Protein AF-A0A6B0X2B9-F1 (afdb_monomer_lite)

Foldseek 3Di:
DDDDDDPDDPPPPPDDPPVLLPPDQFFLVNLVVVLVVFQDVQQPRHDPDDLVLQLVLLLLLCVLLVNLLVLAAEEEFAEDPLRVLLQLLLQQLLVLLPFWEWGADDDDQADNQCRIDTSNHGDDRNRSRVLSVSSCVSCVCVVVVPSHGDHSQSSVLSSNSSVCSVVSGHYYYHYFDDFAQSTSVLSDQHQEYEYEEHDDALCVPQNDDSLSSLVRNLNNFAAPHEYEYEPPHDPVSVVSNVVSCVVRNGHYDYFYQDDPVPPLDQSSLSRSLSRSVVVSCVVQVVVVTDRDPVSSCVSSVPDQDQQPQHPPDLQEGGHADAALVSLLSVLVSVCVSDQAEEEEAKAFPRYDLLSNLVSNVRHYPEYEYEWAPRSRIDHSVRSVVSHDPPHHYDYDQPADLVLCDDDPHRYYYYNHSNSSSSSCVSNVHDDDHPPDDLVVLVVVVVVVVSVCVVVVWDKDQPDPVSQWIWTHDPNATDIHGRDSDPADPVVCVVCVVVVVVVCVVCVVVVHQDWDKDKAFLLLEDPVCVVVHPDNHLLRVLVVCVVPAADQKWKAFSDDPDPPGIDTRGDSVSSSVVSVCCSVVCHRPGGMMMIIHRDD

Secondary structure (DSSP, 8-state):
-----------------GGGTT-S---HHHHHHHHTTS-BTTTTBPPPS-GGGHHHHHHHHHHHTT-GGGGSEEEEEE-SSSHHHHHHHHHHHHHHTT--EEEE-SS-SS-GGGGEEETTEEPPHHHHHHHHHHHHHHHTTTIIIII----HHHHHHHHHHHHHHHTT-SEEEEE-SS-SSS-GGGGS--SEEEE----S--HHHH-SSHHHHHHHHGGG--TTSEEEEETTS-HHHHHHHHHHHHHHT-EEEEE----GGGTTS-HHHHHHHHHHHHHHHHHHHTTT----HHHHHHHHHH---TTSSEEEETTEEE----SHHHHHHHHHHHHHH-S-EEEEE--BTTS-HHHHHHHHTTTEEEEEE---SSTTBPPHHHHHTTPPTT--EEE--S-SGGGTS--SS-EEEES-HHHHHHHHHHTT-S-------HHHHHHHHHHHHHHHHHHT-EEEE-STTS-EEEEEETTEEEEEE--S-TT-HHHHHHHHHTHHHHHHHHHHTT----EEEEEE-TTS-GGGGGG-S-SSHHHHHHHHHHH-PSSEEEEESS-SSSTTEEEE-SHHHHHHHHHHHHHHTTTT--EEEEEE---

Structure (mmCIF, N/CA/C/O backbone):
data_AF-A0A6B0X2B9-F1
#
_entry.id   AF-A0A6B0X2B9-F1
#
loop_
_atom_site.group_PDB
_atom_site.id
_atom_site.type_symbol
_atom_site.label_atom_id
_atom_site.label_alt_id
_atom_site.label_comp_id
_atom_site.label_asym_id
_atom_site.label_entity_id
_atom_site.label_seq_id
_atom_site.pdbx_PDB_ins_code
_atom_site.Cartn_x
_atom_site.Cartn_y
_atom_site.Cartn_z
_atom_site.occupancy
_atom_site.B_iso_or_equiv
_atom_site.auth_seq_id
_atom_site.auth_comp_id
_atom_site.auth_asym_id
_atom_site.auth_atom_id
_atom_site.pdbx_PDB_model_num
ATOM 1 N N . MET A 1 1 ? 27.189 31.393 35.870 1.00 34.81 1 MET A N 1
ATOM 2 C CA . MET A 1 1 ? 28.126 31.110 34.759 1.00 34.81 1 MET A CA 1
ATOM 3 C C . MET A 1 1 ? 28.799 29.766 34.989 1.00 34.81 1 MET A C 1
ATOM 5 O O . MET A 1 1 ? 29.613 29.672 35.896 1.00 34.81 1 MET A O 1
ATOM 9 N N . ARG A 1 2 ? 28.422 28.770 34.177 1.00 24.33 2 ARG A N 1
ATOM 10 C CA . ARG A 1 2 ? 29.187 27.625 33.632 1.00 24.33 2 ARG A CA 1
ATOM 11 C C . ARG A 1 2 ? 28.207 26.475 33.395 1.00 24.33 2 ARG A C 1
ATOM 13 O O . ARG A 1 2 ? 27.798 25.784 34.317 1.00 24.33 2 ARG A O 1
ATOM 20 N N . SER A 1 3 ? 27.797 26.375 32.135 1.00 24.84 3 SER A N 1
ATOM 21 C CA . SER A 1 3 ? 27.036 25.283 31.541 1.00 24.84 3 SER A CA 1
ATOM 22 C C . SER A 1 3 ? 27.854 23.994 31.584 1.00 24.84 3 SER A C 1
ATOM 24 O O . SER A 1 3 ? 28.987 23.980 31.100 1.00 24.84 3 SER A O 1
ATOM 26 N N . ILE A 1 4 ? 27.275 22.919 32.108 1.00 27.17 4 ILE A N 1
ATOM 27 C CA . ILE A 1 4 ? 27.788 21.562 31.921 1.00 27.17 4 ILE A CA 1
ATOM 28 C C . ILE A 1 4 ? 26.830 20.886 30.944 1.00 27.17 4 ILE A C 1
ATOM 30 O O . ILE A 1 4 ? 25.625 20.833 31.176 1.00 27.17 4 ILE A O 1
ATOM 34 N N . GLY A 1 5 ? 27.378 20.511 29.790 1.00 24.75 5 GLY A N 1
ATOM 35 C CA . GLY A 1 5 ? 26.642 20.045 28.626 1.00 24.75 5 GLY A CA 1
ATOM 36 C C . GLY A 1 5 ? 26.001 18.676 28.820 1.00 24.75 5 GLY A C 1
ATOM 37 O O . GLY A 1 5 ? 26.580 17.758 29.399 1.00 24.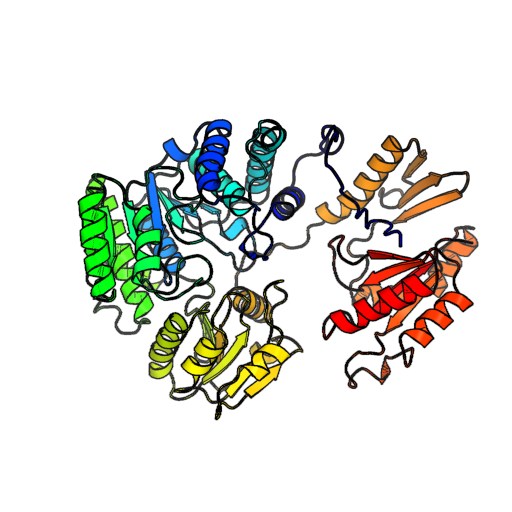75 5 GLY A O 1
ATOM 38 N N . SER A 1 6 ? 24.811 18.549 28.249 1.00 24.47 6 SER A N 1
ATOM 39 C CA . SER A 1 6 ? 24.113 17.302 27.989 1.00 24.47 6 SER A CA 1
ATOM 40 C C . SER A 1 6 ? 24.887 16.463 26.965 1.00 24.47 6 SER A C 1
ATOM 42 O O . SER A 1 6 ? 24.774 16.682 25.758 1.00 24.47 6 SER A O 1
ATOM 44 N N . SER A 1 7 ? 25.676 15.497 27.437 1.00 23.08 7 SER A N 1
ATOM 45 C CA . SER A 1 7 ? 26.166 14.400 26.597 1.00 23.08 7 SER A CA 1
ATOM 46 C C . SER A 1 7 ? 25.173 13.244 26.686 1.00 23.08 7 SER A C 1
ATOM 48 O O . SER A 1 7 ? 25.234 12.384 27.556 1.00 23.08 7 SER A O 1
ATOM 50 N N . TRP A 1 8 ? 24.184 13.292 25.799 1.00 25.69 8 TRP A N 1
ATOM 51 C CA . TRP A 1 8 ? 23.299 12.170 25.526 1.00 25.69 8 TRP A CA 1
ATOM 52 C C . TRP A 1 8 ? 24.106 11.018 24.925 1.00 25.69 8 TRP A C 1
ATOM 54 O O . TRP A 1 8 ? 25.030 11.240 24.138 1.00 25.69 8 TRP A O 1
ATOM 64 N N . TRP A 1 9 ? 23.735 9.795 25.298 1.00 22.98 9 TRP A N 1
ATOM 65 C CA . TRP A 1 9 ? 24.260 8.527 24.804 1.00 22.98 9 TRP A CA 1
ATOM 66 C C . TRP A 1 9 ? 24.228 8.453 23.271 1.00 22.98 9 TRP A C 1
ATOM 68 O O . TRP A 1 9 ? 23.278 7.958 22.670 1.00 22.98 9 TRP A O 1
ATOM 78 N N . LYS A 1 10 ? 25.298 8.913 22.618 1.00 20.73 10 LYS A N 1
ATOM 79 C CA . LYS A 1 10 ? 25.631 8.506 21.255 1.00 20.73 10 LYS A CA 1
ATOM 80 C C . LYS A 1 10 ? 26.137 7.070 21.326 1.00 20.73 10 LYS A C 1
ATOM 82 O O . LYS A 1 10 ? 27.318 6.837 21.567 1.00 20.73 10 LYS A O 1
ATOM 87 N N . TRP A 1 11 ? 25.247 6.109 21.102 1.00 23.97 11 TRP A N 1
ATOM 88 C CA . TRP A 1 11 ? 25.653 4.787 20.635 1.00 23.97 11 TRP A CA 1
ATOM 89 C C . TRP A 1 11 ? 26.186 4.943 19.209 1.00 23.97 11 TRP A C 1
ATOM 91 O O . TRP A 1 11 ? 25.461 4.797 18.230 1.00 23.97 11 TRP A O 1
ATOM 101 N N . THR A 1 12 ? 27.459 5.301 19.072 1.00 21.66 12 THR A N 1
ATOM 102 C CA . THR A 1 12 ? 28.169 5.131 17.808 1.00 21.66 12 THR A CA 1
ATOM 103 C C . THR A 1 12 ? 28.379 3.637 17.599 1.00 21.66 12 THR A C 1
ATOM 105 O O . THR A 1 12 ? 29.112 2.983 18.342 1.00 21.66 12 THR A O 1
ATOM 108 N N . VAL A 1 13 ? 27.725 3.083 16.578 1.00 29.77 13 VAL A N 1
ATOM 109 C CA . VAL A 1 13 ? 27.937 1.709 16.102 1.00 29.77 13 VAL A CA 1
ATOM 110 C C . VAL A 1 13 ? 29.305 1.644 15.416 1.00 29.77 13 VAL A C 1
ATOM 112 O O . VAL A 1 13 ? 29.437 1.610 14.200 1.00 29.77 13 VAL A O 1
ATOM 115 N N . SER A 1 14 ? 30.362 1.678 16.216 1.00 26.11 14 SER A N 1
ATOM 116 C CA . SER A 1 14 ? 31.743 1.530 15.779 1.00 26.11 14 SER A CA 1
ATOM 117 C C . SER A 1 14 ? 32.299 0.281 16.449 1.00 26.11 14 SER A C 1
ATOM 119 O O . SER A 1 14 ? 32.678 0.318 17.616 1.00 26.11 14 SER A O 1
ATOM 121 N N . GLY A 1 15 ? 32.343 -0.829 15.708 1.00 27.78 15 GLY A N 1
ATOM 122 C CA . GLY A 1 15 ? 33.131 -2.002 16.105 1.00 27.78 15 GLY A CA 1
ATOM 123 C C . GLY A 1 15 ? 32.372 -3.290 16.434 1.00 27.78 15 GLY A C 1
ATOM 124 O O . GLY A 1 15 ? 32.956 -4.169 17.061 1.00 27.78 15 GLY A O 1
ATOM 125 N N . TYR A 1 16 ? 31.122 -3.475 15.994 1.00 28.44 16 TYR A N 1
ATOM 126 C CA . TYR A 1 16 ? 30.494 -4.799 16.087 1.00 28.44 16 TYR A CA 1
ATOM 127 C C . TYR A 1 16 ? 31.078 -5.758 15.044 1.00 28.44 16 TYR A C 1
ATOM 129 O O . TYR A 1 16 ? 30.864 -5.623 13.835 1.00 28.44 16 TYR A O 1
ATOM 137 N N . ASN A 1 17 ? 31.810 -6.758 15.532 1.00 30.11 17 ASN A N 1
ATOM 138 C CA . ASN A 1 17 ? 32.174 -7.943 14.769 1.00 30.11 17 ASN A CA 1
ATOM 139 C C . ASN A 1 17 ? 30.962 -8.896 14.793 1.00 30.11 17 ASN A C 1
ATOM 141 O O . ASN A 1 17 ? 30.838 -9.771 15.648 1.00 30.11 17 ASN A O 1
ATOM 145 N N . ASN A 1 18 ? 30.010 -8.651 13.886 1.00 36.56 18 ASN A N 1
ATOM 146 C CA . ASN A 1 18 ? 28.688 -9.292 13.835 1.00 36.56 18 ASN A CA 1
ATOM 147 C C . ASN A 1 18 ? 28.714 -10.806 13.550 1.00 36.56 18 ASN A C 1
ATOM 149 O O . ASN A 1 18 ? 27.673 -11.447 13.566 1.00 36.56 18 ASN A O 1
ATOM 153 N N . THR A 1 19 ? 29.869 -11.422 13.311 1.00 32.66 19 THR A N 1
ATOM 154 C CA . THR A 1 19 ? 29.976 -12.817 12.855 1.00 32.66 19 THR A CA 1
ATOM 155 C C . THR A 1 19 ? 29.580 -13.875 13.894 1.00 32.66 19 THR A C 1
ATOM 157 O O . THR A 1 19 ? 29.246 -14.992 13.504 1.00 32.66 19 THR A O 1
ATOM 160 N N . LEU A 1 20 ? 29.553 -13.566 15.200 1.00 31.31 20 LEU A N 1
ATOM 161 C CA . LEU A 1 20 ? 29.177 -14.552 16.230 1.00 31.31 20 LEU A CA 1
ATOM 162 C C . LEU A 1 20 ? 27.667 -14.668 16.512 1.00 31.31 20 LEU A C 1
ATOM 164 O O . LEU A 1 20 ? 27.250 -15.698 17.042 1.00 31.31 20 LEU A O 1
ATOM 168 N N . PHE A 1 21 ? 26.843 -13.684 16.130 1.00 35.56 21 PHE A N 1
ATOM 169 C CA . PHE A 1 21 ? 25.387 -13.720 16.358 1.00 35.56 21 PHE A CA 1
ATOM 170 C C . PHE A 1 21 ? 24.634 -14.661 15.390 1.00 35.56 21 PHE A C 1
ATOM 172 O O . PHE A 1 21 ? 23.528 -15.104 15.694 1.00 35.56 21 PHE A O 1
ATOM 179 N N . TRP A 1 22 ? 25.241 -15.037 14.257 1.00 39.69 22 TRP A N 1
ATOM 180 C CA . TRP A 1 22 ? 24.539 -15.640 13.108 1.00 39.69 22 TRP A CA 1
ATOM 181 C C . TRP A 1 22 ? 24.871 -17.113 12.825 1.00 39.69 22 TRP A C 1
ATOM 183 O O . TRP A 1 22 ? 24.661 -17.598 11.719 1.00 39.69 22 TRP A O 1
ATOM 193 N N . LYS A 1 23 ? 25.350 -17.881 13.812 1.00 33.81 23 LYS A N 1
ATOM 194 C CA . LYS A 1 23 ? 25.637 -19.325 13.635 1.00 33.81 23 LYS A CA 1
ATOM 195 C C . LYS A 1 23 ? 24.389 -20.237 13.559 1.00 33.81 23 LYS A C 1
ATOM 197 O O . LYS A 1 23 ? 24.529 -21.455 13.620 1.00 33.81 23 LYS A O 1
ATOM 202 N N . GLY A 1 24 ? 23.173 -19.691 13.451 1.00 45.00 24 GLY A N 1
ATOM 203 C CA . GLY A 1 24 ? 21.934 -20.461 13.247 1.00 45.00 24 GLY A CA 1
ATOM 204 C C . GLY A 1 24 ? 21.205 -20.013 11.980 1.00 45.00 24 GLY A C 1
ATOM 205 O O . GLY A 1 24 ? 21.159 -18.813 11.723 1.00 45.00 24 GLY A O 1
ATOM 206 N N . LYS A 1 25 ? 20.644 -20.963 11.214 1.00 55.97 25 LYS A N 1
ATOM 207 C CA . LYS A 1 25 ? 19.916 -20.732 9.949 1.00 55.97 25 LYS A CA 1
ATOM 208 C C . LYS A 1 25 ? 18.894 -19.588 10.111 1.00 55.97 25 LYS A C 1
ATOM 210 O O . LYS A 1 25 ? 18.146 -19.579 11.089 1.00 55.97 25 LYS A O 1
ATOM 215 N N . MET A 1 26 ? 18.897 -18.610 9.198 1.00 62.16 26 MET A N 1
ATOM 216 C CA . MET A 1 26 ? 17.907 -17.521 9.172 1.00 62.16 26 MET A CA 1
ATOM 217 C C . MET A 1 26 ? 16.498 -18.122 9.055 1.00 62.16 26 MET A C 1
ATOM 219 O O . MET A 1 26 ? 16.271 -18.973 8.200 1.00 62.16 26 MET A O 1
ATOM 223 N N . ASN A 1 27 ? 15.571 -17.695 9.915 1.00 71.75 27 ASN A N 1
ATOM 224 C CA . ASN A 1 27 ? 14.153 -18.061 9.853 1.00 71.75 27 ASN A CA 1
ATOM 225 C C . ASN A 1 27 ? 13.306 -16.807 9.570 1.00 71.75 27 ASN A C 1
ATOM 227 O O . ASN A 1 27 ? 13.808 -15.678 9.623 1.00 71.75 27 ASN A O 1
ATOM 231 N N . TYR A 1 28 ? 12.018 -17.002 9.287 1.00 72.75 28 TYR A N 1
ATOM 232 C CA . TYR A 1 28 ? 11.112 -15.909 8.934 1.00 72.75 28 TYR A CA 1
ATOM 233 C C . TYR A 1 28 ? 11.078 -14.793 9.991 1.00 72.75 28 TYR A C 1
ATOM 235 O O . TYR A 1 28 ? 11.242 -13.619 9.666 1.00 72.75 28 TYR A O 1
ATOM 243 N N . PHE A 1 29 ? 10.970 -15.134 11.273 1.00 67.44 29 PHE A N 1
ATOM 244 C CA . PHE A 1 29 ? 10.862 -14.126 12.328 1.00 67.44 29 PHE A CA 1
ATOM 245 C C . PHE A 1 29 ? 12.148 -13.313 12.523 1.00 67.44 29 PHE A C 1
ATOM 247 O O . PHE A 1 29 ? 12.075 -12.099 12.720 1.00 67.44 29 PHE A O 1
ATOM 254 N N . ARG A 1 30 ? 13.329 -13.937 12.407 1.00 63.69 30 ARG A N 1
ATOM 255 C CA . ARG A 1 30 ? 14.618 -13.218 12.405 1.00 63.69 30 ARG A CA 1
ATOM 256 C C . ARG A 1 30 ? 14.729 -12.276 11.223 1.00 63.69 30 ARG A C 1
ATOM 258 O O . ARG A 1 30 ? 15.187 -11.149 11.391 1.00 63.69 30 ARG A O 1
ATOM 265 N N . SER A 1 31 ? 14.288 -12.732 10.054 1.00 75.19 31 SER A N 1
ATOM 266 C CA . SER A 1 31 ? 14.309 -11.921 8.843 1.00 75.19 31 SER A CA 1
ATOM 267 C C . SER A 1 31 ? 13.416 -10.683 8.984 1.00 75.19 31 SER A C 1
ATOM 269 O O . SER A 1 31 ? 13.851 -9.574 8.683 1.00 75.19 31 SER A O 1
ATOM 271 N N . ASN A 1 32 ? 12.218 -10.840 9.562 1.00 72.56 32 ASN A N 1
ATOM 272 C CA . ASN A 1 32 ? 11.310 -9.725 9.814 1.00 72.56 32 ASN A CA 1
ATOM 273 C C . ASN A 1 32 ? 11.867 -8.778 10.892 1.00 72.56 32 ASN A C 1
ATOM 275 O O . ASN A 1 32 ? 11.801 -7.561 10.744 1.00 72.56 32 ASN A O 1
ATOM 279 N N . ARG A 1 33 ? 12.504 -9.310 11.949 1.00 67.62 33 ARG A N 1
ATOM 280 C CA . ARG A 1 33 ? 13.185 -8.488 12.964 1.00 67.62 33 ARG A CA 1
ATOM 281 C C . ARG A 1 33 ? 14.276 -7.624 12.338 1.00 67.62 33 ARG A C 1
ATOM 283 O O . ARG A 1 33 ? 14.320 -6.442 12.643 1.00 67.62 33 ARG A O 1
ATOM 290 N N . PHE A 1 34 ? 15.114 -8.185 11.464 1.00 75.62 34 PHE A N 1
ATOM 291 C CA . PHE A 1 34 ? 16.113 -7.408 10.728 1.00 75.62 34 PHE A CA 1
ATOM 292 C C . PHE A 1 34 ? 15.459 -6.272 9.929 1.00 75.62 34 PHE A C 1
ATOM 294 O O . PHE A 1 34 ? 15.826 -5.116 10.117 1.00 75.62 34 PHE A O 1
ATOM 301 N N . LEU A 1 35 ? 14.437 -6.567 9.119 1.00 79.56 35 LEU A N 1
ATOM 302 C CA . LEU A 1 35 ? 13.742 -5.540 8.334 1.00 79.56 35 LEU A CA 1
ATOM 303 C C . LEU A 1 35 ? 13.096 -4.452 9.206 1.00 79.56 35 LEU A C 1
ATOM 305 O O . LEU A 1 35 ? 13.099 -3.288 8.826 1.00 79.56 35 LEU A O 1
ATOM 309 N N . ASN A 1 36 ? 12.593 -4.806 10.391 1.00 75.94 36 ASN A N 1
ATOM 310 C CA . ASN A 1 36 ? 12.005 -3.862 11.347 1.00 75.94 36 ASN A CA 1
ATOM 311 C C . ASN A 1 36 ? 13.036 -3.020 12.119 1.00 75.94 36 ASN A C 1
ATOM 313 O O . ASN A 1 36 ? 12.635 -2.124 12.856 1.00 75.94 36 ASN A O 1
ATOM 317 N N . THR A 1 37 ? 14.339 -3.299 11.989 1.00 74.94 37 THR A N 1
ATOM 318 C CA . THR A 1 37 ? 15.397 -2.417 12.526 1.00 74.94 37 THR A CA 1
ATOM 319 C C . THR A 1 37 ? 15.798 -1.305 11.561 1.00 74.94 37 THR A C 1
ATOM 321 O O . THR A 1 37 ? 16.519 -0.395 11.962 1.00 74.94 37 THR A O 1
ATOM 324 N N . LEU A 1 38 ? 15.362 -1.379 10.301 1.00 80.06 38 LEU A N 1
ATOM 325 C CA . LEU A 1 38 ? 15.691 -0.390 9.281 1.00 80.06 38 LEU A CA 1
ATOM 326 C C . LEU A 1 38 ? 14.781 0.844 9.405 1.00 80.06 38 LEU A C 1
ATOM 328 O O . LEU A 1 38 ? 13.613 0.684 9.768 1.00 80.06 38 LEU A O 1
ATOM 332 N N . PRO A 1 39 ? 15.266 2.048 9.039 1.00 84.19 39 PRO A N 1
ATOM 333 C CA . PRO A 1 39 ? 14.431 3.242 8.930 1.00 84.19 39 PRO A CA 1
ATOM 334 C C . PRO A 1 39 ? 13.202 2.995 8.048 1.00 84.19 39 PRO A C 1
ATOM 336 O O . PRO A 1 39 ? 13.307 2.384 6.979 1.00 84.19 39 PRO A O 1
ATOM 339 N N . ASP A 1 40 ? 12.041 3.479 8.473 1.00 84.19 40 ASP A N 1
ATOM 340 C CA . ASP A 1 40 ? 10.763 3.245 7.811 1.00 84.19 40 ASP A CA 1
ATOM 341 C C . ASP A 1 40 ? 9.891 4.510 7.820 1.00 84.19 40 ASP A C 1
ATOM 343 O O . ASP A 1 40 ? 9.420 4.999 8.854 1.00 84.19 40 ASP A O 1
ATOM 347 N N . TRP A 1 41 ? 9.650 5.040 6.619 1.00 82.06 41 TRP A N 1
ATOM 348 C CA . TRP A 1 41 ? 8.757 6.176 6.415 1.00 82.06 41 TRP A CA 1
ATOM 349 C C . TRP A 1 41 ? 7.343 5.881 6.899 1.00 82.06 41 TRP A C 1
ATOM 351 O O . TRP A 1 41 ? 6.684 6.794 7.397 1.00 82.06 41 TRP A O 1
ATOM 361 N N . GLU A 1 42 ? 6.864 4.641 6.786 1.00 82.06 42 GLU A N 1
ATOM 362 C CA . GLU A 1 42 ? 5.494 4.276 7.141 1.00 82.06 42 GLU A CA 1
ATOM 363 C C . GLU A 1 42 ? 5.257 4.384 8.651 1.00 82.06 42 GLU A C 1
ATOM 365 O O . GLU A 1 42 ? 4.211 4.882 9.067 1.00 82.06 42 GLU A O 1
ATOM 370 N N . THR A 1 43 ? 6.261 4.065 9.473 1.00 78.19 43 THR A N 1
ATOM 371 C CA . THR A 1 43 ? 6.193 4.167 10.943 1.00 78.19 43 THR A CA 1
ATOM 372 C C . THR A 1 43 ? 6.584 5.546 11.478 1.00 78.19 43 THR A C 1
ATOM 374 O O . THR A 1 43 ? 6.304 5.852 12.636 1.00 78.19 43 THR A O 1
ATOM 377 N N . GLY A 1 44 ? 7.139 6.417 10.628 1.00 77.69 44 GLY A N 1
ATOM 378 C CA . GLY A 1 44 ? 7.528 7.786 10.986 1.00 77.69 44 GLY A CA 1
ATOM 379 C C . GLY A 1 44 ? 8.990 7.923 11.397 1.00 77.69 44 GLY A C 1
ATOM 380 O O . GLY A 1 44 ? 9.346 8.922 12.015 1.00 77.69 44 GLY A O 1
ATOM 381 N N . GLU A 1 45 ? 9.823 6.949 11.035 1.00 77.00 45 GLU A N 1
ATOM 382 C CA . GLU A 1 45 ? 11.267 6.934 11.273 1.00 77.00 45 GLU A CA 1
ATOM 383 C C . GLU A 1 45 ? 12.009 6.982 9.911 1.00 77.00 45 GLU A C 1
ATOM 385 O O . GLU A 1 45 ? 12.626 5.993 9.516 1.00 77.00 45 GLU A O 1
ATOM 390 N N . PRO A 1 46 ? 11.914 8.080 9.127 1.00 79.56 46 PRO A N 1
ATOM 391 C CA . PRO A 1 46 ? 12.533 8.162 7.801 1.00 79.56 46 PRO A CA 1
ATOM 392 C C . PRO A 1 46 ? 14.067 8.183 7.870 1.00 79.56 46 PRO A C 1
ATOM 394 O O . PRO A 1 46 ? 14.650 8.537 8.894 1.00 79.56 46 PRO A O 1
ATOM 397 N N . ILE A 1 47 ? 14.741 7.867 6.756 1.00 79.38 47 ILE A N 1
ATOM 398 C CA . ILE A 1 47 ? 16.194 8.085 6.662 1.00 79.38 47 ILE A CA 1
ATOM 399 C C . ILE A 1 47 ? 16.470 9.588 6.656 1.00 79.38 47 ILE A C 1
ATOM 401 O O . ILE A 1 47 ? 15.969 10.307 5.788 1.00 79.38 47 ILE A O 1
ATOM 405 N N . GLU A 1 48 ? 17.329 10.043 7.565 1.00 73.75 48 GLU A N 1
ATOM 406 C CA . GLU A 1 48 ? 17.861 11.403 7.547 1.00 73.75 48 GLU A CA 1
ATOM 407 C C . GLU A 1 48 ? 18.836 11.588 6.372 1.00 73.75 48 GLU A C 1
ATOM 409 O O . GLU A 1 48 ? 19.805 10.842 6.216 1.00 73.75 48 GLU A O 1
ATOM 414 N N . GLY A 1 49 ? 18.596 12.596 5.532 1.00 77.12 49 GLY A N 1
ATOM 415 C CA . GLY A 1 49 ? 19.485 12.948 4.426 1.00 77.12 49 GLY A CA 1
ATOM 416 C C . GLY A 1 49 ? 18.755 13.503 3.206 1.00 77.12 49 GLY A C 1
ATOM 417 O O . GLY A 1 49 ? 17.532 13.598 3.179 1.00 77.12 49 GLY A O 1
ATOM 418 N N . ALA A 1 50 ? 19.533 13.873 2.189 1.00 84.00 50 ALA A N 1
ATOM 419 C CA . ALA A 1 50 ? 19.022 14.408 0.930 1.00 84.00 50 ALA A CA 1
ATOM 420 C C . ALA A 1 50 ? 18.273 13.327 0.118 1.00 84.00 50 ALA A C 1
ATOM 422 O O . ALA A 1 50 ? 18.755 12.192 0.012 1.00 84.00 50 ALA A O 1
ATOM 423 N N . LEU A 1 51 ? 17.112 13.669 -0.456 1.00 84.81 51 LEU A N 1
ATOM 424 C CA . LEU A 1 51 ? 16.267 12.742 -1.232 1.00 84.81 51 LEU A CA 1
ATOM 425 C C . LEU A 1 51 ? 16.992 12.212 -2.477 1.00 84.81 51 LEU A C 1
ATOM 427 O O . LEU A 1 51 ? 16.820 11.059 -2.869 1.00 84.81 51 LEU A O 1
ATOM 431 N N . GLU A 1 52 ? 17.892 13.013 -3.040 1.00 87.75 52 GLU A N 1
ATOM 432 C CA . GLU A 1 52 ? 18.712 12.690 -4.205 1.00 87.75 52 GLU A CA 1
ATOM 433 C C . GLU A 1 52 ? 19.626 11.480 -3.971 1.00 87.75 52 GLU A C 1
ATOM 435 O O . GLU A 1 52 ? 20.061 10.839 -4.929 1.00 87.75 52 GLU A O 1
ATOM 440 N N . ASN A 1 53 ? 19.884 11.124 -2.709 1.00 89.12 53 ASN A N 1
ATOM 441 C CA . ASN A 1 53 ? 20.699 9.967 -2.354 1.00 89.12 53 ASN A CA 1
ATOM 442 C C . ASN A 1 53 ? 19.931 8.636 -2.416 1.00 89.12 53 ASN A C 1
ATOM 444 O O . ASN A 1 53 ? 20.579 7.592 -2.430 1.00 89.12 53 ASN A O 1
ATOM 448 N N . TYR A 1 54 ? 18.593 8.636 -2.485 1.00 91.62 54 TYR A N 1
ATOM 449 C CA . TYR A 1 54 ? 17.787 7.406 -2.463 1.00 91.62 54 TYR A CA 1
ATOM 450 C C . TYR A 1 54 ? 18.048 6.523 -3.695 1.00 91.62 54 TYR A C 1
ATOM 452 O O . TYR A 1 54 ? 18.480 5.379 -3.562 1.00 91.62 54 TYR A O 1
ATOM 460 N N . LEU A 1 55 ? 17.886 7.047 -4.917 1.00 95.44 55 LEU A N 1
ATOM 461 C CA . LEU A 1 55 ? 18.094 6.232 -6.125 1.00 95.44 55 LEU A CA 1
ATOM 462 C C . LEU A 1 55 ? 19.535 5.714 -6.287 1.00 95.44 55 LEU A C 1
ATOM 464 O O . LEU A 1 55 ? 19.691 4.531 -6.603 1.00 95.44 55 LEU A O 1
ATOM 468 N N . PRO A 1 56 ? 20.601 6.521 -6.083 1.00 95.75 56 PRO A N 1
ATOM 469 C CA . PRO A 1 56 ? 21.972 6.009 -6.095 1.00 95.75 56 PRO A CA 1
ATOM 470 C C . PRO A 1 56 ? 22.187 4.864 -5.099 1.00 95.75 56 PRO A C 1
ATOM 472 O O . PRO A 1 56 ? 22.816 3.864 -5.449 1.00 95.75 56 PRO A O 1
ATOM 475 N N . ARG A 1 57 ? 21.612 4.970 -3.894 1.00 95.00 57 ARG A N 1
ATOM 476 C CA . ARG A 1 57 ? 21.689 3.938 -2.855 1.00 95.00 57 ARG A CA 1
ATOM 477 C C . ARG A 1 57 ? 21.009 2.642 -3.293 1.00 95.00 57 ARG A C 1
ATOM 479 O O . ARG A 1 57 ? 21.622 1.578 -3.221 1.00 95.00 57 ARG A O 1
ATOM 486 N N . VAL A 1 58 ? 19.787 2.720 -3.824 1.00 97.25 58 VAL A N 1
ATOM 487 C CA . VAL A 1 58 ? 19.063 1.543 -4.340 1.00 97.25 58 VAL A CA 1
ATOM 488 C C . VAL A 1 58 ? 19.814 0.900 -5.502 1.00 97.25 58 VAL A C 1
ATOM 490 O O . VAL A 1 58 ? 19.971 -0.318 -5.528 1.00 97.25 58 VAL A O 1
ATOM 493 N N . ARG A 1 59 ? 20.348 1.692 -6.438 1.00 98.12 59 ARG A N 1
ATOM 494 C CA . ARG A 1 59 ? 21.154 1.174 -7.557 1.00 98.12 59 ARG A CA 1
ATOM 495 C C . 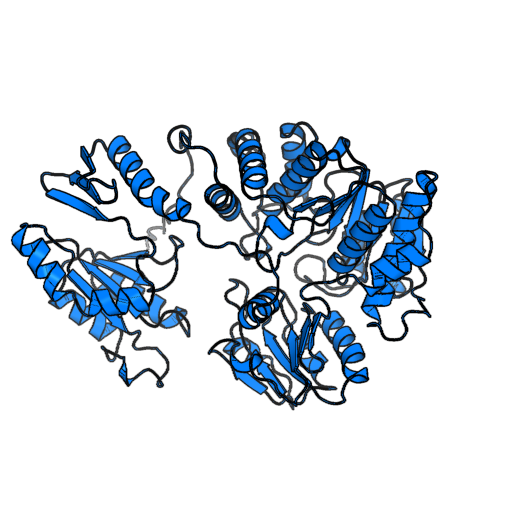ARG A 1 59 ? 22.408 0.448 -7.073 1.00 98.12 59 ARG A C 1
ATOM 497 O O . ARG A 1 59 ? 22.743 -0.603 -7.617 1.00 98.12 59 ARG A O 1
ATOM 504 N N . ALA A 1 60 ? 23.068 0.955 -6.034 1.00 97.50 60 ALA A N 1
ATOM 505 C CA . ALA A 1 60 ? 24.204 0.275 -5.420 1.00 97.50 60 ALA A CA 1
ATOM 506 C C . ALA A 1 60 ? 23.791 -1.053 -4.753 1.00 97.50 60 ALA A C 1
ATOM 508 O O . ALA A 1 60 ? 24.487 -2.055 -4.920 1.00 97.50 60 ALA A O 1
ATOM 509 N N . LEU A 1 61 ? 22.643 -1.104 -4.064 1.00 97.75 61 LEU A N 1
ATOM 510 C CA . LEU A 1 61 ? 22.096 -2.353 -3.512 1.00 97.75 61 LEU A CA 1
ATOM 511 C C . LEU A 1 61 ? 21.749 -3.368 -4.615 1.00 97.75 61 LEU A C 1
ATOM 513 O O . LEU A 1 61 ? 22.142 -4.530 -4.515 1.00 97.75 61 LEU A O 1
ATOM 517 N N . LEU A 1 62 ? 21.081 -2.934 -5.690 1.00 98.50 62 LEU A N 1
ATOM 518 C CA . LEU A 1 62 ? 20.767 -3.778 -6.852 1.00 98.50 62 LEU A CA 1
ATOM 519 C C . LEU A 1 62 ? 22.039 -4.349 -7.486 1.00 98.50 62 LEU A C 1
ATOM 521 O O . LEU A 1 62 ? 22.098 -5.546 -7.767 1.00 98.50 62 LEU A O 1
ATOM 525 N N . HIS A 1 63 ? 23.085 -3.531 -7.634 1.00 97.81 63 HIS A N 1
ATOM 526 C CA . HIS A 1 63 ? 24.374 -3.983 -8.153 1.00 97.81 63 HIS A CA 1
ATOM 527 C C . HIS A 1 63 ? 24.983 -5.097 -7.288 1.00 97.81 63 HIS A C 1
ATOM 529 O O . HIS A 1 63 ? 25.473 -6.091 -7.819 1.00 97.81 63 HIS A O 1
ATOM 535 N N . ARG A 1 64 ? 24.911 -4.990 -5.953 1.00 96.38 64 ARG A N 1
ATOM 536 C CA . ARG A 1 64 ? 25.397 -6.048 -5.043 1.00 96.38 64 ARG A CA 1
ATOM 537 C C . ARG A 1 64 ? 24.587 -7.339 -5.103 1.00 96.38 64 ARG A C 1
ATOM 539 O O . ARG A 1 64 ? 25.127 -8.414 -4.828 1.00 96.38 64 ARG A O 1
ATOM 546 N N . MET A 1 65 ? 23.314 -7.223 -5.457 1.00 97.50 65 MET A N 1
ATOM 547 C CA . MET A 1 65 ? 22.402 -8.345 -5.676 1.00 97.50 65 MET A CA 1
ATOM 548 C C . MET A 1 65 ? 22.502 -8.913 -7.098 1.00 97.50 65 MET A C 1
ATOM 550 O O . MET A 1 65 ? 21.652 -9.706 -7.497 1.00 97.50 65 MET A O 1
ATOM 554 N N . ASP A 1 66 ? 23.542 -8.530 -7.847 1.00 97.62 66 ASP A N 1
ATOM 555 C CA . ASP A 1 66 ? 23.834 -8.997 -9.203 1.00 97.62 66 ASP A CA 1
ATOM 556 C C . ASP A 1 66 ? 22.789 -8.536 -10.244 1.00 97.62 66 ASP A C 1
ATOM 558 O O . ASP A 1 66 ? 22.525 -9.213 -11.238 1.00 97.62 66 ASP A O 1
ATOM 562 N N . ASN A 1 67 ? 22.225 -7.339 -10.025 1.00 98.44 67 ASN A N 1
ATOM 563 C CA . ASN A 1 67 ? 21.255 -6.649 -10.884 1.00 98.44 67 ASN A CA 1
ATOM 564 C C . ASN A 1 67 ? 20.051 -7.523 -11.288 1.00 98.44 67 ASN A C 1
ATOM 566 O O . ASN A 1 67 ? 19.798 -7.718 -12.479 1.00 98.44 67 ASN A O 1
ATOM 570 N N . PRO A 1 68 ? 19.280 -8.063 -10.329 1.00 98.38 68 PRO A N 1
ATOM 571 C CA . PRO A 1 68 ? 18.206 -9.012 -10.621 1.00 98.38 68 PRO A CA 1
ATOM 572 C C . PRO A 1 68 ? 17.075 -8.399 -11.466 1.00 98.38 68 PRO A C 1
ATOM 574 O O . PRO A 1 68 ? 16.442 -9.104 -12.247 1.00 98.38 68 PRO A O 1
ATOM 577 N N . GLN A 1 69 ? 16.870 -7.083 -11.384 1.00 98.25 69 GLN A N 1
ATOM 578 C CA . GLN A 1 69 ? 15.845 -6.340 -12.118 1.00 98.25 69 GLN A CA 1
ATOM 579 C C . GLN A 1 69 ? 16.004 -6.371 -13.646 1.00 98.25 69 GLN A C 1
ATOM 581 O O . GLN A 1 69 ? 15.080 -6.003 -14.357 1.00 98.25 69 GLN A O 1
ATOM 586 N N . VAL A 1 70 ? 17.156 -6.800 -14.177 1.00 98.00 70 VAL A N 1
ATOM 587 C CA . VAL A 1 70 ? 17.371 -6.915 -15.635 1.00 98.00 70 VAL A CA 1
ATOM 588 C C . VAL A 1 70 ? 16.871 -8.245 -16.213 1.00 98.00 70 VAL A C 1
ATOM 590 O O . VAL A 1 70 ? 17.011 -8.487 -17.410 1.00 98.00 70 VAL A O 1
ATOM 593 N N . ARG A 1 71 ? 16.353 -9.144 -15.364 1.00 98.31 71 ARG A N 1
ATOM 594 C CA . ARG A 1 71 ? 15.938 -10.508 -15.737 1.00 98.31 71 ARG A CA 1
ATOM 595 C C . ARG A 1 71 ? 14.476 -10.616 -16.171 1.00 98.31 71 ARG A C 1
ATOM 597 O O . ARG A 1 71 ? 14.096 -11.673 -16.657 1.00 98.31 71 ARG A O 1
ATOM 604 N N . PHE A 1 72 ? 13.693 -9.558 -15.998 1.00 98.56 72 PHE A N 1
ATOM 605 C CA . PHE A 1 72 ? 12.267 -9.502 -16.306 1.00 98.56 72 PHE A CA 1
ATOM 606 C C . PHE A 1 72 ? 11.897 -8.119 -16.845 1.00 98.56 72 PHE A C 1
ATOM 608 O O . PHE A 1 72 ? 12.644 -7.152 -16.675 1.00 98.56 72 PHE A O 1
ATOM 615 N N . ASP A 1 73 ? 10.733 -8.020 -17.479 1.00 98.56 73 ASP A N 1
ATOM 616 C CA . ASP A 1 73 ? 10.148 -6.734 -17.845 1.00 98.56 73 ASP A CA 1
ATOM 617 C C . ASP A 1 73 ? 9.357 -6.164 -16.667 1.00 98.56 73 ASP A C 1
ATOM 619 O O . ASP A 1 73 ? 8.847 -6.915 -15.839 1.00 98.56 73 ASP A O 1
ATOM 623 N N . SER A 1 74 ? 9.238 -4.840 -16.561 1.00 98.62 74 SER A N 1
ATOM 624 C CA . SER A 1 74 ? 8.493 -4.235 -15.454 1.00 98.62 74 SER A CA 1
ATOM 625 C C . SER A 1 74 ? 7.521 -3.143 -15.867 1.00 98.62 74 SER A C 1
ATOM 627 O O . SER A 1 74 ? 7.770 -2.375 -16.804 1.00 98.62 74 SER A O 1
ATOM 629 N N . VAL A 1 75 ? 6.429 -3.067 -15.107 1.00 98.88 75 VAL A N 1
ATOM 630 C CA . VAL A 1 75 ? 5.481 -1.955 -15.082 1.00 98.88 75 VAL A CA 1
ATOM 631 C C . VAL A 1 75 ? 5.655 -1.212 -13.763 1.00 98.88 75 VAL A C 1
ATOM 633 O O . VAL A 1 75 ? 5.721 -1.844 -12.711 1.00 98.88 75 VAL A O 1
ATOM 636 N N . ILE A 1 76 ? 5.734 0.116 -13.812 1.00 98.81 76 ILE A N 1
ATOM 637 C CA . ILE A 1 76 ? 5.732 0.972 -12.618 1.00 98.81 76 ILE A CA 1
ATOM 638 C C . ILE A 1 76 ? 4.390 1.698 -12.509 1.00 98.81 76 ILE A C 1
ATOM 640 O O . ILE A 1 76 ? 3.953 2.335 -13.468 1.00 98.81 76 ILE A O 1
ATOM 644 N N . VAL A 1 77 ? 3.733 1.589 -11.355 1.00 98.81 77 VAL A N 1
ATOM 645 C CA . VAL A 1 77 ? 2.392 2.131 -11.101 1.00 98.81 77 VAL A CA 1
ATOM 646 C C . VAL A 1 77 ? 2.476 3.205 -10.018 1.00 98.81 77 VAL A C 1
ATOM 648 O O . VAL A 1 77 ? 2.630 2.910 -8.833 1.00 98.81 77 VAL A O 1
ATOM 651 N N . GLY A 1 78 ? 2.388 4.466 -10.436 1.00 98.12 78 GLY A N 1
ATOM 652 C CA . GLY A 1 78 ? 2.321 5.642 -9.571 1.00 98.12 78 GLY A CA 1
ATOM 653 C C . GLY A 1 78 ? 0.927 6.269 -9.538 1.00 98.12 78 GLY A C 1
ATOM 654 O O . GLY A 1 78 ? 0.010 5.832 -10.223 1.00 98.12 78 GLY A O 1
ATOM 655 N N . GLY A 1 79 ? 0.771 7.313 -8.724 1.00 95.38 79 GLY A N 1
ATOM 656 C CA . GLY A 1 79 ? -0.497 8.029 -8.533 1.00 95.38 79 GLY A CA 1
ATOM 657 C C . GLY A 1 79 ? -0.771 8.355 -7.066 1.00 95.38 79 GLY A C 1
ATOM 658 O O . GLY A 1 79 ? 0.080 8.116 -6.198 1.00 95.38 79 GLY A O 1
ATOM 659 N N . THR A 1 80 ? -1.931 8.939 -6.769 1.00 93.00 80 THR A N 1
ATOM 660 C CA . THR A 1 80 ? -2.368 9.185 -5.384 1.00 93.00 80 THR A CA 1
ATOM 661 C C . THR A 1 80 ? -3.285 8.054 -4.929 1.00 93.00 80 THR A C 1
ATOM 663 O O . THR A 1 80 ? -2.910 7.285 -4.041 1.00 93.00 80 THR A O 1
ATOM 666 N N . ASN A 1 81 ? -4.410 7.861 -5.620 1.00 92.94 81 ASN A N 1
ATOM 667 C CA . ASN A 1 81 ? -5.416 6.841 -5.308 1.00 92.94 81 ASN A CA 1
ATOM 668 C C . ASN A 1 81 ? -5.491 5.786 -6.418 1.00 92.94 81 ASN A C 1
ATOM 670 O O . ASN A 1 81 ? -5.269 6.105 -7.580 1.00 92.94 81 ASN A O 1
ATOM 674 N N . GLY A 1 82 ? -5.793 4.532 -6.072 1.00 94.00 82 GLY A N 1
ATOM 675 C CA . GLY A 1 82 ? -5.990 3.451 -7.051 1.00 94.00 82 GLY A CA 1
ATOM 676 C C . GLY A 1 82 ? -4.737 2.662 -7.445 1.00 94.00 82 GLY A C 1
ATOM 677 O O . GLY A 1 82 ? -4.877 1.634 -8.095 1.00 94.00 82 GLY A O 1
ATOM 678 N N . LYS A 1 83 ? -3.535 3.064 -7.000 1.00 95.81 83 LYS A N 1
ATOM 679 C CA . LYS A 1 83 ? -2.265 2.375 -7.308 1.00 95.81 83 LYS A CA 1
ATOM 680 C C . LYS A 1 83 ? -2.324 0.865 -7.050 1.00 95.81 83 LYS A C 1
ATOM 682 O O . LYS A 1 83 ? -2.218 0.088 -7.988 1.00 95.81 83 LYS A O 1
ATOM 687 N N . GLY A 1 84 ? -2.568 0.459 -5.800 1.00 94.69 84 GLY A N 1
ATOM 688 C CA . GLY A 1 84 ? -2.710 -0.952 -5.440 1.00 94.69 84 GLY A CA 1
ATOM 689 C C . GLY A 1 84 ? -3.774 -1.675 -6.272 1.00 94.69 84 GLY A C 1
ATOM 690 O O . GLY A 1 84 ? -3.487 -2.733 -6.814 1.00 94.69 84 GLY A O 1
ATOM 691 N N . THR A 1 85 ? -4.966 -1.091 -6.448 1.00 95.69 85 THR A N 1
ATOM 692 C CA . THR A 1 85 ? -6.045 -1.678 -7.268 1.00 95.69 85 THR A CA 1
ATOM 693 C C . THR A 1 85 ? -5.594 -1.934 -8.707 1.00 95.69 85 THR A C 1
ATOM 695 O O . THR A 1 85 ? -5.771 -3.041 -9.210 1.00 95.69 85 THR A O 1
ATOM 698 N N . VAL A 1 86 ? -4.954 -0.948 -9.344 1.00 97.69 86 VAL A N 1
ATOM 699 C CA . VAL A 1 86 ? -4.400 -1.080 -10.698 1.00 97.69 86 VAL A CA 1
ATOM 700 C C . VAL A 1 86 ? -3.310 -2.144 -10.748 1.00 97.69 86 VAL A C 1
ATOM 702 O O . VAL A 1 86 ? -3.307 -2.953 -11.675 1.00 97.69 86 VAL A O 1
ATOM 705 N N . SER A 1 87 ? -2.421 -2.182 -9.751 1.00 98.19 87 SER A N 1
ATOM 706 C CA . SER A 1 87 ? -1.343 -3.170 -9.667 1.00 98.19 87 SER A CA 1
ATOM 707 C C . SER A 1 87 ? -1.873 -4.602 -9.532 1.00 98.19 87 SER A C 1
ATOM 709 O O . SER A 1 87 ? -1.410 -5.484 -10.255 1.00 98.19 87 SER A O 1
ATOM 711 N N . TYR A 1 88 ? -2.871 -4.834 -8.669 1.00 97.06 88 TYR A N 1
ATOM 712 C CA . TYR A 1 88 ? -3.524 -6.140 -8.510 1.00 97.06 88 TYR A CA 1
ATOM 713 C C . TYR A 1 88 ? -4.251 -6.567 -9.790 1.00 97.06 88 TYR A C 1
ATOM 715 O O . TYR A 1 88 ? -3.998 -7.658 -10.297 1.00 97.06 88 TYR A O 1
ATOM 723 N N . LEU A 1 89 ? -5.092 -5.694 -10.359 1.00 97.44 89 LEU A N 1
ATOM 724 C CA . LEU A 1 89 ? -5.815 -5.980 -11.604 1.00 97.44 89 LEU A CA 1
ATOM 725 C C . LEU A 1 89 ? -4.857 -6.283 -12.754 1.00 97.44 89 LEU A C 1
ATOM 727 O O . LEU A 1 89 ? -5.046 -7.255 -13.480 1.00 97.44 89 LEU A O 1
ATOM 731 N N . LEU A 1 90 ? -3.805 -5.479 -12.912 1.00 98.19 90 LEU A N 1
ATOM 732 C CA . LEU A 1 90 ? -2.819 -5.687 -13.964 1.00 98.19 90 LEU A CA 1
ATOM 733 C C . LEU A 1 90 ? -2.069 -7.007 -13.771 1.00 98.19 90 LEU A C 1
ATOM 735 O O . LEU A 1 90 ? -1.854 -7.725 -14.746 1.00 98.19 90 LEU A O 1
ATOM 739 N N . SER A 1 91 ? -1.707 -7.344 -12.530 1.00 98.19 91 SER A N 1
ATOM 740 C CA . SER A 1 91 ? -1.068 -8.621 -12.220 1.00 98.19 91 SER A CA 1
ATOM 741 C C . SER A 1 91 ? -1.941 -9.798 -12.660 1.00 98.19 91 SER A C 1
ATOM 743 O O . SER A 1 91 ? -1.480 -10.667 -13.400 1.00 98.19 91 SER A O 1
ATOM 745 N N . GLU A 1 92 ? -3.220 -9.795 -12.287 1.00 98.00 92 GLU A N 1
ATOM 746 C CA . GLU A 1 92 ? -4.146 -10.880 -12.626 1.00 98.00 92 GLU A CA 1
ATOM 747 C C . GLU A 1 92 ? -4.475 -10.945 -14.121 1.00 98.00 92 GLU A C 1
ATOM 749 O O . GLU A 1 92 ? -4.530 -12.034 -14.689 1.00 98.00 92 GLU A O 1
ATOM 754 N N . LEU A 1 93 ? -4.611 -9.803 -14.800 1.00 98.25 93 LEU A N 1
ATOM 755 C CA . LEU A 1 93 ? -4.832 -9.766 -16.249 1.00 98.25 93 LEU A CA 1
ATOM 756 C C . LEU A 1 93 ? -3.633 -10.332 -17.024 1.00 98.25 93 LEU A C 1
ATOM 758 O O . LEU A 1 93 ? -3.814 -11.092 -17.977 1.00 98.25 93 LEU A O 1
ATOM 762 N N . LEU A 1 94 ? -2.405 -10.007 -16.608 1.00 98.38 94 LEU A N 1
ATOM 763 C CA . LEU A 1 94 ? -1.191 -10.556 -17.220 1.00 98.38 94 LEU A CA 1
ATOM 764 C C . LEU A 1 94 ? -1.046 -12.060 -16.942 1.00 98.38 94 LEU A C 1
ATOM 766 O O . LEU A 1 94 ? -0.682 -12.813 -17.849 1.00 98.38 94 LEU A O 1
ATOM 770 N N . ARG A 1 95 ? -1.400 -12.526 -15.738 1.00 97.62 95 ARG A N 1
ATOM 771 C CA . ARG A 1 95 ? -1.463 -13.965 -15.427 1.00 97.62 95 ARG A CA 1
ATOM 772 C C . ARG A 1 95 ? -2.502 -14.684 -16.279 1.00 97.62 95 ARG A C 1
ATOM 774 O O . ARG A 1 95 ? -2.212 -15.743 -16.829 1.00 97.62 95 ARG A O 1
ATOM 781 N N . ALA A 1 96 ? -3.688 -14.099 -16.444 1.00 96.94 96 ALA A N 1
ATOM 782 C CA . ALA A 1 96 ? -4.749 -14.646 -17.287 1.00 96.94 96 ALA A CA 1
ATOM 783 C C . ALA A 1 96 ? -4.355 -14.701 -18.772 1.00 96.94 96 ALA A C 1
ATOM 785 O O . ALA A 1 96 ? -4.815 -15.586 -19.496 1.00 96.94 96 ALA A O 1
ATOM 786 N N . ALA A 1 97 ? -3.468 -13.804 -19.217 1.00 96.94 97 ALA A N 1
ATOM 787 C CA . ALA A 1 97 ? -2.851 -13.866 -20.539 1.00 96.94 97 ALA A CA 1
ATOM 788 C C . ALA A 1 97 ? -1.769 -14.960 -20.660 1.00 96.94 97 ALA A C 1
ATOM 790 O O . ALA A 1 97 ? -1.357 -15.276 -21.773 1.00 96.94 97 ALA A O 1
ATOM 791 N N . GLY A 1 98 ? -1.325 -15.560 -19.552 1.00 96.69 98 GLY A N 1
ATOM 792 C CA . GLY A 1 98 ? -0.348 -16.653 -19.524 1.00 96.69 98 GLY A CA 1
ATOM 793 C C . GLY A 1 98 ? 1.082 -16.239 -19.173 1.00 96.69 98 GLY A C 1
ATOM 794 O O . GLY A 1 98 ? 1.988 -17.056 -19.334 1.00 96.69 98 GLY A O 1
ATOM 795 N N . PHE A 1 99 ? 1.307 -15.008 -18.706 1.00 98.19 99 PHE A N 1
ATOM 796 C CA . PHE A 1 99 ? 2.611 -14.599 -18.179 1.00 98.19 99 PHE A CA 1
ATOM 797 C C . PHE A 1 99 ? 2.822 -15.107 -16.757 1.00 98.19 99 PHE A C 1
ATOM 799 O O . PHE A 1 99 ? 1.880 -15.193 -15.966 1.00 98.19 99 PHE A O 1
ATOM 806 N N . ARG A 1 100 ? 4.086 -15.344 -16.405 1.00 98.38 100 ARG A N 1
ATOM 807 C CA . ARG A 1 100 ? 4.506 -15.424 -15.011 1.00 98.38 100 ARG A CA 1
ATOM 808 C C . ARG A 1 100 ? 4.685 -14.020 -14.454 1.00 98.38 100 ARG A C 1
ATOM 810 O O . ARG A 1 100 ? 5.437 -13.232 -15.032 1.00 98.38 100 ARG A O 1
ATOM 817 N N . VAL A 1 101 ? 4.027 -13.699 -13.343 1.00 98.75 101 VAL A N 1
ATOM 818 C CA . VAL A 1 101 ? 3.916 -12.308 -12.879 1.00 98.75 101 VAL A CA 1
ATOM 819 C C . VAL A 1 101 ? 4.398 -12.133 -11.446 1.00 98.75 101 VAL A C 1
ATOM 821 O O . VAL A 1 101 ? 4.035 -12.891 -10.552 1.00 98.75 101 VAL A O 1
ATOM 824 N N . GLY A 1 102 ? 5.223 -11.112 -11.226 1.00 98.75 102 GLY A N 1
ATOM 825 C CA . GLY A 1 102 ? 5.588 -10.627 -9.897 1.00 98.75 102 GLY A CA 1
ATOM 826 C C . GLY A 1 102 ? 4.778 -9.385 -9.545 1.00 98.75 102 GLY A C 1
ATOM 827 O O . GLY A 1 102 ? 4.599 -8.515 -10.394 1.00 98.75 102 GLY A O 1
ATOM 828 N N . LEU A 1 103 ? 4.315 -9.271 -8.306 1.00 98.75 103 LEU A N 1
ATOM 829 C CA . LEU A 1 103 ? 3.585 -8.106 -7.809 1.00 98.75 103 LEU A CA 1
ATOM 830 C C . LEU A 1 103 ? 4.271 -7.560 -6.557 1.00 98.75 103 LEU A C 1
ATOM 832 O O . LEU A 1 103 ? 4.464 -8.290 -5.582 1.00 98.75 103 LEU A O 1
ATOM 836 N N . TYR A 1 104 ? 4.650 -6.282 -6.601 1.00 98.62 104 TYR A N 1
ATOM 837 C CA . TYR A 1 104 ? 5.187 -5.536 -5.468 1.00 98.62 104 TYR A CA 1
ATOM 838 C C . TYR A 1 104 ? 4.243 -4.395 -5.080 1.00 98.62 104 TYR A C 1
ATOM 840 O O . TYR A 1 104 ? 4.051 -3.476 -5.876 1.00 98.62 104 TYR A O 1
ATOM 848 N N . THR A 1 105 ? 3.662 -4.451 -3.878 1.00 96.50 105 THR A N 1
ATOM 849 C CA . THR A 1 105 ? 2.657 -3.483 -3.388 1.00 96.50 105 THR A CA 1
ATOM 850 C C . THR A 1 105 ? 2.970 -2.939 -1.999 1.00 96.50 105 THR A C 1
ATOM 852 O O . THR A 1 105 ? 3.695 -3.560 -1.216 1.00 96.50 105 THR A O 1
ATOM 855 N N . SER A 1 106 ? 2.404 -1.778 -1.660 1.00 92.44 106 SER A N 1
ATOM 856 C CA . SER A 1 106 ? 2.567 -1.165 -0.336 1.00 92.44 106 SER A CA 1
ATOM 857 C C . SER A 1 106 ? 1.418 -0.222 0.057 1.00 92.44 106 SER A C 1
ATOM 859 O O . SER A 1 106 ? 0.896 0.481 -0.804 1.00 92.44 106 SER A O 1
ATOM 861 N N . PRO A 1 107 ? 1.077 -0.106 1.356 1.00 91.25 107 PRO A N 1
ATOM 862 C CA . PRO A 1 107 ? 1.525 -0.957 2.459 1.00 91.25 107 PRO A CA 1
ATOM 863 C C . PRO A 1 107 ? 0.825 -2.332 2.434 1.00 91.25 107 PRO A C 1
ATOM 865 O O . PRO A 1 107 ? 0.030 -2.617 1.545 1.00 91.25 107 PRO A O 1
ATOM 868 N N . HIS A 1 108 ? 1.141 -3.189 3.405 1.00 91.62 108 HIS A N 1
ATOM 869 C CA . HIS A 1 108 ? 0.455 -4.473 3.627 1.00 91.62 108 HIS A CA 1
ATOM 870 C C . HIS A 1 108 ? -0.680 -4.310 4.645 1.00 91.62 108 HIS A C 1
ATOM 872 O O . HIS A 1 108 ? -0.696 -3.322 5.385 1.00 91.62 108 HIS A O 1
ATOM 878 N N . LEU A 1 109 ? -1.605 -5.272 4.696 1.00 89.25 109 LEU A N 1
ATOM 879 C CA . LEU A 1 109 ? -2.657 -5.348 5.709 1.00 89.25 109 LEU A CA 1
ATOM 880 C C . LEU A 1 109 ? -2.177 -6.100 6.953 1.00 89.25 109 LEU A C 1
ATOM 882 O O . LEU A 1 109 ? -2.180 -5.511 8.032 1.00 89.25 109 LEU A O 1
ATOM 886 N N . HIS A 1 110 ? -1.740 -7.358 6.818 1.00 84.00 110 HIS A N 1
ATOM 887 C CA . HIS A 1 110 ? -1.448 -8.217 7.977 1.00 84.00 110 HIS A CA 1
ATOM 888 C C . HIS A 1 110 ? 0.015 -8.662 8.049 1.00 84.00 110 HIS A C 1
ATOM 890 O O . HIS A 1 110 ? 0.633 -8.583 9.112 1.00 84.00 110 HIS A O 1
ATOM 896 N N . THR A 1 111 ? 0.606 -9.098 6.933 1.00 87.69 111 THR A N 1
ATOM 897 C CA . THR A 1 111 ? 2.012 -9.537 6.890 1.00 87.69 111 THR A CA 1
ATOM 898 C C . THR A 1 111 ? 2.824 -8.803 5.833 1.00 87.69 111 THR A C 1
ATOM 900 O O . THR A 1 111 ? 2.368 -8.543 4.723 1.00 87.69 111 THR A O 1
ATOM 903 N N . VAL A 1 112 ? 4.092 -8.514 6.141 1.00 89.75 112 VAL A N 1
ATOM 904 C CA . VAL A 1 112 ? 5.022 -7.874 5.196 1.00 89.75 112 VAL A CA 1
ATOM 905 C C . VAL A 1 112 ? 5.224 -8.707 3.921 1.00 89.75 112 VAL A C 1
ATOM 907 O O . VAL A 1 112 ? 5.587 -8.152 2.885 1.00 89.75 112 VAL A O 1
ATOM 910 N N . ARG A 1 113 ? 4.944 -10.019 3.974 1.00 93.31 113 ARG A N 1
ATOM 911 C CA . ARG A 1 113 ? 4.999 -10.916 2.811 1.00 93.31 113 ARG A CA 1
ATOM 912 C C . ARG A 1 113 ? 3.965 -10.584 1.737 1.00 93.31 113 ARG A C 1
ATOM 914 O O . ARG A 1 113 ? 4.253 -10.826 0.574 1.00 93.31 113 ARG A O 1
ATOM 921 N N . GLU A 1 114 ? 2.837 -9.963 2.091 1.00 94.12 114 GLU A N 1
ATOM 922 C CA . GLU A 1 114 ? 1.827 -9.483 1.127 1.00 94.12 114 GLU A CA 1
ATOM 923 C C . GLU A 1 114 ? 2.395 -8.460 0.141 1.00 94.12 114 GLU A C 1
ATOM 925 O O . GLU A 1 114 ? 1.833 -8.237 -0.923 1.00 94.12 114 GLU A O 1
ATOM 930 N N . ARG A 1 115 ? 3.520 -7.822 0.481 1.00 96.25 115 ARG A N 1
ATOM 931 C CA . ARG A 1 115 ? 4.168 -6.862 -0.410 1.00 96.25 115 ARG A CA 1
ATOM 932 C C . ARG A 1 115 ? 4.865 -7.518 -1.588 1.00 96.25 115 ARG A C 1
ATOM 934 O O . ARG A 1 115 ? 5.216 -6.792 -2.502 1.00 96.25 115 ARG A O 1
ATOM 941 N N . ILE A 1 116 ? 5.155 -8.819 -1.546 1.00 98.00 116 ILE A N 1
ATOM 942 C CA . ILE A 1 116 ? 5.886 -9.521 -2.604 1.00 98.00 116 ILE A CA 1
ATOM 943 C C . ILE A 1 116 ? 5.124 -10.800 -2.937 1.00 98.00 116 ILE A C 1
ATOM 945 O O . ILE A 1 116 ? 5.226 -11.794 -2.215 1.00 98.00 116 ILE A O 1
ATOM 949 N N . CYS A 1 117 ? 4.406 -10.781 -4.056 1.00 97.56 117 CYS A N 1
ATOM 950 C CA . CYS A 1 117 ? 3.667 -11.935 -4.556 1.00 97.56 117 CYS A CA 1
ATOM 951 C C . CYS A 1 117 ? 4.239 -12.412 -5.892 1.00 97.56 117 CYS A C 1
ATOM 953 O O . CYS A 1 117 ? 4.697 -11.611 -6.710 1.00 97.56 117 CYS A O 1
ATOM 955 N N . VAL A 1 118 ? 4.203 -13.721 -6.124 1.00 98.12 118 VAL A N 1
ATOM 956 C CA . VAL A 1 118 ? 4.529 -14.339 -7.415 1.00 98.12 118 VAL A CA 1
ATOM 957 C C . VAL A 1 118 ? 3.337 -15.177 -7.829 1.00 98.12 118 VAL A C 1
ATOM 959 O O . VAL A 1 118 ? 2.910 -16.046 -7.077 1.00 98.12 118 VAL A O 1
ATOM 962 N N . ASP A 1 119 ? 2.805 -14.906 -9.016 1.00 96.44 119 ASP A N 1
ATOM 963 C CA . ASP A 1 119 ? 1.589 -15.528 -9.531 1.00 96.44 119 ASP A CA 1
ATOM 964 C C . ASP A 1 119 ? 0.449 -15.476 -8.499 1.00 96.44 119 ASP A C 1
ATOM 966 O O . ASP A 1 119 ? -0.177 -16.488 -8.200 1.00 96.44 119 ASP A O 1
ATOM 970 N N . GLY A 1 120 ? 0.211 -14.291 -7.925 1.00 93.38 120 GLY A N 1
ATOM 971 C CA . GLY A 1 120 ? -0.853 -14.033 -6.944 1.00 93.38 120 GLY A CA 1
ATOM 972 C C . GLY A 1 120 ? -0.634 -14.627 -5.550 1.00 93.38 120 GLY A C 1
ATOM 973 O O . GLY A 1 120 ? -1.384 -14.299 -4.638 1.00 93.38 120 GLY A O 1
ATOM 974 N N . GLU A 1 121 ? 0.404 -15.440 -5.356 1.00 94.31 121 GLU A N 1
ATOM 975 C CA . GLU A 1 121 ? 0.699 -16.093 -4.082 1.00 94.31 121 GLU A CA 1
ATOM 976 C C . GLU A 1 121 ? 1.781 -15.334 -3.310 1.00 94.31 121 GLU A C 1
ATOM 978 O O . GLU A 1 121 ? 2.810 -14.937 -3.872 1.00 94.31 121 GLU A O 1
ATOM 983 N N . VAL A 1 122 ? 1.587 -15.167 -1.999 1.00 93.75 122 VAL A N 1
ATOM 984 C CA . VAL A 1 122 ? 2.630 -14.614 -1.126 1.00 93.75 122 VAL A CA 1
ATOM 985 C C . VAL A 1 122 ? 3.816 -15.572 -1.030 1.00 93.75 122 VAL A C 1
ATOM 987 O O . VAL A 1 122 ? 3.675 -16.796 -1.085 1.00 93.75 122 VAL A O 1
ATOM 990 N N . LEU A 1 123 ? 5.017 -15.033 -0.818 1.00 92.69 123 LEU A N 1
ATOM 991 C CA . LEU A 1 123 ? 6.199 -15.877 -0.641 1.00 92.69 123 LEU A CA 1
ATOM 992 C C . LEU A 1 123 ? 6.063 -16.797 0.582 1.00 92.69 123 LEU A C 1
ATOM 994 O O . LEU A 1 123 ? 5.674 -16.369 1.674 1.00 92.69 123 LEU A O 1
ATOM 998 N N . ALA A 1 124 ? 6.466 -18.059 0.426 1.00 89.31 124 ALA A N 1
ATOM 999 C CA . ALA A 1 124 ? 6.602 -18.977 1.549 1.00 89.31 124 ALA A CA 1
ATOM 1000 C C . ALA A 1 124 ? 7.631 -18.445 2.567 1.00 89.31 124 ALA A C 1
ATOM 1002 O O . ALA A 1 124 ? 8.596 -17.759 2.220 1.00 89.31 124 ALA A O 1
ATOM 1003 N N . ARG A 1 125 ? 7.414 -18.738 3.855 1.00 85.88 125 ARG A N 1
ATOM 1004 C CA . ARG A 1 125 ? 8.211 -18.188 4.970 1.00 85.88 125 ARG A CA 1
ATOM 1005 C C . ARG A 1 125 ? 9.703 -18.529 4.879 1.00 85.88 125 ARG A C 1
ATOM 1007 O O . ARG A 1 125 ? 10.541 -17.715 5.263 1.00 85.88 125 ARG A O 1
ATOM 1014 N N . ASP A 1 126 ? 10.029 -19.722 4.402 1.00 84.12 126 ASP A N 1
ATOM 1015 C CA . ASP A 1 126 ? 11.393 -20.190 4.156 1.00 84.12 126 ASP A CA 1
ATOM 1016 C C . ASP A 1 126 ? 12.037 -19.461 2.972 1.00 84.12 126 ASP A C 1
ATOM 1018 O O . ASP A 1 126 ? 13.130 -18.920 3.127 1.00 84.12 126 ASP A O 1
ATOM 1022 N N . VAL A 1 127 ? 11.327 -19.338 1.846 1.00 91.25 127 VAL A N 1
ATOM 1023 C CA . VAL A 1 127 ? 11.780 -18.575 0.671 1.00 91.25 127 VAL A CA 1
ATOM 1024 C C . VAL A 1 127 ? 12.048 -17.116 1.043 1.00 91.25 127 VAL A C 1
ATOM 1026 O O . VAL A 1 127 ? 13.096 -16.573 0.695 1.00 91.25 127 VAL A O 1
ATOM 1029 N N . TRP A 1 128 ? 11.145 -16.489 1.802 1.00 90.31 128 TRP A N 1
ATOM 1030 C CA . TRP A 1 128 ? 11.330 -15.135 2.328 1.00 90.31 128 TRP A CA 1
ATOM 1031 C C . TRP A 1 128 ? 12.594 -15.025 3.192 1.00 90.31 128 TRP A C 1
ATOM 1033 O O . TRP A 1 128 ? 13.426 -14.139 2.988 1.00 90.31 128 TRP A O 1
ATOM 1043 N N . ALA A 1 129 ? 12.768 -15.943 4.149 1.00 84.06 129 ALA A N 1
ATOM 1044 C CA . ALA A 1 129 ? 13.920 -15.939 5.046 1.00 84.06 129 ALA A CA 1
ATOM 1045 C C . ALA A 1 129 ? 15.248 -16.122 4.293 1.00 84.06 129 ALA A C 1
ATOM 1047 O O . ALA A 1 129 ? 16.237 -15.473 4.638 1.00 84.06 129 ALA A O 1
ATOM 1048 N N . GLU A 1 130 ? 15.269 -16.968 3.260 1.00 86.94 130 GLU A N 1
ATOM 1049 C CA . GLU A 1 130 ? 16.424 -17.163 2.380 1.00 86.94 130 GLU A CA 1
ATOM 1050 C C . GLU A 1 130 ? 16.776 -15.887 1.606 1.00 86.94 130 GLU A C 1
ATOM 1052 O O . GLU A 1 130 ? 17.945 -15.496 1.574 1.00 86.94 130 GLU A O 1
ATOM 1057 N N . GLY A 1 131 ? 15.777 -15.199 1.044 1.00 92.62 131 GLY A N 1
ATOM 1058 C CA . GLY A 1 131 ? 15.983 -13.933 0.336 1.00 92.62 131 GLY A CA 1
ATOM 1059 C C . GLY A 1 131 ? 16.557 -12.844 1.240 1.00 92.62 131 GLY A C 1
ATOM 1060 O O . GLY A 1 131 ? 17.545 -12.197 0.887 1.00 92.62 131 GLY A O 1
ATOM 1061 N N . VAL A 1 132 ? 16.003 -12.686 2.445 1.00 89.06 132 VAL A N 1
ATOM 1062 C CA . VAL A 1 132 ? 16.504 -11.712 3.428 1.00 89.06 132 VAL A CA 1
ATOM 1063 C C . VAL A 1 132 ? 17.905 -12.067 3.921 1.00 89.06 132 VAL A C 1
ATOM 1065 O O . VAL A 1 132 ? 18.731 -11.170 4.076 1.00 89.06 132 VAL A O 1
ATOM 1068 N N . ALA A 1 133 ? 18.207 -13.351 4.145 1.00 84.12 133 ALA A N 1
ATOM 1069 C CA . ALA A 1 133 ? 19.558 -13.780 4.505 1.00 84.12 133 ALA A CA 1
ATOM 1070 C C . ALA A 1 133 ? 20.568 -13.404 3.415 1.00 84.12 133 ALA A C 1
ATOM 1072 O O . ALA A 1 133 ? 21.617 -12.834 3.714 1.00 84.12 133 ALA A O 1
ATOM 1073 N N . HIS A 1 134 ? 20.220 -13.663 2.153 1.00 90.19 134 HIS A N 1
ATOM 1074 C CA . HIS A 1 134 ? 21.065 -13.316 1.020 1.00 90.19 134 HIS A CA 1
ATOM 1075 C C . HIS A 1 134 ? 21.267 -11.800 0.895 1.00 90.19 134 HIS A C 1
ATOM 1077 O O . HIS A 1 134 ? 22.400 -11.337 0.757 1.00 90.19 134 HIS A O 1
ATOM 1083 N N . PHE A 1 135 ? 20.192 -11.015 1.018 1.00 93.56 135 PHE A N 1
ATOM 1084 C CA . PHE A 1 135 ? 20.273 -9.555 1.018 1.00 93.56 135 PHE A CA 1
ATOM 1085 C C . PHE A 1 135 ? 21.165 -9.035 2.149 1.00 93.56 135 PHE A C 1
ATOM 1087 O O . PHE A 1 135 ? 22.057 -8.231 1.892 1.00 93.56 135 PHE A O 1
ATOM 1094 N N . TYR A 1 136 ? 20.992 -9.547 3.372 1.00 86.56 136 TYR A N 1
ATOM 1095 C CA . TYR A 1 136 ? 21.814 -9.177 4.524 1.00 86.56 136 TYR A CA 1
ATOM 1096 C C . TYR A 1 136 ? 23.305 -9.427 4.273 1.00 86.56 136 TYR A C 1
ATOM 1098 O O . TYR A 1 136 ? 24.137 -8.556 4.531 1.00 86.56 136 TYR A O 1
ATOM 1106 N N . GLU A 1 137 ? 23.663 -10.600 3.741 1.00 86.06 137 GLU A N 1
ATOM 1107 C CA . GLU A 1 137 ? 25.055 -10.921 3.410 1.00 86.06 137 GLU A CA 1
ATOM 1108 C C . GLU A 1 137 ? 25.639 -9.940 2.392 1.00 86.06 137 GLU A C 1
ATOM 1110 O O . GLU A 1 137 ? 26.771 -9.477 2.561 1.00 86.06 137 GLU A O 1
ATOM 1115 N N . LYS A 1 138 ? 24.858 -9.583 1.368 1.00 91.06 138 LYS A N 1
ATOM 1116 C CA . LYS A 1 138 ? 25.265 -8.625 0.337 1.00 91.06 138 LYS A CA 1
ATOM 1117 C C . LYS A 1 138 ? 25.302 -7.183 0.860 1.00 91.06 138 LYS A C 1
ATOM 1119 O O . LYS A 1 138 ? 26.115 -6.398 0.374 1.00 91.06 138 LYS A O 1
ATOM 1124 N N . SER A 1 139 ? 24.501 -6.821 1.863 1.00 87.81 139 SER A N 1
ATOM 1125 C CA . SER A 1 139 ? 24.369 -5.443 2.363 1.00 87.81 139 SER A CA 1
ATOM 1126 C C . SER A 1 139 ? 25.166 -5.134 3.641 1.00 87.81 139 SER A C 1
ATOM 1128 O O . SER A 1 139 ? 25.218 -3.978 4.052 1.00 87.81 139 SER A O 1
ATOM 1130 N N . ARG A 1 140 ? 25.801 -6.117 4.296 1.00 81.38 140 ARG A N 1
ATOM 1131 C CA . ARG A 1 140 ? 26.394 -5.949 5.646 1.00 81.38 140 ARG A CA 1
ATOM 1132 C C . ARG A 1 140 ? 27.470 -4.859 5.792 1.00 81.38 140 ARG A C 1
ATOM 1134 O O . ARG A 1 140 ? 27.641 -4.326 6.883 1.00 81.38 140 ARG A O 1
ATOM 1141 N N . ASP A 1 141 ? 28.201 -4.548 4.721 1.00 81.19 141 ASP A N 1
ATOM 1142 C CA . ASP A 1 141 ? 29.290 -3.553 4.713 1.00 81.19 141 ASP A CA 1
ATOM 1143 C C . ASP A 1 141 ? 28.875 -2.234 4.027 1.00 81.19 141 ASP A C 1
ATOM 1145 O O . ASP A 1 141 ? 29.684 -1.328 3.848 1.00 81.19 141 ASP A O 1
ATOM 1149 N N . PHE A 1 142 ? 27.598 -2.107 3.658 1.00 85.81 142 PHE A N 1
ATOM 1150 C CA . PHE A 1 142 ? 27.086 -1.036 2.804 1.00 85.81 142 PHE A CA 1
ATOM 1151 C C . PHE A 1 142 ? 27.235 0.364 3.417 1.00 85.81 142 PHE A C 1
ATOM 1153 O O . PHE A 1 142 ? 27.702 1.287 2.752 1.00 85.81 142 PHE A O 1
ATOM 1160 N N . GLU A 1 143 ? 26.940 0.513 4.711 1.00 80.50 143 GLU A N 1
ATOM 1161 C CA . GLU A 1 143 ? 27.118 1.787 5.422 1.00 80.50 143 GLU A CA 1
ATOM 1162 C C . GLU A 1 143 ? 28.595 2.186 5.546 1.00 80.50 143 GLU A C 1
ATOM 1164 O O . GLU A 1 143 ? 28.941 3.358 5.394 1.00 80.50 143 GLU A O 1
ATOM 1169 N N . ARG A 1 144 ? 29.481 1.206 5.784 1.00 78.81 144 ARG A N 1
ATOM 1170 C CA . ARG A 1 144 ? 30.928 1.430 5.957 1.00 78.81 144 ARG A CA 1
ATOM 1171 C C . ARG A 1 144 ? 31.598 1.922 4.678 1.00 78.81 144 ARG A C 1
ATOM 1173 O O . ARG A 1 144 ? 32.631 2.578 4.748 1.00 78.81 144 ARG A O 1
ATOM 1180 N N . GLU A 1 145 ? 31.006 1.625 3.528 1.00 84.69 145 GLU A N 1
ATOM 1181 C CA . GLU A 1 145 ? 31.459 2.091 2.215 1.00 84.69 145 GLU A CA 1
ATOM 1182 C C . GLU A 1 145 ? 30.982 3.508 1.863 1.00 84.69 145 GLU A C 1
ATOM 1184 O O . GLU A 1 145 ? 31.280 4.003 0.780 1.00 84.69 145 GLU A O 1
ATOM 1189 N N . GLY A 1 146 ? 30.273 4.185 2.773 1.00 83.00 146 GLY A N 1
ATOM 1190 C CA . GLY A 1 146 ? 29.888 5.587 2.612 1.00 83.00 146 GLY A CA 1
ATOM 1191 C C . GLY A 1 146 ? 28.534 5.812 1.936 1.00 83.00 146 GLY A C 1
ATOM 1192 O O . GLY A 1 146 ? 28.174 6.960 1.697 1.00 83.00 146 GLY A O 1
ATOM 1193 N N . TRP A 1 147 ? 27.753 4.758 1.676 1.00 84.44 147 TRP A N 1
ATOM 1194 C CA . TRP A 1 147 ? 26.394 4.876 1.119 1.00 84.44 147 TRP A CA 1
ATOM 1195 C C . TRP A 1 147 ? 25.332 5.307 2.146 1.00 84.44 147 TRP A C 1
ATOM 1197 O O . TRP A 1 147 ? 24.205 5.651 1.778 1.00 84.44 147 TRP A O 1
ATOM 1207 N N . GLY A 1 148 ? 25.682 5.293 3.437 1.00 82.38 148 GLY A N 1
ATOM 1208 C CA . GLY A 1 148 ? 24.756 5.535 4.543 1.00 82.38 148 GLY A CA 1
ATOM 1209 C C . GLY A 1 148 ? 23.739 4.404 4.740 1.00 82.38 148 GLY A C 1
ATOM 1210 O O . GLY A 1 148 ? 23.752 3.401 4.022 1.00 82.38 148 GLY A O 1
ATOM 1211 N N . ALA A 1 149 ? 22.865 4.571 5.734 1.00 85.50 149 ALA A N 1
ATOM 1212 C CA . ALA A 1 149 ? 21.791 3.622 6.018 1.00 85.50 149 ALA A CA 1
ATOM 1213 C C . ALA A 1 149 ? 20.770 3.578 4.870 1.00 85.50 149 ALA A C 1
ATOM 1215 O O . ALA A 1 149 ? 20.501 4.598 4.231 1.00 85.50 149 ALA A O 1
ATOM 1216 N N . PHE A 1 150 ? 20.193 2.402 4.625 1.00 88.38 150 PHE A N 1
ATOM 1217 C CA . PHE A 1 150 ? 19.070 2.202 3.706 1.00 88.38 150 PHE A CA 1
ATOM 1218 C C . PHE A 1 150 ? 17.787 1.906 4.490 1.00 88.38 150 PHE A C 1
ATOM 1220 O O . PHE A 1 150 ? 17.821 1.315 5.568 1.00 88.38 150 PHE A O 1
ATOM 1227 N N . SER A 1 151 ? 16.651 2.317 3.943 1.00 91.62 151 SER A N 1
ATOM 1228 C CA . SER A 1 151 ? 15.331 2.114 4.533 1.00 91.62 151 SER A CA 1
ATOM 1229 C C . SER A 1 151 ? 14.820 0.698 4.315 1.00 91.62 151 SER A C 1
ATOM 1231 O O . SER A 1 151 ? 15.247 -0.034 3.416 1.00 91.62 151 SER A O 1
ATOM 1233 N N . LYS A 1 152 ? 13.805 0.344 5.102 1.00 91.00 152 LYS A N 1
ATOM 1234 C CA . LYS A 1 152 ? 13.007 -0.862 4.913 1.00 91.00 152 LYS A CA 1
ATOM 1235 C C . LYS A 1 152 ? 12.388 -0.925 3.515 1.00 91.00 152 LYS A C 1
ATOM 1237 O O . LYS A 1 152 ? 12.403 -1.989 2.907 1.00 91.00 152 LYS A O 1
ATOM 1242 N N . PHE A 1 153 ? 11.890 0.196 2.984 1.00 95.62 153 PHE A N 1
ATOM 1243 C CA . PHE A 1 153 ? 11.288 0.237 1.646 1.00 95.62 153 PHE A CA 1
ATOM 1244 C C . PHE A 1 153 ? 12.320 -0.001 0.531 1.00 95.62 153 PHE A C 1
ATOM 1246 O O . PHE A 1 153 ? 12.061 -0.778 -0.389 1.00 95.62 153 PHE A O 1
ATOM 1253 N N . GLU A 1 154 ? 13.518 0.588 0.638 1.00 96.56 154 GLU A N 1
ATOM 1254 C CA . GLU A 1 154 ? 14.624 0.311 -0.292 1.00 96.56 154 GLU A CA 1
ATOM 1255 C C . GLU A 1 154 ? 15.037 -1.172 -0.235 1.00 96.56 154 GLU A C 1
ATOM 1257 O O . GLU A 1 154 ? 15.180 -1.812 -1.277 1.00 96.56 154 GLU A O 1
ATOM 1262 N N . ALA A 1 155 ? 15.156 -1.749 0.968 1.00 96.44 155 ALA A N 1
ATOM 1263 C CA . ALA A 1 155 ? 15.478 -3.166 1.144 1.00 96.44 155 ALA A CA 1
ATOM 1264 C C . ALA A 1 155 ? 14.404 -4.094 0.550 1.00 96.44 155 ALA A C 1
ATOM 1266 O O . ALA A 1 155 ? 14.734 -5.027 -0.181 1.00 96.44 155 ALA A O 1
ATOM 1267 N N . LEU A 1 156 ? 13.123 -3.826 0.822 1.00 98.06 156 LEU A N 1
ATOM 1268 C CA . LEU A 1 156 ? 11.996 -4.605 0.299 1.00 98.06 156 LEU A CA 1
ATOM 1269 C C . LEU A 1 156 ? 11.891 -4.527 -1.227 1.00 98.06 156 LEU A C 1
ATOM 1271 O O . LEU A 1 156 ? 11.651 -5.548 -1.866 1.00 98.06 156 LEU A O 1
ATOM 1275 N N . THR A 1 157 ? 12.150 -3.358 -1.816 1.00 98.50 157 THR A N 1
ATOM 1276 C CA . THR A 1 157 ? 12.158 -3.184 -3.276 1.00 98.50 157 THR A CA 1
ATOM 1277 C C . THR A 1 157 ? 13.242 -4.052 -3.921 1.00 98.50 157 THR A C 1
ATOM 1279 O O . THR A 1 157 ? 12.988 -4.774 -4.886 1.00 98.50 157 THR A O 1
ATOM 1282 N N . VAL A 1 158 ? 14.453 -4.052 -3.355 1.00 98.56 158 VAL A N 1
ATOM 1283 C CA . VAL A 1 158 ? 15.557 -4.894 -3.840 1.00 98.56 158 VAL A CA 1
ATOM 1284 C C . VAL A 1 158 ? 15.255 -6.383 -3.626 1.00 98.56 158 VAL A C 1
ATOM 1286 O O . VAL A 1 158 ? 15.489 -7.192 -4.524 1.00 98.56 158 VAL A O 1
ATOM 1289 N N . LEU A 1 159 ? 14.674 -6.761 -2.485 1.00 98.44 159 LEU A N 1
ATOM 1290 C CA . LEU A 1 159 ? 14.235 -8.136 -2.226 1.00 98.44 159 LEU A CA 1
ATOM 1291 C C . LEU A 1 159 ? 13.176 -8.608 -3.229 1.00 98.44 159 LEU A C 1
ATOM 1293 O O . LEU A 1 159 ? 13.279 -9.728 -3.728 1.00 98.44 159 LEU A O 1
ATOM 1297 N N . ALA A 1 160 ? 12.210 -7.759 -3.582 1.00 98.69 160 ALA A N 1
ATOM 1298 C CA . ALA A 1 160 ? 11.195 -8.078 -4.583 1.00 98.69 160 ALA A CA 1
ATOM 1299 C C . ALA A 1 160 ? 11.838 -8.408 -5.935 1.00 98.69 160 ALA A C 1
ATOM 1301 O O . ALA A 1 160 ? 11.584 -9.474 -6.495 1.00 98.69 160 ALA A O 1
ATOM 1302 N N . THR A 1 161 ? 12.770 -7.567 -6.405 1.00 98.81 161 THR A N 1
ATOM 1303 C CA . THR A 1 161 ? 13.500 -7.837 -7.657 1.00 98.81 161 THR A CA 1
ATOM 1304 C C . THR A 1 161 ? 14.274 -9.160 -7.597 1.00 98.81 161 THR A C 1
ATOM 1306 O O . THR A 1 161 ? 14.257 -9.928 -8.558 1.00 98.81 161 THR A O 1
ATOM 1309 N N . HIS A 1 162 ? 14.897 -9.480 -6.457 1.00 98.56 162 HIS A N 1
ATOM 1310 C CA . HIS A 1 162 ? 15.600 -10.746 -6.254 1.00 98.56 162 HIS A CA 1
ATOM 1311 C C . HIS A 1 162 ? 14.660 -11.957 -6.352 1.00 98.56 162 HIS A C 1
ATOM 1313 O O . HIS A 1 162 ? 14.968 -12.924 -7.055 1.00 98.56 162 HIS A O 1
ATOM 1319 N N . HIS A 1 163 ? 13.507 -11.909 -5.683 1.00 98.56 163 HIS A N 1
ATOM 1320 C CA . HIS A 1 163 ? 12.534 -12.999 -5.712 1.00 98.56 163 HIS A CA 1
ATOM 1321 C C . HIS A 1 163 ? 11.905 -13.183 -7.096 1.00 98.56 163 HIS A C 1
ATOM 1323 O O . HIS A 1 163 ? 11.820 -14.319 -7.561 1.00 98.56 163 HIS A O 1
ATOM 1329 N N . PHE A 1 164 ? 11.558 -12.100 -7.795 1.00 98.75 164 PHE A N 1
ATOM 1330 C CA . PHE A 1 164 ? 11.006 -12.173 -9.154 1.00 98.75 164 PHE A CA 1
ATOM 1331 C C . PHE A 1 164 ? 12.007 -12.760 -10.151 1.00 98.75 164 PHE A C 1
ATOM 1333 O O . PHE A 1 164 ? 11.651 -13.636 -10.940 1.00 98.75 164 PHE A O 1
ATOM 1340 N N . ALA A 1 165 ? 13.282 -12.366 -10.063 1.00 98.56 165 ALA A N 1
ATOM 1341 C CA . ALA A 1 165 ? 14.338 -12.935 -10.896 1.00 98.56 165 ALA A CA 1
ATOM 1342 C C . ALA A 1 165 ? 14.535 -14.437 -10.634 1.00 98.56 165 ALA A C 1
ATOM 1344 O O . ALA A 1 165 ? 14.637 -15.217 -11.577 1.00 98.56 165 ALA A O 1
ATOM 1345 N N . ARG A 1 166 ? 14.547 -14.870 -9.364 1.00 97.75 166 ARG A N 1
ATOM 1346 C CA . ARG A 1 166 ? 14.651 -16.301 -9.009 1.00 97.75 166 ARG A CA 1
ATOM 1347 C C . ARG A 1 166 ? 13.438 -17.111 -9.447 1.00 97.75 166 ARG A C 1
ATOM 1349 O O . ARG A 1 166 ? 13.579 -18.286 -9.776 1.00 97.75 166 ARG A O 1
ATOM 1356 N N . ALA A 1 167 ? 12.265 -16.491 -9.443 1.00 98.00 167 ALA A N 1
ATOM 1357 C CA . ALA A 1 167 ? 11.041 -17.096 -9.929 1.00 98.00 167 ALA A CA 1
ATOM 1358 C C . ALA A 1 167 ? 10.934 -17.081 -11.464 1.00 98.00 167 ALA A C 1
ATOM 1360 O O . ALA A 1 167 ? 9.988 -17.652 -11.978 1.00 98.00 167 ALA A O 1
ATOM 1361 N N . ASN A 1 168 ? 11.878 -16.504 -12.218 1.00 98.25 168 ASN A N 1
ATOM 1362 C CA . ASN A 1 168 ? 11.764 -16.352 -13.678 1.00 98.25 168 ASN A CA 1
ATOM 1363 C C . ASN A 1 168 ? 10.429 -15.706 -14.092 1.00 98.25 168 ASN A C 1
ATOM 1365 O O . ASN A 1 168 ? 9.733 -16.209 -14.971 1.00 98.25 168 ASN A O 1
ATOM 1369 N N . VAL A 1 169 ? 10.044 -14.638 -13.393 1.00 98.56 169 VAL A N 1
ATOM 1370 C CA . VAL A 1 169 ? 8.897 -13.800 -13.759 1.00 98.56 169 VAL A CA 1
ATOM 1371 C C . VAL A 1 169 ? 9.122 -13.199 -15.153 1.00 98.56 169 VAL A C 1
ATOM 1373 O O . VAL A 1 169 ? 10.227 -12.755 -15.453 1.00 98.56 169 VAL A O 1
ATOM 1376 N N . ASP A 1 170 ? 8.084 -13.154 -15.989 1.00 98.50 170 ASP A N 1
ATOM 1377 C CA . ASP A 1 170 ? 8.120 -12.475 -17.289 1.00 98.50 170 ASP A CA 1
ATOM 1378 C C . ASP A 1 170 ? 7.917 -10.965 -17.118 1.00 98.50 170 ASP A C 1
ATOM 1380 O O . ASP A 1 170 ? 8.667 -10.158 -17.674 1.00 98.50 170 ASP A O 1
ATOM 1384 N N . TRP A 1 171 ? 6.906 -10.603 -16.318 1.00 98.69 171 TRP A N 1
ATOM 1385 C CA . TRP A 1 171 ? 6.512 -9.228 -16.025 1.00 98.69 171 TRP A CA 1
ATOM 1386 C C . TRP A 1 171 ? 6.349 -8.991 -14.528 1.00 98.69 171 TRP A C 1
ATOM 1388 O O . TRP A 1 171 ? 5.615 -9.702 -13.852 1.00 98.69 171 TRP A O 1
ATOM 1398 N N . ALA A 1 172 ? 6.986 -7.951 -14.008 1.00 98.75 172 ALA A N 1
ATOM 1399 C CA . ALA A 1 172 ? 6.836 -7.531 -12.625 1.00 98.75 172 ALA A CA 1
ATOM 1400 C C . ALA A 1 172 ? 6.127 -6.173 -12.530 1.00 98.75 172 ALA A C 1
ATOM 1402 O O . ALA A 1 172 ? 6.533 -5.198 -13.166 1.00 98.75 172 ALA A O 1
ATOM 1403 N N . VAL A 1 173 ? 5.077 -6.098 -11.719 1.00 98.88 173 VAL A N 1
ATOM 1404 C CA . VAL A 1 173 ? 4.312 -4.878 -11.453 1.00 98.88 173 VAL A CA 1
ATOM 1405 C C . VAL A 1 173 ? 4.785 -4.283 -10.130 1.00 98.88 173 VAL A C 1
ATOM 1407 O O . VAL A 1 173 ? 4.678 -4.925 -9.088 1.00 98.88 173 VAL A O 1
ATOM 1410 N N . PHE A 1 174 ? 5.318 -3.063 -10.171 1.00 98.75 174 PHE A N 1
ATOM 1411 C CA . PHE A 1 174 ? 5.808 -2.340 -8.999 1.00 98.75 174 PHE A CA 1
ATOM 1412 C C . PHE A 1 174 ? 4.911 -1.144 -8.695 1.00 98.75 174 PHE A C 1
ATOM 1414 O O . PHE A 1 174 ? 4.872 -0.177 -9.457 1.00 98.75 174 PHE A O 1
ATOM 1421 N N . GLU A 1 175 ? 4.215 -1.197 -7.564 1.00 98.56 175 GLU A N 1
ATOM 1422 C CA . GLU A 1 175 ? 3.554 -0.040 -6.974 1.00 98.56 175 GLU A CA 1
ATOM 1423 C C . GLU A 1 175 ? 4.593 0.912 -6.374 1.00 98.56 175 GLU A C 1
ATOM 1425 O O . GLU A 1 175 ? 5.437 0.515 -5.568 1.00 98.56 175 GLU A O 1
ATOM 1430 N N . VAL A 1 176 ? 4.497 2.184 -6.746 1.00 97.44 176 VAL A N 1
ATOM 1431 C CA . VAL A 1 176 ? 5.282 3.267 -6.151 1.00 97.44 176 VAL A CA 1
ATOM 1432 C C . VAL A 1 176 ? 4.825 3.499 -4.710 1.00 97.44 176 VAL A C 1
ATOM 1434 O O . VAL A 1 176 ? 3.627 3.658 -4.458 1.00 97.44 176 VAL A O 1
ATOM 1437 N N . GLY A 1 177 ? 5.775 3.586 -3.778 1.00 91.62 177 GLY A N 1
ATOM 1438 C CA . GLY A 1 177 ? 5.491 3.848 -2.369 1.00 91.62 177 GLY A CA 1
ATOM 1439 C C . GLY A 1 177 ? 5.074 5.298 -2.135 1.00 91.62 177 GLY A C 1
ATOM 1440 O O . GLY A 1 177 ? 3.961 5.566 -1.678 1.00 91.62 177 GLY A O 1
ATOM 1441 N N . LEU A 1 178 ? 5.947 6.249 -2.485 1.00 89.06 178 LEU A N 1
ATOM 1442 C CA . LEU A 1 178 ? 5.689 7.682 -2.320 1.00 89.06 178 LEU A CA 1
ATOM 1443 C C . LEU A 1 178 ? 6.260 8.499 -3.481 1.00 89.06 178 LEU A C 1
ATOM 1445 O O . LEU A 1 178 ? 7.404 8.324 -3.885 1.00 89.06 178 LEU A O 1
ATOM 1449 N N . GLY A 1 179 ? 5.466 9.453 -3.971 1.00 91.31 179 GLY A N 1
ATOM 1450 C CA . GLY A 1 179 ? 5.893 10.343 -5.049 1.00 91.31 179 GLY A CA 1
ATOM 1451 C C . GLY A 1 179 ? 6.067 9.602 -6.373 1.00 91.31 179 GLY A C 1
ATOM 1452 O O . GLY A 1 179 ? 5.141 8.909 -6.804 1.00 91.31 179 GLY A O 1
ATOM 1453 N N . GLY A 1 180 ? 7.227 9.780 -7.000 1.00 93.06 180 GLY A N 1
ATOM 1454 C CA . GLY A 1 180 ? 7.712 9.041 -8.164 1.00 93.06 180 GLY A CA 1
ATOM 1455 C C . GLY A 1 180 ? 9.190 9.305 -8.461 1.00 93.06 180 GLY A C 1
ATOM 1456 O O . GLY A 1 180 ? 9.921 8.371 -8.784 1.00 93.06 180 GLY A O 1
ATOM 1457 N N . GLN A 1 181 ? 9.672 10.544 -8.300 1.00 95.00 181 GLN A N 1
ATOM 1458 C CA . GLN A 1 181 ? 11.036 10.923 -8.690 1.00 95.00 181 GLN A CA 1
ATOM 1459 C C . GLN A 1 181 ? 12.125 10.151 -7.943 1.00 95.00 181 GLN A C 1
ATOM 1461 O O . GLN A 1 181 ? 13.038 9.629 -8.582 1.00 95.00 181 GLN A O 1
ATOM 1466 N N . PHE A 1 182 ? 12.016 10.057 -6.618 1.00 95.00 182 PHE A N 1
ATOM 1467 C CA . PHE A 1 182 ? 13.028 9.444 -5.750 1.00 95.00 182 PHE A CA 1
ATOM 1468 C C . PHE A 1 182 ? 12.592 8.107 -5.139 1.00 95.00 182 PHE A C 1
ATOM 1470 O O . PHE A 1 182 ? 13.298 7.563 -4.291 1.00 95.00 182 PHE A O 1
ATOM 1477 N N . ASP A 1 183 ? 11.446 7.570 -5.563 1.00 96.38 183 ASP A N 1
ATOM 1478 C CA . ASP A 1 183 ? 10.939 6.295 -5.060 1.00 96.38 183 ASP A CA 1
ATOM 1479 C C . ASP A 1 183 ? 11.874 5.136 -5.431 1.00 96.38 183 ASP A C 1
ATOM 1481 O O . ASP A 1 183 ? 12.401 5.081 -6.543 1.00 96.38 183 ASP A O 1
ATOM 1485 N N . ALA A 1 184 ? 12.063 4.174 -4.524 1.00 97.19 184 ALA A N 1
ATOM 1486 C CA . ALA A 1 184 ? 12.980 3.056 -4.742 1.00 97.19 184 ALA A CA 1
ATOM 1487 C C . ALA A 1 184 ? 12.645 2.230 -5.998 1.00 97.19 184 ALA A C 1
ATOM 1489 O O . ALA A 1 184 ? 13.553 1.710 -6.652 1.00 97.19 184 ALA A O 1
ATOM 1490 N N . THR A 1 185 ? 11.366 2.144 -6.377 1.00 97.88 185 THR A N 1
ATOM 1491 C CA . THR A 1 185 ? 10.919 1.441 -7.592 1.00 97.88 185 THR A CA 1
ATOM 1492 C C . THR A 1 185 ? 11.323 2.163 -8.883 1.00 97.88 185 THR A C 1
ATOM 1494 O O . THR A 1 185 ? 11.368 1.553 -9.949 1.00 97.88 185 THR A O 1
ATOM 1497 N N . ASN A 1 186 ? 11.710 3.440 -8.799 1.00 98.06 186 ASN A N 1
ATOM 1498 C CA . ASN A 1 186 ? 12.185 4.254 -9.919 1.00 98.06 186 ASN A CA 1
ATOM 1499 C C . ASN A 1 186 ? 13.703 4.094 -10.180 1.00 98.06 186 ASN A C 1
ATOM 1501 O O . ASN A 1 186 ? 14.292 4.829 -10.978 1.00 98.06 186 ASN A O 1
ATOM 1505 N N . ALA A 1 187 ? 14.374 3.148 -9.509 1.00 98.00 187 ALA A N 1
ATOM 1506 C CA . ALA A 1 187 ? 15.823 2.953 -9.611 1.00 98.00 187 ALA A CA 1
ATOM 1507 C C . ALA A 1 187 ? 16.295 2.354 -10.953 1.00 98.00 187 ALA A C 1
ATOM 1509 O O . ALA A 1 187 ? 17.475 2.505 -11.291 1.00 98.00 187 ALA A O 1
ATOM 1510 N N . TRP A 1 188 ? 15.398 1.735 -11.727 1.00 97.81 188 TRP A N 1
ATOM 1511 C CA 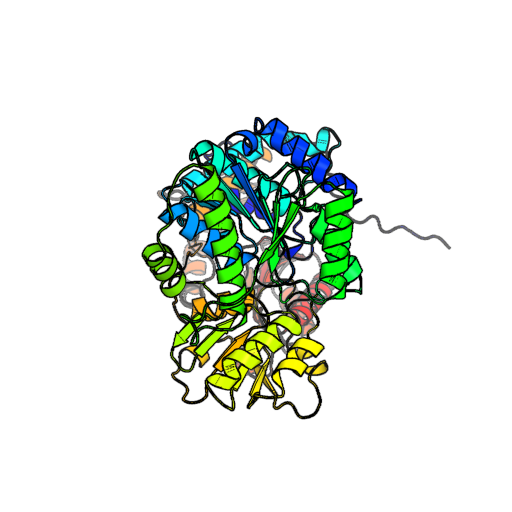. TRP A 1 188 ? 15.645 1.203 -13.074 1.00 97.81 188 TRP A CA 1
ATOM 1512 C C . TRP A 1 188 ? 14.589 1.695 -14.074 1.00 97.81 188 TRP A C 1
ATOM 1514 O O . TRP A 1 188 ? 13.665 2.431 -13.725 1.00 97.81 188 TRP A O 1
ATOM 1524 N N . ASP A 1 189 ? 14.739 1.315 -15.342 1.00 96.94 189 ASP A N 1
ATOM 1525 C CA . ASP A 1 189 ? 13.828 1.738 -16.401 1.00 96.94 189 ASP A CA 1
ATOM 1526 C C . ASP A 1 189 ? 12.749 0.675 -16.640 1.00 96.94 189 ASP A C 1
ATOM 1528 O O . ASP A 1 189 ? 13.004 -0.324 -17.318 1.00 96.94 189 ASP A O 1
ATOM 1532 N N . SER A 1 190 ? 11.528 0.919 -16.153 1.00 98.06 190 SER A N 1
ATOM 1533 C CA . SER A 1 190 ? 10.337 0.102 -16.449 1.00 98.06 190 SER A CA 1
ATOM 1534 C C . SER A 1 190 ? 9.846 0.286 -17.883 1.00 98.06 190 SER A C 1
ATOM 1536 O O . SER A 1 190 ? 9.924 1.387 -18.435 1.00 98.06 190 SER A O 1
ATOM 1538 N N . LYS A 1 191 ? 9.377 -0.796 -18.518 1.00 98.38 191 LYS A N 1
ATOM 1539 C CA . LYS A 1 191 ? 8.924 -0.794 -19.921 1.00 98.38 191 LYS A CA 1
ATOM 1540 C C . LYS A 1 191 ? 7.623 -0.028 -20.121 1.00 98.38 191 LYS A C 1
ATOM 1542 O O . LYS A 1 191 ? 7.439 0.555 -21.183 1.00 98.38 191 LYS A O 1
ATOM 1547 N N . VAL A 1 192 ? 6.770 -0.018 -19.102 1.00 98.75 192 VAL A N 1
ATOM 1548 C CA . VAL A 1 192 ? 5.501 0.711 -19.088 1.00 98.75 192 VAL A CA 1
ATOM 1549 C C . VAL A 1 192 ? 5.384 1.469 -17.770 1.00 98.75 192 VAL A C 1
ATOM 1551 O O . VAL A 1 192 ? 5.737 0.938 -16.714 1.00 98.75 192 VAL A O 1
ATOM 1554 N N . ALA A 1 193 ? 4.899 2.704 -17.833 1.00 98.75 193 ALA A N 1
ATOM 1555 C CA . ALA A 1 193 ? 4.524 3.485 -16.663 1.00 98.75 193 ALA A CA 1
ATOM 1556 C C . ALA A 1 193 ? 3.007 3.683 -16.622 1.00 98.75 193 ALA A C 1
ATOM 1558 O O . ALA A 1 193 ? 2.360 3.803 -17.662 1.00 98.75 193 ALA A O 1
ATOM 1559 N N . VAL A 1 194 ? 2.447 3.747 -15.419 1.00 98.75 194 VAL A N 1
ATOM 1560 C CA . VAL A 1 194 ? 1.029 4.023 -15.189 1.00 98.75 194 VAL A CA 1
ATOM 1561 C C . VAL A 1 194 ? 0.911 5.097 -14.117 1.00 98.75 194 VAL A C 1
ATOM 1563 O O . VAL A 1 194 ? 1.535 4.983 -13.063 1.00 98.75 194 VAL A O 1
ATOM 1566 N N . LEU A 1 195 ? 0.120 6.134 -14.378 1.00 98.38 195 LEU A N 1
ATOM 1567 C CA . LEU A 1 195 ? -0.298 7.117 -13.388 1.00 98.38 195 LEU A CA 1
ATOM 1568 C C . LEU A 1 195 ? -1.801 6.993 -13.165 1.00 98.38 195 LEU A C 1
ATOM 1570 O O . LEU A 1 195 ? -2.605 7.334 -14.029 1.00 98.38 195 LEU A O 1
ATOM 1574 N N . THR A 1 196 ? -2.169 6.513 -11.982 1.00 96.88 196 THR A N 1
ATOM 1575 C CA . THR A 1 196 ? -3.553 6.544 -11.511 1.00 96.88 196 THR A CA 1
ATOM 1576 C C . THR A 1 196 ? -3.943 7.970 -11.097 1.00 96.88 196 THR A C 1
ATOM 1578 O O . THR A 1 196 ? -3.137 8.905 -11.190 1.00 96.88 196 THR A O 1
ATOM 1581 N N . ALA A 1 197 ? -5.178 8.159 -10.629 1.00 94.19 197 ALA A N 1
ATOM 1582 C CA . ALA A 1 197 ? -5.701 9.469 -10.252 1.00 94.19 197 ALA A CA 1
ATOM 1583 C C . ALA A 1 197 ? -4.763 10.243 -9.299 1.00 94.19 197 ALA A C 1
ATOM 1585 O O . ALA A 1 197 ? -4.289 9.709 -8.281 1.00 94.19 197 ALA A O 1
ATOM 1586 N N . ILE A 1 198 ? -4.488 11.508 -9.640 1.00 93.81 198 ILE A N 1
ATOM 1587 C CA . ILE A 1 198 ? -3.622 12.411 -8.873 1.00 93.81 198 ILE A CA 1
ATOM 1588 C C . ILE A 1 198 ? -4.490 13.371 -8.060 1.00 93.81 198 ILE A C 1
ATOM 1590 O O . ILE A 1 198 ? -5.251 14.170 -8.599 1.00 93.81 198 ILE A O 1
ATOM 1594 N N . HIS A 1 199 ? -4.322 13.304 -6.744 1.00 89.94 199 HIS A N 1
ATOM 1595 C CA . HIS A 1 199 ? -5.011 14.138 -5.762 1.00 89.94 199 HIS A CA 1
ATOM 1596 C C . HIS A 1 199 ? -4.022 14.675 -4.728 1.00 89.94 199 HIS A C 1
ATOM 1598 O O . HIS A 1 199 ? -2.875 14.217 -4.663 1.00 89.94 199 HIS A O 1
ATOM 1604 N N . LEU A 1 200 ? -4.486 15.620 -3.909 1.00 85.56 200 LEU A N 1
ATOM 1605 C CA . LEU A 1 200 ? -3.724 16.134 -2.778 1.00 85.56 200 LEU A CA 1
ATOM 1606 C C . LEU A 1 200 ? -3.565 15.043 -1.715 1.00 85.56 200 LEU A C 1
ATOM 1608 O O . LEU A 1 200 ? -4.539 14.594 -1.113 1.00 85.56 200 LEU A O 1
ATOM 1612 N N . ASP A 1 201 ? -2.324 14.633 -1.488 1.00 82.00 201 ASP A N 1
ATOM 1613 C CA . ASP A 1 201 ? -1.917 13.744 -0.405 1.00 82.00 201 ASP A CA 1
ATOM 1614 C C . ASP A 1 201 ? -0.423 13.945 -0.148 1.00 82.00 201 ASP A C 1
ATOM 1616 O O . ASP A 1 201 ? 0.312 14.345 -1.054 1.00 82.00 201 ASP A O 1
ATOM 1620 N N . HIS A 1 202 ? 0.030 13.679 1.076 1.00 80.69 202 HIS A N 1
ATOM 1621 C CA . HIS A 1 202 ? 1.425 13.893 1.482 1.00 80.69 202 HIS A CA 1
ATOM 1622 C C . HIS A 1 202 ? 1.963 15.298 1.139 1.00 80.69 202 HIS A C 1
ATOM 1624 O O . HIS A 1 202 ? 3.100 15.444 0.683 1.00 80.69 202 HIS A O 1
ATOM 1630 N N . VAL A 1 203 ? 1.146 16.334 1.357 1.00 81.12 203 VAL A N 1
ATOM 1631 C CA . VAL A 1 203 ? 1.451 17.722 0.956 1.00 81.12 203 VAL A CA 1
ATOM 1632 C C . VAL A 1 203 ? 2.725 18.285 1.596 1.00 81.12 203 VAL A C 1
ATOM 1634 O O . VAL A 1 203 ? 3.424 19.089 0.985 1.00 81.12 203 VAL A O 1
ATOM 1637 N N . ASP A 1 204 ? 3.087 17.776 2.777 1.00 76.94 204 ASP A N 1
ATOM 1638 C CA . ASP A 1 204 ? 4.328 18.120 3.479 1.00 76.94 204 ASP A CA 1
ATOM 1639 C C . ASP A 1 204 ? 5.595 17.634 2.747 1.00 76.94 204 ASP A C 1
ATOM 1641 O O . ASP A 1 204 ? 6.695 18.095 3.049 1.00 76.94 204 ASP A O 1
ATOM 1645 N N . VAL A 1 205 ? 5.457 16.686 1.809 1.00 75.75 205 VAL A N 1
ATOM 1646 C CA . VAL A 1 205 ? 6.576 16.055 1.089 1.00 75.75 205 VAL A CA 1
ATOM 1647 C C . VAL A 1 205 ? 6.548 16.371 -0.406 1.00 75.75 205 VAL A C 1
ATOM 1649 O O . VAL A 1 205 ? 7.588 16.681 -0.977 1.00 75.75 205 VAL A O 1
ATOM 1652 N N . LEU A 1 206 ? 5.379 16.280 -1.048 1.00 80.31 206 LEU A N 1
ATOM 1653 C CA . LEU A 1 206 ? 5.253 16.345 -2.513 1.00 80.31 206 LEU A CA 1
ATOM 1654 C C . LEU A 1 206 ? 4.825 17.721 -3.047 1.00 80.31 206 LEU A C 1
ATOM 1656 O O . LEU A 1 206 ? 4.840 17.933 -4.258 1.00 80.31 206 LEU A O 1
ATOM 1660 N N . GLY A 1 207 ? 4.445 18.646 -2.164 1.00 83.75 207 GLY A N 1
ATOM 1661 C CA . GLY A 1 207 ? 3.949 19.972 -2.526 1.00 83.75 207 GLY A CA 1
ATOM 1662 C C . GLY A 1 207 ? 2.466 20.167 -2.218 1.00 83.75 207 GLY A C 1
ATOM 1663 O O . GLY A 1 207 ? 1.726 19.234 -1.912 1.00 83.75 207 GLY A O 1
ATOM 1664 N N . ASN A 1 208 ? 2.026 21.419 -2.302 1.00 88.19 208 ASN A N 1
ATOM 1665 C CA . ASN A 1 208 ? 0.695 21.853 -1.877 1.00 88.19 208 ASN A CA 1
ATOM 1666 C C . ASN A 1 208 ? -0.298 21.976 -3.043 1.00 88.19 208 ASN A C 1
ATOM 1668 O O . ASN A 1 208 ? -1.438 22.397 -2.841 1.00 88.19 208 ASN A O 1
ATOM 1672 N N . THR A 1 209 ? 0.117 21.641 -4.266 1.00 90.88 209 THR A N 1
ATOM 1673 C CA . THR A 1 209 ? -0.716 21.740 -5.471 1.00 90.88 209 THR A CA 1
ATOM 1674 C C . THR A 1 209 ? -0.737 20.434 -6.260 1.00 90.88 209 THR A C 1
ATOM 1676 O O . THR A 1 209 ? 0.229 19.671 -6.257 1.00 90.88 209 THR A O 1
ATOM 1679 N N . LEU A 1 210 ? -1.823 20.195 -7.006 1.00 91.38 210 LEU A N 1
ATOM 1680 C CA . LEU A 1 210 ? -1.923 19.035 -7.900 1.00 91.38 210 LEU A CA 1
ATOM 1681 C C . LEU A 1 210 ? -0.793 19.016 -8.937 1.00 91.38 210 LEU A C 1
ATOM 1683 O O . LEU A 1 210 ? -0.265 17.953 -9.247 1.00 91.38 210 LEU A O 1
ATOM 1687 N N . CYS A 1 211 ? -0.392 20.187 -9.438 1.00 92.38 211 CYS A N 1
ATOM 1688 C CA . CYS A 1 211 ? 0.690 20.317 -10.409 1.00 92.38 211 CYS A CA 1
ATOM 1689 C C . CYS A 1 211 ? 2.068 19.962 -9.830 1.00 92.38 211 CYS A C 1
ATOM 1691 O O . CYS A 1 211 ? 2.844 19.312 -10.523 1.00 92.38 211 CYS A O 1
ATOM 1693 N N . GLU A 1 212 ? 2.380 20.342 -8.586 1.00 91.75 212 GLU A N 1
ATOM 1694 C CA . GLU A 1 212 ? 3.632 19.936 -7.920 1.00 91.75 212 GLU A CA 1
ATOM 1695 C C . GLU A 1 212 ? 3.675 18.418 -7.713 1.00 91.75 212 GLU A C 1
ATOM 1697 O O . GLU A 1 212 ? 4.642 17.762 -8.101 1.00 91.75 212 GLU A O 1
ATOM 1702 N N . ILE A 1 213 ? 2.575 17.845 -7.216 1.00 93.12 213 ILE A N 1
ATOM 1703 C CA . ILE A 1 213 ? 2.446 16.398 -7.013 1.00 93.12 213 ILE A CA 1
ATOM 1704 C C . ILE A 1 213 ? 2.558 15.649 -8.350 1.00 93.12 213 ILE A C 1
ATOM 1706 O O . ILE A 1 213 ? 3.241 14.627 -8.440 1.00 93.12 213 ILE A O 1
ATOM 1710 N N . ALA A 1 214 ? 1.912 16.145 -9.408 1.00 94.94 214 ALA A N 1
ATOM 1711 C CA . ALA A 1 214 ? 1.992 15.554 -10.740 1.00 94.94 214 ALA A CA 1
ATOM 1712 C C . ALA A 1 214 ? 3.398 15.675 -11.348 1.00 94.94 214 ALA A C 1
ATOM 1714 O O . ALA A 1 214 ? 3.868 14.728 -11.983 1.00 94.94 214 ALA A O 1
ATOM 1715 N N . ALA A 1 215 ? 4.084 16.800 -11.122 1.00 95.12 215 ALA A N 1
ATOM 1716 C CA . ALA A 1 215 ? 5.453 17.015 -11.576 1.00 95.12 215 ALA A CA 1
ATOM 1717 C C . ALA A 1 215 ? 6.438 16.044 -10.917 1.00 95.12 215 ALA A C 1
ATOM 1719 O O . ALA A 1 215 ? 7.330 15.549 -11.598 1.00 95.12 215 ALA A O 1
ATOM 1720 N N . ASP A 1 216 ? 6.267 15.712 -9.636 1.00 95.81 216 ASP A N 1
ATOM 1721 C CA . ASP A 1 216 ? 7.061 14.658 -8.997 1.00 95.81 216 ASP A CA 1
ATOM 1722 C C . ASP A 1 216 ? 6.725 13.277 -9.592 1.00 95.81 216 ASP A C 1
ATOM 1724 O O . ASP A 1 216 ? 7.612 12.565 -10.073 1.00 95.81 216 ASP A O 1
ATOM 1728 N N . LYS A 1 217 ? 5.433 12.930 -9.660 1.00 96.62 217 LYS A N 1
ATOM 1729 C CA . LYS A 1 217 ? 4.963 11.601 -10.083 1.00 96.62 217 LYS A CA 1
ATOM 1730 C C . LYS A 1 217 ? 5.321 11.248 -11.525 1.00 96.62 217 LYS A C 1
ATOM 1732 O O . LYS A 1 217 ? 5.649 10.096 -11.797 1.00 96.62 217 LYS A O 1
ATOM 1737 N N . VAL A 1 218 ? 5.317 12.207 -12.452 1.00 97.25 218 VAL A N 1
ATOM 1738 C CA . VAL A 1 218 ? 5.629 11.955 -13.874 1.00 97.25 218 VAL A CA 1
ATOM 1739 C C . VAL A 1 218 ? 7.088 11.542 -14.118 1.00 97.25 218 VAL A C 1
ATOM 1741 O O . VAL A 1 218 ? 7.417 11.053 -15.198 1.00 97.25 218 VAL A O 1
ATOM 1744 N N . HIS A 1 219 ? 7.976 11.636 -13.122 1.00 97.12 219 HIS A N 1
ATOM 1745 C CA . HIS A 1 219 ? 9.357 11.144 -13.227 1.00 97.12 219 HIS A CA 1
ATOM 1746 C C . HIS A 1 219 ? 9.484 9.622 -13.371 1.00 97.12 219 HIS A C 1
ATOM 1748 O O . HIS A 1 219 ? 10.575 9.132 -13.673 1.00 97.12 219 HIS A O 1
ATOM 1754 N N . ILE A 1 220 ? 8.395 8.868 -13.210 1.00 97.81 220 ILE A N 1
ATOM 1755 C CA . ILE A 1 220 ? 8.366 7.443 -13.561 1.00 97.81 220 ILE A CA 1
ATOM 1756 C C . ILE A 1 220 ? 8.315 7.209 -15.082 1.00 97.81 220 ILE A C 1
ATOM 1758 O O . ILE A 1 220 ? 8.578 6.099 -15.543 1.00 97.81 220 ILE A O 1
ATOM 1762 N N . ALA A 1 221 ? 8.010 8.242 -15.878 1.00 98.00 221 ALA A N 1
ATOM 1763 C CA . ALA A 1 221 ? 8.012 8.171 -17.334 1.00 98.00 221 ALA A CA 1
ATOM 1764 C C . ALA A 1 221 ? 9.413 7.860 -17.882 1.00 98.00 221 ALA A C 1
ATOM 1766 O O . ALA A 1 221 ? 10.435 8.241 -17.299 1.00 98.00 221 ALA A O 1
ATOM 1767 N N . ARG A 1 222 ? 9.468 7.187 -19.035 1.00 97.81 222 ARG A N 1
ATOM 1768 C CA . ARG A 1 222 ? 10.719 6.823 -19.709 1.00 97.81 222 ARG A CA 1
ATOM 1769 C C . ARG A 1 222 ? 10.665 7.158 -21.190 1.00 97.81 222 ARG A C 1
ATOM 1771 O O . ARG A 1 222 ? 9.635 7.000 -21.839 1.00 97.81 222 ARG A O 1
ATOM 1778 N N . SER A 1 223 ? 11.800 7.609 -21.716 1.00 97.75 223 SER A N 1
ATOM 1779 C CA . SER A 1 223 ? 11.926 7.979 -23.123 1.00 97.75 223 SER A CA 1
ATOM 1780 C C . SER A 1 223 ? 11.628 6.786 -24.038 1.00 97.75 223 SER A C 1
ATOM 1782 O O . SER A 1 223 ? 12.087 5.671 -23.780 1.00 97.75 223 SER A O 1
ATOM 1784 N N . GLY A 1 224 ? 10.831 7.012 -25.082 1.00 97.25 224 GLY A N 1
ATOM 1785 C CA . GLY A 1 224 ? 10.391 5.999 -26.043 1.00 97.25 224 GLY A CA 1
ATOM 1786 C C . GLY A 1 224 ? 9.408 4.961 -25.491 1.00 97.25 224 GLY A C 1
ATOM 1787 O O . GLY A 1 224 ? 9.109 3.995 -26.188 1.00 97.25 224 GLY A O 1
ATOM 1788 N N . ARG A 1 225 ? 8.923 5.122 -24.254 1.00 97.88 225 ARG A N 1
ATOM 1789 C CA . ARG A 1 225 ? 8.046 4.158 -23.577 1.00 97.88 225 ARG A CA 1
ATOM 1790 C C . ARG A 1 225 ? 6.694 4.781 -23.236 1.00 97.88 225 ARG A C 1
ATOM 1792 O O . ARG A 1 225 ? 6.624 5.998 -23.038 1.00 97.88 225 ARG A O 1
ATOM 1799 N N . PRO A 1 226 ? 5.622 3.974 -23.183 1.00 98.44 226 PRO A N 1
ATOM 1800 C CA . PRO A 1 226 ? 4.301 4.485 -22.878 1.00 98.44 226 PRO A CA 1
ATOM 1801 C C . PRO A 1 226 ? 4.144 4.819 -21.391 1.00 98.44 226 PRO A C 1
ATOM 1803 O O . PRO A 1 226 ? 4.604 4.078 -20.514 1.00 98.44 226 PRO A O 1
ATOM 1806 N N . LEU A 1 227 ? 3.445 5.920 -21.131 1.00 98.69 227 LEU A N 1
ATOM 1807 C CA . LEU A 1 227 ? 2.861 6.255 -19.840 1.00 98.69 227 LEU A CA 1
ATOM 1808 C C . LEU A 1 227 ? 1.342 6.287 -19.998 1.00 98.69 227 LEU A C 1
ATOM 1810 O O . LEU A 1 227 ? 0.830 7.092 -20.771 1.00 98.69 227 LEU A O 1
ATOM 1814 N N . PHE A 1 228 ? 0.636 5.429 -19.268 1.00 98.69 228 PHE A N 1
ATOM 1815 C CA . PHE A 1 228 ? -0.824 5.370 -19.268 1.00 98.69 228 PHE A CA 1
ATOM 1816 C C . PHE A 1 228 ? -1.404 6.202 -18.123 1.00 98.69 228 PHE A C 1
ATOM 1818 O O . PHE A 1 228 ? -0.893 6.158 -17.004 1.00 98.69 228 PHE A O 1
ATOM 1825 N N . THR A 1 229 ? -2.482 6.934 -18.385 1.00 98.25 229 THR A N 1
ATOM 1826 C CA . THR A 1 229 ? -3.278 7.637 -17.366 1.00 98.25 229 THR A CA 1
ATOM 1827 C C . THR A 1 229 ? -4.754 7.633 -17.757 1.00 98.25 229 THR A C 1
ATOM 1829 O O . THR A 1 229 ? -5.071 7.582 -18.943 1.00 98.25 229 THR A O 1
ATOM 1832 N N . GLY A 1 230 ? -5.655 7.712 -16.777 1.00 95.75 230 GLY A N 1
ATOM 1833 C CA . GLY A 1 230 ? -7.093 7.853 -17.030 1.00 95.75 230 GLY A CA 1
ATOM 1834 C C . GLY A 1 230 ? -7.470 9.241 -17.562 1.00 95.75 230 GLY A C 1
ATOM 1835 O O . GLY A 1 230 ? -6.799 10.235 -17.253 1.00 95.75 230 GLY A O 1
ATOM 1836 N N . SER A 1 231 ? -8.539 9.307 -18.356 1.00 92.75 231 SER A N 1
ATOM 1837 C CA . SER A 1 231 ? -9.143 10.541 -18.872 1.00 92.75 231 SER A CA 1
ATOM 1838 C C . SER A 1 231 ? -9.772 11.418 -17.782 1.00 92.75 231 SER A C 1
ATOM 1840 O O . SER A 1 231 ? -9.940 12.618 -17.992 1.00 92.75 231 SER A O 1
ATOM 1842 N N . GLY A 1 232 ? -10.093 10.848 -16.616 1.00 88.94 232 GLY A N 1
ATOM 1843 C CA . GLY A 1 232 ? -10.719 11.516 -15.472 1.00 88.94 232 GLY A CA 1
ATOM 1844 C C . GLY A 1 232 ? -9.775 12.389 -14.641 1.00 88.94 232 GLY A C 1
ATOM 1845 O O . GLY A 1 232 ? -10.203 13.025 -13.675 1.00 88.94 232 GLY A O 1
ATOM 1846 N N . GLN A 1 233 ? -8.490 12.467 -15.003 1.00 92.50 233 GLN A N 1
ATOM 1847 C CA . GLN A 1 233 ? -7.558 13.423 -14.400 1.00 92.50 233 GLN A CA 1
ATOM 1848 C C . GLN A 1 233 ? -8.042 14.867 -14.599 1.00 92.50 233 GLN A C 1
ATOM 1850 O O . GLN A 1 233 ? -8.607 15.238 -15.630 1.00 92.50 233 GLN A O 1
ATOM 1855 N N . VAL A 1 234 ? -7.738 15.734 -13.632 1.00 92.38 234 VAL A N 1
ATOM 1856 C CA . VAL A 1 234 ? -8.050 17.164 -13.753 1.00 92.38 234 VAL A CA 1
ATOM 1857 C C . VAL A 1 234 ? -7.318 17.757 -14.966 1.00 92.38 234 VAL A C 1
ATOM 1859 O O . VAL A 1 234 ? -6.147 17.466 -15.205 1.00 92.38 234 VAL A O 1
ATOM 1862 N N . ALA A 1 235 ? -7.983 18.635 -15.722 1.00 94.50 235 ALA A N 1
ATOM 1863 C CA . ALA A 1 235 ? -7.467 19.164 -16.988 1.00 94.50 235 ALA A CA 1
ATOM 1864 C C . ALA A 1 235 ? -6.075 19.825 -16.891 1.00 94.50 235 ALA A C 1
ATOM 1866 O O . ALA A 1 235 ? -5.293 19.766 -17.838 1.00 94.50 235 ALA A O 1
ATOM 1867 N N . GLU A 1 236 ? -5.748 20.470 -15.767 1.00 95.56 236 GLU A N 1
ATOM 1868 C CA . GLU A 1 236 ? -4.412 21.044 -15.545 1.00 95.56 236 GLU A CA 1
ATOM 1869 C C . GLU A 1 236 ? -3.328 19.973 -15.361 1.00 95.56 236 GLU A C 1
ATOM 1871 O O . GLU A 1 236 ? -2.215 20.140 -15.861 1.00 95.56 236 GLU A O 1
ATOM 1876 N N . VAL A 1 237 ? -3.674 18.848 -14.724 1.00 96.12 237 VAL A N 1
ATOM 1877 C CA . VAL A 1 237 ? -2.793 17.689 -14.560 1.00 96.12 237 VAL A CA 1
ATOM 1878 C C . VAL A 1 237 ? -2.547 17.040 -15.917 1.00 96.12 237 VAL A C 1
ATOM 1880 O O . VAL A 1 237 ? -1.391 16.823 -16.260 1.00 96.12 237 VAL A O 1
ATOM 1883 N N . LEU A 1 238 ? -3.584 16.813 -16.733 1.00 96.81 238 LEU A N 1
ATOM 1884 C CA . LEU A 1 238 ? -3.416 16.256 -18.086 1.00 96.81 238 LEU A CA 1
ATOM 1885 C C . LEU A 1 238 ? -2.477 17.108 -18.947 1.00 96.81 238 LEU A C 1
ATOM 1887 O O . LEU A 1 238 ? -1.523 16.583 -19.513 1.00 96.81 238 LEU A O 1
ATOM 1891 N N . LYS A 1 239 ? -2.674 18.432 -18.966 1.00 97.38 239 LYS A N 1
ATOM 1892 C CA . LYS A 1 239 ? -1.788 19.360 -19.692 1.00 97.38 239 LYS A CA 1
ATOM 1893 C C . LYS A 1 239 ? -0.345 19.305 -19.196 1.00 97.38 239 LYS A C 1
ATOM 1895 O O . LYS A 1 239 ? 0.592 19.414 -19.990 1.00 97.38 239 LYS A O 1
ATOM 1900 N N . LEU A 1 240 ? -0.148 19.163 -17.884 1.00 97.81 240 LEU A N 1
ATOM 1901 C CA . LEU A 1 240 ? 1.182 18.984 -17.313 1.00 97.81 240 LEU A CA 1
ATOM 1902 C C . LEU A 1 240 ? 1.787 17.657 -17.774 1.00 97.81 240 LEU A C 1
ATOM 1904 O O . LEU A 1 240 ? 2.915 17.659 -18.255 1.00 97.81 240 LEU A O 1
ATOM 1908 N N . LEU A 1 241 ? 1.048 16.550 -17.687 1.00 97.94 241 LEU A N 1
ATOM 1909 C CA . LEU A 1 241 ? 1.524 15.236 -18.120 1.00 97.94 241 LEU A CA 1
ATOM 1910 C C . LEU A 1 241 ? 1.887 15.225 -19.609 1.00 97.94 241 LEU A C 1
ATOM 1912 O O . LEU A 1 241 ? 2.947 14.709 -19.955 1.00 97.94 241 LEU A O 1
ATOM 1916 N N . GLU A 1 242 ? 1.078 15.845 -20.472 1.00 97.94 242 GLU A N 1
ATOM 1917 C CA . GLU A 1 242 ? 1.371 16.020 -21.902 1.00 97.94 242 GLU A CA 1
ATOM 1918 C C . GLU A 1 242 ? 2.709 16.736 -22.114 1.00 97.94 242 GLU A C 1
ATOM 1920 O O . GLU A 1 242 ? 3.591 16.232 -22.817 1.00 97.94 242 GLU A O 1
ATOM 1925 N N . ARG A 1 243 ? 2.896 17.888 -21.457 1.00 98.06 243 ARG A N 1
ATOM 1926 C CA . ARG A 1 243 ? 4.133 18.676 -21.544 1.00 98.06 243 ARG A CA 1
ATOM 1927 C C . ARG A 1 243 ? 5.340 17.893 -21.032 1.00 98.06 243 ARG A C 1
ATOM 1929 O O . ARG A 1 243 ? 6.373 17.840 -21.695 1.00 98.06 243 ARG A O 1
ATOM 1936 N N . GLU A 1 244 ? 5.230 17.306 -19.847 1.00 97.88 244 GLU A N 1
ATOM 1937 C CA . GLU A 1 244 ? 6.328 16.612 -19.173 1.00 97.88 244 GLU A CA 1
ATOM 1938 C C . GLU A 1 244 ? 6.713 15.307 -19.889 1.00 97.88 244 GLU A C 1
ATOM 1940 O O . GLU A 1 244 ? 7.905 14.983 -19.960 1.00 97.88 244 GLU A O 1
ATOM 1945 N N . CYS A 1 245 ? 5.745 14.589 -20.472 1.00 98.12 245 CYS A N 1
ATOM 1946 C CA . CYS A 1 245 ? 6.008 13.432 -21.327 1.00 98.12 245 CYS A CA 1
ATOM 1947 C C . CYS A 1 245 ? 6.707 13.852 -22.622 1.00 98.12 245 CYS A C 1
ATOM 1949 O O . CYS A 1 245 ? 7.720 13.246 -22.973 1.00 98.12 245 CYS A O 1
ATOM 1951 N N . ALA A 1 246 ? 6.250 14.927 -23.278 1.00 97.69 246 ALA A N 1
ATOM 1952 C CA . ALA A 1 246 ? 6.895 15.454 -24.480 1.00 97.69 246 ALA A CA 1
ATOM 1953 C C . ALA A 1 246 ? 8.359 15.856 -24.222 1.00 97.69 246 ALA A C 1
ATOM 1955 O O . ALA A 1 246 ? 9.242 15.485 -24.994 1.00 97.69 246 ALA A O 1
ATOM 1956 N N . LEU A 1 247 ? 8.641 16.533 -23.101 1.00 97.44 247 LEU A N 1
ATOM 1957 C CA . LEU A 1 247 ? 10.006 16.910 -22.703 1.00 97.44 247 LEU A CA 1
ATOM 1958 C C . LEU A 1 247 ? 10.917 15.699 -22.442 1.00 97.44 247 LEU A C 1
ATOM 1960 O O . LEU A 1 247 ? 12.113 15.759 -22.718 1.00 97.44 247 LEU A O 1
ATOM 1964 N N . ARG A 1 248 ? 10.365 14.595 -21.924 1.00 95.75 248 ARG A N 1
ATOM 1965 C CA . ARG A 1 248 ? 11.102 13.345 -21.646 1.00 95.75 248 ARG A CA 1
ATOM 1966 C C . ARG A 1 248 ? 11.151 12.392 -22.849 1.00 95.75 248 ARG A C 1
ATOM 1968 O O . ARG A 1 248 ? 11.838 11.370 -22.796 1.00 95.75 248 ARG A O 1
ATOM 1975 N N . GLY A 1 249 ? 10.418 12.693 -23.921 1.00 97.44 249 GLY A N 1
ATOM 1976 C CA . GLY A 1 249 ? 10.214 11.790 -25.054 1.00 97.44 249 GLY A CA 1
ATOM 1977 C C . GLY A 1 249 ? 9.417 10.530 -24.699 1.00 97.44 249 GLY A C 1
ATOM 1978 O O . GLY A 1 249 ? 9.604 9.503 -25.345 1.00 97.44 249 GLY A O 1
ATOM 1979 N N . ALA A 1 250 ? 8.586 10.570 -23.654 1.00 97.75 250 ALA A N 1
ATOM 1980 C CA . ALA A 1 250 ? 7.670 9.487 -23.300 1.00 97.75 250 ALA A CA 1
ATOM 1981 C C . ALA A 1 250 ? 6.369 9.594 -24.112 1.00 97.75 250 ALA A C 1
ATOM 1983 O O . ALA A 1 250 ? 5.953 10.691 -24.490 1.00 97.75 250 ALA A O 1
ATOM 1984 N N . VAL A 1 251 ? 5.712 8.462 -24.367 1.00 97.94 251 VAL A N 1
ATOM 1985 C CA . VAL A 1 251 ? 4.454 8.421 -25.128 1.00 97.94 251 VAL A CA 1
ATOM 1986 C C . VAL A 1 251 ? 3.283 8.423 -24.151 1.00 97.94 251 VAL A C 1
ATOM 1988 O O . VAL A 1 251 ? 3.003 7.404 -23.526 1.00 97.94 251 VAL A O 1
ATOM 1991 N N . LEU A 1 252 ? 2.592 9.554 -24.013 1.00 98.44 252 LEU A N 1
ATOM 1992 C CA . LEU A 1 252 ? 1.395 9.624 -23.175 1.00 98.44 252 LEU A CA 1
ATOM 1993 C C . LEU A 1 252 ? 0.224 8.895 -23.853 1.00 98.44 252 LEU A C 1
ATOM 1995 O O . LEU A 1 252 ? -0.083 9.159 -25.015 1.00 98.44 252 LEU A O 1
ATOM 1999 N N . GLN A 1 253 ? -0.419 7.992 -23.118 1.00 98.12 253 GLN A N 1
ATOM 2000 C CA . GLN A 1 253 ? -1.625 7.264 -23.505 1.00 98.12 253 GLN A CA 1
ATOM 2001 C C . GLN A 1 253 ? -2.733 7.615 -22.509 1.00 98.12 253 GLN A C 1
ATOM 2003 O O . GLN A 1 253 ? -2.648 7.260 -21.332 1.00 98.12 253 GLN A O 1
ATOM 2008 N N . VAL A 1 254 ? -3.750 8.341 -22.970 1.00 97.56 254 VAL A N 1
ATOM 2009 C CA . VAL A 1 254 ? -4.926 8.676 -22.157 1.00 97.56 254 VAL A CA 1
ATOM 2010 C C . VAL A 1 254 ? -5.996 7.623 -22.417 1.00 97.56 254 VAL A C 1
ATOM 2012 O O . VAL A 1 254 ? -6.322 7.356 -23.572 1.00 97.56 254 VAL A O 1
ATOM 2015 N N . VAL A 1 255 ? -6.483 6.993 -21.352 1.00 96.19 255 VAL A N 1
ATOM 2016 C CA . VAL A 1 255 ? -7.436 5.881 -21.408 1.00 96.19 255 VAL A CA 1
ATOM 2017 C C . VAL A 1 255 ? -8.809 6.376 -20.986 1.00 96.19 255 VAL A C 1
ATOM 2019 O O . VAL A 1 255 ? -8.944 6.924 -19.892 1.00 96.19 255 VAL A O 1
ATOM 2022 N N . ASP A 1 256 ? -9.806 6.156 -21.837 1.00 88.81 256 ASP A N 1
ATOM 2023 C CA . ASP A 1 256 ? -11.202 6.430 -21.508 1.00 88.81 256 ASP A CA 1
ATOM 2024 C C . ASP A 1 256 ? -11.709 5.438 -20.449 1.00 88.81 256 ASP A C 1
ATOM 2026 O O . ASP A 1 256 ? -11.410 4.244 -20.485 1.00 88.81 256 ASP A O 1
ATOM 2030 N N . GLU A 1 257 ? -12.476 5.939 -19.485 1.00 74.25 257 GLU A N 1
ATOM 2031 C CA . GLU A 1 257 ? -12.847 5.215 -18.259 1.00 74.25 257 GLU A CA 1
ATOM 2032 C C . GLU A 1 257 ? -14.159 4.411 -18.376 1.00 74.25 257 GLU A C 1
ATOM 2034 O O . GLU A 1 257 ? -14.761 4.019 -17.372 1.00 74.25 257 GLU A O 1
ATOM 2039 N N . GLU A 1 258 ? -14.624 4.148 -19.599 1.00 69.94 258 GLU A N 1
ATOM 2040 C CA . GLU A 1 258 ? -15.896 3.465 -19.840 1.00 69.94 258 GLU A CA 1
ATOM 2041 C C . GLU A 1 258 ? -15.744 1.936 -19.827 1.00 69.94 258 GLU A C 1
ATOM 2043 O O . GLU A 1 258 ? -15.047 1.328 -20.640 1.00 69.94 258 GLU A O 1
ATOM 2048 N N . MET A 1 259 ? -16.458 1.299 -18.896 1.00 71.62 259 MET A N 1
ATOM 2049 C CA . MET A 1 259 ? -16.734 -0.138 -18.893 1.00 71.62 259 MET A CA 1
ATOM 2050 C C . MET A 1 259 ? -18.235 -0.341 -18.658 1.00 71.62 259 MET A C 1
ATOM 2052 O O . MET A 1 259 ? -18.661 -0.645 -17.541 1.00 71.62 259 MET A O 1
ATOM 2056 N N . ASP A 1 260 ? -19.032 -0.138 -19.712 1.00 65.44 260 ASP A N 1
ATOM 2057 C CA . ASP A 1 260 ? -20.508 -0.184 -19.683 1.00 65.44 260 ASP A CA 1
ATOM 2058 C C . ASP A 1 260 ? -21.059 -1.464 -19.039 1.00 65.44 260 ASP A C 1
ATOM 2060 O O . ASP A 1 260 ? -22.018 -1.441 -18.267 1.00 65.44 260 ASP A O 1
ATOM 2064 N N . ASP A 1 261 ? -20.378 -2.581 -19.278 1.00 69.19 261 ASP A N 1
ATOM 2065 C CA . ASP A 1 261 ? -20.728 -3.909 -18.777 1.00 69.19 261 ASP A CA 1
ATOM 2066 C C . ASP A 1 261 ? -20.527 -4.101 -17.260 1.00 69.19 261 ASP A C 1
ATOM 2068 O O . ASP A 1 261 ? -20.769 -5.196 -16.741 1.00 69.19 261 ASP A O 1
ATOM 2072 N N . MET A 1 262 ? -20.078 -3.062 -16.547 1.00 74.31 262 MET A N 1
ATOM 2073 C CA . MET A 1 262 ? -19.812 -3.073 -15.105 1.00 74.31 262 MET A CA 1
ATOM 2074 C C . MET A 1 262 ? -20.496 -1.914 -14.374 1.00 74.31 262 MET A C 1
ATOM 2076 O O . MET A 1 262 ? -19.968 -1.405 -13.387 1.00 74.31 262 MET A O 1
ATOM 2080 N N . ALA A 1 263 ? -21.674 -1.493 -14.841 1.00 71.75 263 ALA A N 1
ATOM 2081 C CA . ALA A 1 263 ? -22.434 -0.379 -14.270 1.00 71.75 263 ALA A CA 1
ATOM 2082 C C . ALA A 1 263 ? -22.604 -0.440 -12.733 1.00 71.75 263 ALA A C 1
ATOM 2084 O O . ALA A 1 263 ? -22.576 0.606 -12.088 1.00 71.75 263 ALA A O 1
ATOM 2085 N N . ASP A 1 264 ? -22.707 -1.647 -12.166 1.00 77.50 264 ASP A N 1
ATOM 2086 C CA . ASP A 1 264 ? -22.921 -1.896 -10.732 1.00 77.50 264 ASP A CA 1
ATOM 2087 C C . ASP A 1 264 ? -21.646 -1.810 -9.868 1.00 77.50 264 ASP A C 1
ATOM 2089 O O . ASP A 1 264 ? -21.726 -1.888 -8.641 1.00 77.50 264 ASP A O 1
ATOM 2093 N N . GLN A 1 265 ? -20.465 -1.677 -10.480 1.00 84.81 265 GLN A N 1
ATOM 2094 C CA . GLN A 1 265 ? -19.200 -1.543 -9.755 1.00 84.81 265 GLN A CA 1
ATOM 2095 C C . GLN A 1 265 ? -18.924 -0.083 -9.350 1.00 84.81 265 GLN A C 1
ATOM 2097 O O . GLN A 1 265 ? -19.330 0.833 -10.075 1.00 84.81 265 GLN A O 1
ATOM 2102 N N . PRO A 1 266 ? -18.179 0.150 -8.247 1.00 86.88 266 PRO A N 1
ATOM 2103 C CA . PRO A 1 266 ? -17.748 1.485 -7.833 1.00 86.88 266 PRO A CA 1
ATOM 2104 C C . PRO A 1 266 ? -17.078 2.250 -8.975 1.00 86.88 266 PRO A C 1
ATOM 2106 O O . PRO A 1 266 ? -16.275 1.680 -9.720 1.00 86.88 266 PRO A O 1
ATOM 2109 N N . VAL A 1 267 ? -17.353 3.551 -9.101 1.00 85.06 267 VAL A N 1
ATOM 2110 C CA . VAL A 1 267 ? -16.861 4.355 -10.236 1.00 85.06 267 VAL A CA 1
ATOM 2111 C C . VAL A 1 267 ? -15.337 4.292 -10.323 1.00 85.06 267 VAL A C 1
ATOM 2113 O O . VAL A 1 267 ? -14.787 3.960 -11.368 1.00 85.06 267 VAL A O 1
ATOM 2116 N N . THR A 1 268 ? -14.665 4.493 -9.189 1.00 86.88 268 THR A N 1
ATOM 2117 C CA . THR A 1 268 ? -13.197 4.439 -9.115 1.00 86.88 268 THR A CA 1
ATOM 2118 C C . THR A 1 268 ? -12.631 3.058 -9.429 1.00 86.88 268 THR A C 1
ATOM 2120 O O . THR A 1 268 ? -11.514 2.946 -9.932 1.00 86.88 268 THR A O 1
ATOM 2123 N N . PHE A 1 269 ? -13.375 1.984 -9.156 1.00 91.00 269 PHE A N 1
ATOM 2124 C CA . PHE A 1 269 ? -12.958 0.644 -9.555 1.00 91.00 269 PHE A CA 1
ATOM 2125 C C . PHE A 1 269 ? -13.002 0.492 -11.078 1.00 91.00 269 PHE A C 1
ATOM 2127 O O . PHE A 1 269 ? -12.046 -0.024 -11.650 1.00 91.00 269 PHE A O 1
ATOM 2134 N N . ARG A 1 270 ? -14.051 0.994 -11.742 1.00 90.75 270 ARG A N 1
ATOM 2135 C CA . ARG A 1 270 ? -14.165 0.959 -13.212 1.00 90.75 270 ARG A CA 1
ATOM 2136 C C . ARG A 1 270 ? -13.055 1.748 -13.896 1.00 90.75 270 ARG A C 1
ATOM 2138 O O . ARG A 1 270 ? -12.446 1.229 -14.823 1.00 90.75 270 ARG A O 1
ATOM 2145 N N . GLU A 1 271 ? -12.743 2.942 -13.393 1.00 91.25 271 GLU A N 1
ATOM 2146 C CA . GLU A 1 271 ? -11.638 3.775 -13.893 1.00 91.25 271 GLU A CA 1
ATOM 2147 C C . GLU A 1 271 ? -10.295 3.024 -13.796 1.00 91.25 271 GLU A C 1
ATOM 2149 O O . GLU A 1 271 ? -9.548 2.914 -14.770 1.00 91.25 271 GLU A O 1
ATOM 2154 N N . ASN A 1 272 ? -10.014 2.427 -12.630 1.00 94.44 272 ASN A N 1
ATOM 2155 C CA . ASN A 1 272 ? -8.804 1.629 -12.422 1.00 94.44 272 ASN A CA 1
ATOM 2156 C C . ASN A 1 272 ? -8.784 0.366 -13.303 1.00 94.44 272 ASN A C 1
ATOM 2158 O O . ASN A 1 272 ? -7.731 0.010 -13.830 1.00 94.44 272 ASN A O 1
ATOM 2162 N N . ALA A 1 273 ? -9.926 -0.298 -13.497 1.00 94.81 273 ALA A N 1
ATOM 2163 C CA . ALA A 1 273 ? -10.037 -1.476 -14.351 1.00 94.81 273 ALA A CA 1
ATOM 2164 C C . ALA A 1 273 ? -9.811 -1.145 -15.828 1.00 94.81 273 ALA A C 1
ATOM 2166 O O . ALA A 1 273 ? -9.019 -1.831 -16.472 1.00 94.81 273 ALA A O 1
ATOM 2167 N N . ALA A 1 274 ? -10.414 -0.073 -16.347 1.00 95.12 274 ALA A N 1
ATOM 2168 C CA . ALA A 1 274 ? -10.188 0.390 -17.715 1.00 95.12 274 ALA A CA 1
ATOM 2169 C C . ALA A 1 274 ? -8.696 0.663 -17.963 1.00 95.12 274 ALA A C 1
ATOM 2171 O O . ALA A 1 274 ? -8.117 0.182 -18.943 1.00 95.12 274 ALA A O 1
ATOM 2172 N N . LEU A 1 275 ? -8.043 1.344 -17.013 1.00 96.31 275 LEU A N 1
ATOM 2173 C CA . LEU A 1 275 ? -6.611 1.624 -17.061 1.00 96.31 275 LEU A CA 1
ATOM 2174 C C . LEU A 1 275 ? -5.766 0.338 -17.051 1.00 96.31 275 LEU A C 1
ATOM 2176 O O . LEU A 1 275 ? -4.890 0.174 -17.903 1.00 96.31 275 LEU A O 1
ATOM 2180 N N . SER A 1 276 ? -6.044 -0.602 -16.143 1.00 97.56 276 SER A N 1
ATOM 2181 C CA . SER A 1 276 ? -5.343 -1.894 -16.084 1.00 97.56 276 SER A CA 1
ATOM 2182 C C . SER A 1 276 ? -5.540 -2.730 -17.349 1.00 97.56 276 SER A C 1
ATOM 2184 O O . SER A 1 276 ? -4.583 -3.338 -17.828 1.00 97.56 276 SER A O 1
ATOM 2186 N N . VAL A 1 277 ? -6.746 -2.740 -17.926 1.00 97.00 277 VAL A N 1
ATOM 2187 C CA . VAL A 1 277 ? -7.057 -3.469 -19.166 1.00 97.00 277 VAL A CA 1
ATOM 2188 C C . VAL A 1 277 ? -6.307 -2.882 -20.355 1.00 97.00 277 VAL A C 1
ATOM 2190 O O . VAL A 1 277 ? -5.723 -3.639 -21.132 1.00 97.00 277 VAL A O 1
ATOM 2193 N N . ALA A 1 278 ? -6.261 -1.554 -20.486 1.00 97.31 278 ALA A N 1
ATOM 2194 C CA . ALA A 1 278 ? -5.510 -0.894 -21.552 1.00 97.31 278 ALA A CA 1
ATOM 2195 C C . ALA A 1 278 ? -4.010 -1.231 -21.484 1.00 97.31 278 ALA A C 1
ATOM 2197 O O . ALA A 1 278 ? -3.397 -1.574 -22.499 1.00 97.31 278 ALA A O 1
ATOM 2198 N N . VAL A 1 279 ? -3.432 -1.211 -20.279 1.00 98.38 279 VAL A N 1
ATOM 2199 C CA . VAL A 1 279 ? -2.023 -1.569 -20.052 1.00 98.38 279 VAL A CA 1
ATOM 2200 C C . VAL A 1 279 ? -1.771 -3.052 -20.344 1.00 98.38 279 VAL A C 1
ATOM 2202 O O . VAL A 1 279 ? -0.804 -3.386 -21.032 1.00 98.38 279 VAL A O 1
ATOM 2205 N N . ALA A 1 280 ? -2.642 -3.946 -19.866 1.00 98.31 280 ALA A N 1
ATOM 2206 C CA . ALA A 1 280 ? -2.520 -5.382 -20.107 1.00 98.31 280 ALA A CA 1
ATOM 2207 C C . ALA A 1 280 ? -2.581 -5.705 -21.606 1.00 98.31 280 ALA A C 1
ATOM 2209 O O . ALA A 1 280 ? -1.714 -6.419 -22.108 1.00 98.31 280 ALA A O 1
ATOM 2210 N N . ARG A 1 281 ? -3.541 -5.126 -22.340 1.00 97.62 281 ARG A N 1
ATOM 2211 C CA . ARG A 1 281 ? -3.660 -5.293 -23.798 1.00 97.62 281 ARG A CA 1
ATOM 2212 C C . ARG A 1 281 ? -2.415 -4.801 -24.527 1.00 97.62 281 ARG A C 1
ATOM 2214 O O . ARG A 1 281 ? -1.863 -5.545 -25.326 1.00 97.62 281 ARG A O 1
ATOM 2221 N N . HIS A 1 282 ? -1.893 -3.625 -24.171 1.00 97.81 282 HIS A N 1
ATOM 2222 C CA . HIS A 1 282 ? -0.646 -3.119 -24.753 1.00 97.81 282 HIS A CA 1
ATOM 2223 C C . HIS A 1 282 ? 0.524 -4.110 -24.605 1.00 97.81 282 HIS A C 1
ATOM 2225 O O . HIS A 1 282 ? 1.282 -4.337 -25.550 1.00 97.81 282 HIS A O 1
ATOM 2231 N N . ILE A 1 283 ? 0.668 -4.718 -23.424 1.00 98.25 283 ILE A N 1
ATOM 2232 C CA . ILE A 1 283 ? 1.728 -5.696 -23.143 1.00 98.25 283 ILE A CA 1
ATOM 2233 C C . ILE A 1 283 ? 1.514 -7.000 -23.922 1.00 98.25 283 ILE A C 1
ATOM 2235 O O . ILE A 1 283 ? 2.458 -7.527 -24.516 1.00 98.25 283 ILE A O 1
ATOM 2239 N N . VAL A 1 284 ? 0.285 -7.516 -23.915 1.00 97.38 284 VAL A N 1
ATOM 2240 C CA . VAL A 1 284 ? -0.109 -8.769 -24.574 1.00 97.38 284 VAL A CA 1
ATOM 2241 C C . VAL A 1 284 ? 0.064 -8.668 -26.091 1.00 97.38 284 VAL A C 1
ATOM 2243 O O . VAL A 1 284 ? 0.713 -9.530 -26.692 1.00 97.38 284 VAL A O 1
ATOM 2246 N N . ASP A 1 285 ? -0.414 -7.578 -26.692 1.00 95.81 285 ASP A N 1
ATOM 2247 C CA . ASP A 1 285 ? -0.289 -7.307 -28.126 1.00 95.81 285 ASP A CA 1
ATOM 2248 C C . ASP A 1 285 ? 1.185 -7.179 -28.530 1.00 95.81 285 ASP A C 1
ATOM 2250 O O . ASP A 1 285 ? 1.624 -7.756 -29.528 1.00 95.81 285 ASP A O 1
ATOM 2254 N N . GLY A 1 286 ? 1.996 -6.506 -27.702 1.00 94.19 286 GLY A N 1
ATOM 2255 C CA . GLY A 1 286 ? 3.443 -6.378 -27.900 1.00 94.19 286 GLY A CA 1
ATOM 2256 C C . GLY A 1 286 ? 4.210 -7.708 -27.865 1.00 94.19 286 GLY A C 1
ATOM 2257 O O . GLY A 1 286 ? 5.356 -7.769 -28.317 1.00 94.19 286 GLY A O 1
ATOM 2258 N N . ARG A 1 287 ? 3.595 -8.783 -27.356 1.00 93.44 287 ARG A N 1
ATOM 2259 C CA . ARG A 1 287 ? 4.140 -10.151 -27.352 1.00 93.44 287 ARG A CA 1
ATOM 2260 C C . ARG A 1 287 ? 3.496 -11.060 -28.404 1.00 93.44 287 ARG A C 1
ATOM 2262 O O . ARG A 1 287 ? 3.872 -12.227 -28.484 1.00 93.44 287 ARG A O 1
ATOM 2269 N N . GLY A 1 288 ? 2.570 -10.548 -29.219 1.00 93.44 288 GLY A N 1
ATOM 2270 C CA . GLY A 1 288 ? 1.818 -11.349 -30.192 1.00 93.44 288 GLY A CA 1
ATOM 2271 C C . GLY A 1 288 ? 0.905 -12.387 -29.533 1.00 93.44 288 GLY A C 1
ATOM 2272 O O . GLY A 1 288 ? 0.641 -13.436 -30.119 1.00 93.44 288 GLY A O 1
ATOM 2273 N N . MET A 1 289 ? 0.481 -12.121 -28.297 1.00 94.38 289 MET A N 1
ATOM 2274 C CA . MET A 1 289 ? -0.435 -12.957 -27.523 1.00 94.38 289 MET A CA 1
ATOM 2275 C C . MET A 1 289 ? -1.858 -12.388 -27.615 1.00 94.38 289 MET A C 1
ATOM 2277 O O . MET A 1 289 ? -2.075 -11.354 -28.239 1.00 94.38 289 MET A O 1
ATOM 2281 N N . ALA A 1 290 ? -2.838 -13.064 -27.015 1.00 92.56 290 ALA A N 1
ATOM 2282 C CA . ALA A 1 290 ? -4.223 -12.598 -26.983 1.00 92.56 290 ALA A CA 1
ATOM 2283 C C . ALA A 1 290 ? -4.773 -12.627 -25.554 1.00 92.56 290 ALA A C 1
ATOM 2285 O O . ALA A 1 290 ? -4.538 -13.583 -24.816 1.00 92.56 290 ALA A O 1
ATOM 2286 N N . LEU A 1 291 ? -5.549 -11.604 -25.195 1.00 95.12 291 LEU A N 1
ATOM 2287 C CA . LEU A 1 291 ? -6.297 -11.519 -23.941 1.00 95.12 291 LEU A CA 1
ATOM 2288 C C . LEU A 1 291 ? -7.780 -11.299 -24.287 1.00 95.12 291 LEU A C 1
ATOM 2290 O O . LEU A 1 291 ? -8.194 -10.155 -24.475 1.00 95.12 291 LEU A O 1
ATOM 2294 N N . PRO A 1 292 ? -8.565 -12.383 -24.458 1.00 95.00 292 PRO A N 1
ATOM 2295 C CA . PRO A 1 292 ? -9.965 -12.293 -24.873 1.00 95.00 292 PRO A CA 1
ATOM 2296 C C . PRO A 1 292 ? -10.833 -11.538 -23.862 1.00 95.00 292 PRO A C 1
ATOM 2298 O O . PRO A 1 292 ? -10.637 -11.674 -22.655 1.00 95.00 292 PRO A O 1
ATOM 2301 N N . ASP A 1 293 ? -11.855 -10.830 -24.342 1.00 92.94 293 ASP A N 1
ATOM 2302 C CA . ASP A 1 293 ? -12.744 -10.015 -23.498 1.00 92.94 293 ASP A CA 1
ATOM 2303 C C . ASP A 1 293 ? -13.463 -10.821 -22.409 1.00 92.94 293 ASP A C 1
ATOM 2305 O O . ASP A 1 293 ? -13.655 -10.332 -21.300 1.00 92.94 293 ASP A O 1
ATOM 2309 N N . GLU A 1 294 ? -13.793 -12.086 -22.680 1.00 92.56 294 GLU A N 1
ATOM 2310 C CA . GLU A 1 294 ? -14.359 -12.998 -21.679 1.00 92.56 294 GLU A CA 1
ATOM 2311 C C . GLU A 1 294 ? -13.399 -13.220 -20.500 1.00 92.56 294 GLU A C 1
ATOM 2313 O O . GLU A 1 294 ? -13.822 -13.197 -19.346 1.00 92.56 294 GLU A O 1
ATOM 2318 N N . ARG A 1 295 ? -12.093 -13.364 -20.772 1.00 94.12 295 ARG A N 1
ATOM 2319 C CA . ARG A 1 295 ? -11.063 -13.503 -19.731 1.00 94.12 295 ARG A CA 1
ATOM 2320 C C . ARG A 1 295 ? -10.873 -12.212 -18.952 1.00 94.12 295 ARG A C 1
ATOM 2322 O O . ARG A 1 295 ? -10.736 -12.262 -17.736 1.00 94.12 295 ARG A O 1
ATOM 2329 N N . VAL A 1 296 ? -10.886 -11.070 -19.641 1.00 94.56 296 VAL A N 1
ATOM 2330 C CA . VAL A 1 296 ? -10.844 -9.756 -18.986 1.00 94.56 296 VAL A CA 1
ATOM 2331 C C . VAL A 1 296 ? -12.017 -9.618 -18.021 1.00 94.56 296 VAL A C 1
ATOM 2333 O O . VAL A 1 296 ? -11.818 -9.288 -16.855 1.00 94.56 296 VAL A O 1
ATOM 2336 N N . ARG A 1 297 ? -13.231 -9.920 -18.490 1.00 92.31 297 ARG A N 1
ATOM 2337 C CA . ARG A 1 297 ? -14.450 -9.836 -17.685 1.00 92.31 297 ARG A CA 1
ATOM 2338 C C . ARG A 1 297 ? -14.387 -10.743 -16.459 1.00 92.31 297 ARG A C 1
ATOM 2340 O O . ARG A 1 297 ? -14.713 -10.292 -15.366 1.00 92.31 297 ARG A O 1
ATOM 2347 N N . ASP A 1 298 ? -13.963 -11.991 -16.640 1.00 92.25 298 ASP A N 1
ATOM 2348 C CA . ASP A 1 298 ? -13.826 -12.972 -15.560 1.00 92.25 298 ASP A CA 1
ATOM 2349 C C . ASP A 1 298 ? -12.863 -12.486 -14.468 1.00 92.25 298 ASP A C 1
ATOM 2351 O O . ASP A 1 298 ? -13.226 -12.459 -13.293 1.00 92.25 298 ASP A O 1
ATOM 2355 N N . VAL A 1 299 ? -11.675 -12.005 -14.857 1.00 93.75 299 VAL A N 1
ATOM 2356 C CA . VAL A 1 299 ? -10.686 -11.460 -13.914 1.00 93.75 299 VAL A CA 1
ATOM 2357 C C . VAL A 1 299 ? -11.250 -10.265 -13.156 1.00 93.75 299 VAL A C 1
ATOM 2359 O O . VAL A 1 299 ? -11.185 -10.229 -11.931 1.00 93.75 299 VAL A O 1
ATOM 2362 N N . VAL A 1 300 ? -11.809 -9.282 -13.863 1.00 92.00 300 VAL A N 1
ATOM 2363 C CA . VAL A 1 300 ? -12.233 -8.024 -13.240 1.00 92.00 300 VAL A CA 1
ATOM 2364 C C . VAL A 1 300 ? -13.421 -8.230 -12.293 1.00 92.00 300 VAL A C 1
ATOM 2366 O O . VAL A 1 300 ? -13.447 -7.626 -11.225 1.00 92.00 300 VAL A O 1
ATOM 2369 N N . LEU A 1 301 ? -14.387 -9.088 -12.641 1.00 89.38 301 LEU A N 1
ATOM 2370 C CA . LEU A 1 301 ? -15.576 -9.318 -11.810 1.00 89.38 301 LEU A CA 1
ATOM 2371 C C . LEU A 1 301 ? -15.313 -10.210 -10.592 1.00 89.38 301 LEU A C 1
ATOM 2373 O O . LEU A 1 301 ? -16.010 -10.071 -9.588 1.00 89.38 301 LEU A O 1
ATOM 2377 N N . ASN A 1 302 ? -14.340 -11.121 -10.674 1.00 89.25 302 ASN A N 1
ATOM 2378 C CA . ASN A 1 302 ? -14.066 -12.095 -9.614 1.00 89.25 302 ASN A CA 1
ATOM 2379 C C . ASN A 1 302 ? -12.858 -11.729 -8.736 1.00 89.25 302 ASN A C 1
ATOM 2381 O O . ASN A 1 302 ? -12.526 -12.476 -7.813 1.00 89.25 302 ASN A O 1
ATOM 2385 N N . LEU A 1 303 ? -12.199 -10.594 -8.993 1.00 89.50 303 LEU A N 1
ATOM 2386 C CA . LEU A 1 303 ? -11.045 -10.169 -8.211 1.00 89.50 303 LEU A CA 1
ATOM 2387 C C . LEU A 1 303 ? -11.446 -9.770 -6.786 1.00 89.50 303 LEU A C 1
ATOM 2389 O O . LEU A 1 303 ? -12.184 -8.810 -6.569 1.00 89.50 303 LEU A O 1
ATOM 2393 N N . ALA A 1 304 ? -10.874 -10.456 -5.800 1.00 87.19 304 ALA A N 1
ATOM 2394 C CA . ALA A 1 304 ? -10.932 -10.026 -4.412 1.00 87.19 304 ALA A CA 1
ATOM 2395 C C . ALA A 1 304 ? -9.849 -8.972 -4.140 1.00 87.19 304 ALA A C 1
ATOM 2397 O O . ALA A 1 304 ? -8.665 -9.216 -4.366 1.00 87.19 304 ALA A O 1
ATOM 2398 N N . LEU A 1 305 ? -10.248 -7.816 -3.605 1.00 91.19 305 LEU A N 1
ATOM 2399 C CA . LEU A 1 305 ? -9.332 -6.755 -3.184 1.00 91.19 305 LEU A CA 1
ATOM 2400 C C . LEU A 1 305 ? -9.500 -6.469 -1.685 1.00 91.19 305 LEU A C 1
ATOM 2402 O O . LEU A 1 305 ? -10.313 -5.621 -1.304 1.00 91.19 305 LEU A O 1
ATOM 2406 N N . PRO A 1 306 ? -8.737 -7.157 -0.816 1.00 93.12 306 PRO A N 1
ATOM 2407 C CA . PRO A 1 306 ? -8.764 -6.923 0.622 1.00 93.12 306 PRO A CA 1
ATOM 2408 C C . PRO A 1 306 ? -8.636 -5.436 0.974 1.00 93.12 306 PRO A C 1
ATOM 2410 O O . PRO A 1 306 ? -7.694 -4.754 0.561 1.00 93.12 306 PRO A O 1
ATOM 2413 N N . GLY A 1 307 ? -9.602 -4.918 1.732 1.00 92.88 307 GLY A N 1
ATOM 2414 C CA . GLY A 1 307 ? -9.628 -3.525 2.171 1.00 92.88 307 GLY A CA 1
ATOM 2415 C C . GLY A 1 307 ? -9.797 -2.460 1.079 1.00 92.88 307 GLY A C 1
ATOM 2416 O O . GLY A 1 307 ? -9.499 -1.291 1.343 1.00 92.88 307 GLY A O 1
ATOM 2417 N N . ARG A 1 308 ? -10.244 -2.813 -0.134 1.00 93.50 308 ARG A N 1
ATOM 2418 C CA . ARG A 1 308 ? -10.615 -1.861 -1.201 1.00 93.50 308 ARG A CA 1
ATOM 2419 C C . ARG A 1 308 ? -12.057 -2.120 -1.615 1.00 93.50 308 ARG A C 1
ATOM 2421 O O . ARG A 1 308 ? -12.320 -3.077 -2.334 1.00 93.50 308 ARG A O 1
ATOM 2428 N N . PHE A 1 309 ? -12.974 -1.286 -1.136 1.00 94.12 309 PHE A N 1
ATOM 2429 C CA . PHE A 1 309 ? -14.415 -1.495 -1.265 1.00 94.12 309 PHE A CA 1
ATOM 2430 C C . PHE A 1 309 ? -14.817 -2.955 -0.966 1.00 94.12 309 PHE A C 1
ATOM 2432 O O . PHE A 1 309 ? -15.603 -3.581 -1.674 1.00 94.12 309 PHE A O 1
ATOM 2439 N N . GLU A 1 310 ? -14.225 -3.538 0.078 1.00 95.12 310 GLU A N 1
ATOM 2440 C CA . GLU A 1 310 ? -14.401 -4.949 0.392 1.00 95.12 310 GLU A CA 1
ATOM 2441 C C . GLU A 1 310 ? -15.764 -5.160 1.050 1.00 95.12 310 GLU A C 1
ATOM 2443 O O . GLU A 1 310 ? -16.004 -4.752 2.191 1.00 95.12 310 GLU A O 1
ATOM 2448 N N . VAL A 1 311 ? -16.667 -5.813 0.322 1.00 94.00 311 VAL A N 1
ATOM 2449 C CA . VAL A 1 311 ? -18.007 -6.139 0.806 1.00 94.00 311 VAL A CA 1
ATOM 2450 C C . VAL A 1 311 ? -17.944 -7.403 1.663 1.00 94.00 311 VAL A C 1
ATOM 2452 O O . VAL A 1 311 ? -18.007 -8.518 1.153 1.00 94.00 311 VAL A O 1
ATOM 2455 N N . VAL A 1 312 ? -17.874 -7.236 2.985 1.00 94.44 312 VAL A N 1
ATOM 2456 C CA . VAL A 1 312 ? -17.936 -8.358 3.945 1.00 94.44 312 VAL A CA 1
ATOM 2457 C C . VAL A 1 312 ? -19.343 -8.952 3.983 1.00 94.44 312 VAL A C 1
ATOM 2459 O O . VAL A 1 312 ? -19.549 -10.161 4.054 1.00 94.44 312 VAL A O 1
ATOM 2462 N N . ARG A 1 313 ? -20.340 -8.069 3.953 1.00 92.25 313 ARG A N 1
ATOM 2463 C CA . ARG A 1 313 ? -21.770 -8.369 3.810 1.00 92.25 313 ARG A CA 1
ATOM 2464 C C . ARG A 1 313 ? -22.475 -7.099 3.343 1.00 92.25 313 ARG A C 1
ATOM 2466 O O . ARG A 1 313 ? -21.914 -6.014 3.435 1.00 92.25 313 ARG A O 1
ATOM 2473 N N . LYS A 1 314 ? -23.738 -7.200 2.918 1.00 88.12 314 LYS A N 1
ATOM 2474 C CA . LYS A 1 314 ? -24.512 -6.055 2.385 1.00 88.12 314 LYS A CA 1
ATOM 2475 C C . LYS A 1 314 ? -24.512 -4.802 3.278 1.00 88.12 314 LYS A C 1
ATOM 2477 O O . LYS A 1 314 ? -24.660 -3.701 2.769 1.00 88.12 314 LYS A O 1
ATOM 2482 N N . THR A 1 315 ? -24.368 -4.964 4.594 1.00 92.88 315 THR A N 1
ATOM 2483 C CA . THR A 1 315 ? -24.367 -3.866 5.574 1.00 92.88 315 THR A CA 1
ATOM 2484 C C . THR A 1 315 ? -22.984 -3.536 6.141 1.00 92.88 315 THR A C 1
ATOM 2486 O O . THR A 1 315 ? -22.908 -2.745 7.076 1.00 92.88 315 THR A O 1
ATOM 2489 N N . LEU A 1 316 ? -21.897 -4.135 5.643 1.00 96.56 316 LEU A N 1
ATOM 2490 C CA . LEU A 1 316 ? -20.544 -3.895 6.150 1.00 96.56 316 LEU A CA 1
ATOM 2491 C C . LEU A 1 316 ? -19.514 -3.871 5.019 1.00 96.56 316 LEU A C 1
ATOM 2493 O O . LEU A 1 316 ? -19.256 -4.900 4.393 1.00 96.56 316 LEU A O 1
ATOM 2497 N N . ILE A 1 317 ? -18.917 -2.699 4.808 1.00 96.88 317 ILE A N 1
ATOM 2498 C CA . ILE A 1 317 ? -17.882 -2.459 3.796 1.00 96.88 317 ILE A CA 1
ATOM 2499 C C . ILE A 1 317 ? -16.589 -2.011 4.479 1.00 96.88 317 ILE A C 1
ATOM 2501 O O . ILE A 1 317 ? -16.621 -1.171 5.382 1.00 96.88 317 ILE A O 1
ATOM 2505 N N . LEU A 1 318 ? -15.450 -2.552 4.050 1.00 97.88 318 LEU A N 1
ATOM 2506 C CA . LEU A 1 318 ? -14.125 -2.127 4.505 1.00 97.88 318 LEU A CA 1
ATOM 2507 C C . LEU A 1 318 ? -13.396 -1.415 3.366 1.00 97.88 318 LEU A C 1
ATOM 2509 O O . LEU A 1 318 ? -13.286 -1.958 2.268 1.00 97.88 318 LEU A O 1
ATOM 2513 N N . ASP A 1 319 ? -12.882 -0.214 3.621 1.00 97.31 319 ASP A N 1
ATOM 2514 C CA . ASP A 1 319 ? -12.200 0.564 2.591 1.00 97.31 319 ASP A CA 1
ATOM 2515 C C . ASP A 1 319 ? -10.997 1.349 3.128 1.00 97.31 319 ASP A C 1
ATOM 2517 O O . ASP A 1 319 ? -11.048 2.018 4.157 1.00 97.31 319 ASP A O 1
ATOM 2521 N N . GLY A 1 320 ? -9.878 1.274 2.412 1.00 95.06 320 GLY A N 1
ATOM 2522 C CA . GLY A 1 320 ? -8.628 1.932 2.776 1.00 95.06 320 GLY A CA 1
ATOM 2523 C C . GLY A 1 320 ? -8.544 3.425 2.438 1.00 95.06 320 GLY A C 1
ATOM 2524 O O . GLY A 1 320 ? -7.427 3.953 2.459 1.00 95.06 320 GLY A O 1
ATOM 2525 N N . ALA A 1 321 ? -9.645 4.102 2.095 1.00 95.81 321 ALA A N 1
ATOM 2526 C CA . ALA A 1 321 ? -9.688 5.544 1.864 1.00 95.81 321 ALA A CA 1
ATOM 2527 C C . ALA A 1 321 ? -9.152 6.312 3.080 1.00 95.81 321 ALA A C 1
ATOM 2529 O O . ALA A 1 321 ? -9.625 6.151 4.205 1.00 95.81 321 ALA A O 1
ATOM 2530 N N . HIS A 1 322 ? -8.150 7.158 2.842 1.00 94.75 322 HIS A N 1
ATOM 2531 C CA . HIS A 1 322 ? -7.398 7.864 3.886 1.00 94.75 322 HIS A CA 1
ATOM 2532 C C . HIS A 1 322 ? -7.033 9.303 3.493 1.00 94.75 322 HIS A C 1
ATOM 2534 O O . HIS A 1 322 ? -6.211 9.931 4.151 1.00 94.75 322 HIS A O 1
ATOM 2540 N N . ASN A 1 323 ? -7.646 9.840 2.435 1.00 94.75 323 ASN A N 1
ATOM 2541 C CA . ASN A 1 323 ? -7.568 11.251 2.065 1.00 94.75 323 ASN A CA 1
ATOM 2542 C C . ASN A 1 323 ? -8.960 11.755 1.634 1.00 94.75 323 ASN A C 1
ATOM 2544 O O . ASN A 1 323 ? -9.831 10.942 1.307 1.00 94.75 323 ASN A O 1
ATOM 2548 N N . PRO A 1 324 ? -9.210 13.077 1.650 1.00 95.62 324 PRO A N 1
ATOM 2549 C CA . PRO A 1 324 ? -10.545 13.620 1.403 1.00 95.62 324 PRO A CA 1
ATOM 2550 C C . PRO A 1 324 ? -11.129 13.241 0.034 1.00 95.62 324 PRO A C 1
ATOM 2552 O O . PRO A 1 324 ? -12.334 13.022 -0.067 1.00 95.62 324 PRO A O 1
ATOM 2555 N N . ASP A 1 325 ? -10.303 13.147 -1.011 1.00 93.44 325 ASP A N 1
ATOM 2556 C CA . ASP A 1 325 ? -10.741 12.762 -2.359 1.00 93.44 325 ASP A CA 1
ATOM 2557 C C . ASP A 1 325 ? -11.181 11.298 -2.431 1.00 93.44 325 ASP A C 1
ATOM 2559 O O . ASP A 1 325 ? -12.267 11.012 -2.937 1.00 93.44 325 ASP A O 1
ATOM 2563 N N . ALA A 1 326 ? -10.399 10.382 -1.852 1.00 94.69 326 ALA A N 1
ATOM 2564 C CA . ALA A 1 326 ? -10.763 8.969 -1.758 1.00 94.69 326 ALA A CA 1
ATOM 2565 C C . ALA A 1 326 ? -12.070 8.780 -0.976 1.00 94.69 326 ALA A C 1
ATOM 2567 O O . ALA A 1 326 ? -12.934 8.009 -1.384 1.00 94.69 326 ALA A O 1
ATOM 2568 N N . VAL A 1 327 ? -12.259 9.533 0.114 1.00 97.44 327 VAL A N 1
ATOM 2569 C CA . VAL A 1 327 ? -13.495 9.472 0.907 1.00 97.44 327 VAL A CA 1
ATOM 2570 C C . VAL A 1 327 ? -14.688 10.030 0.136 1.00 97.44 327 VAL A C 1
ATOM 2572 O O . VAL A 1 327 ? -15.768 9.453 0.202 1.00 97.44 327 VAL A O 1
ATOM 2575 N N . ARG A 1 328 ? -14.523 11.115 -0.632 1.00 96.12 328 ARG A N 1
ATOM 2576 C CA . ARG A 1 328 ? -15.593 11.624 -1.509 1.00 96.12 328 ARG A CA 1
ATOM 2577 C C . ARG A 1 328 ? -15.986 10.602 -2.571 1.00 96.12 328 ARG A C 1
ATOM 2579 O O . ARG A 1 328 ? -17.173 10.454 -2.847 1.00 96.12 328 ARG A O 1
ATOM 2586 N N . ALA A 1 329 ? -15.015 9.905 -3.158 1.00 93.50 329 ALA A N 1
ATOM 2587 C CA . ALA A 1 329 ? -15.292 8.822 -4.092 1.00 93.50 329 ALA A CA 1
ATOM 2588 C C . ALA A 1 329 ? -16.078 7.689 -3.419 1.00 93.50 329 ALA A C 1
ATOM 2590 O O . ALA A 1 329 ? -17.178 7.381 -3.870 1.00 93.50 329 ALA A O 1
ATOM 2591 N N . LEU A 1 330 ? -15.590 7.197 -2.277 1.00 95.88 330 LEU A N 1
ATOM 2592 C CA . LEU A 1 330 ? -16.268 6.181 -1.473 1.00 95.88 330 LEU A CA 1
ATOM 2593 C C . LEU A 1 330 ? -17.701 6.597 -1.107 1.00 95.88 330 LEU A C 1
ATOM 2595 O O . LEU A 1 330 ? -18.626 5.805 -1.238 1.00 95.88 330 LEU A O 1
ATOM 2599 N N . VAL A 1 331 ? -17.918 7.846 -0.686 1.00 96.38 331 VAL A N 1
ATOM 2600 C CA . VAL A 1 331 ? -19.252 8.363 -0.341 1.00 96.38 331 VAL A CA 1
ATOM 2601 C C . VAL A 1 331 ? -20.196 8.344 -1.541 1.00 96.38 331 VAL A C 1
ATOM 2603 O O . VAL A 1 331 ? -21.352 7.967 -1.366 1.00 96.38 331 VAL A O 1
ATOM 2606 N N . ARG A 1 332 ? -19.729 8.694 -2.748 1.00 93.69 332 ARG A N 1
ATOM 2607 C CA . ARG A 1 332 ? -20.555 8.599 -3.966 1.00 93.69 332 ARG A CA 1
ATOM 2608 C C . ARG A 1 332 ? -20.990 7.158 -4.231 1.00 93.69 332 ARG A C 1
ATOM 2610 O O . ARG A 1 332 ? -22.166 6.935 -4.496 1.00 93.69 332 ARG A O 1
ATOM 2617 N N . ASP A 1 333 ? -20.071 6.205 -4.099 1.00 92.88 333 ASP A N 1
ATOM 2618 C CA . ASP A 1 333 ? -20.356 4.785 -4.328 1.00 92.88 333 ASP A CA 1
ATOM 2619 C C . ASP A 1 333 ? -21.311 4.220 -3.252 1.00 92.88 333 ASP A C 1
ATOM 2621 O O . ASP A 1 333 ? -22.287 3.537 -3.560 1.00 92.88 333 ASP A O 1
ATOM 2625 N N . LEU A 1 334 ? -21.103 4.571 -1.978 1.00 94.75 334 LEU A N 1
ATOM 2626 C CA . LEU A 1 334 ? -21.962 4.147 -0.864 1.00 94.75 334 LEU A CA 1
ATOM 2627 C C . LEU A 1 334 ? -23.369 4.759 -0.912 1.00 94.75 334 LEU A C 1
ATOM 2629 O O . LEU A 1 334 ? -24.328 4.123 -0.465 1.00 94.75 334 LEU A O 1
ATOM 2633 N N . GLN A 1 335 ? -23.506 5.977 -1.441 1.00 93.88 335 GLN A N 1
ATOM 2634 C CA . GLN A 1 335 ? -24.788 6.677 -1.541 1.00 93.88 335 GLN A CA 1
ATOM 2635 C C . GLN A 1 335 ? -25.764 5.973 -2.494 1.00 93.88 335 GLN A C 1
ATOM 2637 O O . GLN A 1 335 ? -26.973 6.059 -2.297 1.00 93.88 335 GLN A O 1
ATOM 2642 N N . VAL A 1 336 ? -25.258 5.231 -3.485 1.00 91.00 336 VAL A N 1
ATOM 2643 C CA . VAL A 1 336 ? -26.087 4.393 -4.370 1.00 91.00 336 VAL A CA 1
ATOM 2644 C C . VAL A 1 336 ? -26.707 3.215 -3.606 1.00 91.00 336 VAL A C 1
ATOM 2646 O O . VAL A 1 336 ? -27.789 2.747 -3.952 1.00 91.00 336 VAL A O 1
ATOM 2649 N N . LEU A 1 337 ? -26.038 2.742 -2.550 1.00 91.62 337 LEU A N 1
ATOM 2650 C CA . LEU A 1 337 ? -26.440 1.561 -1.785 1.00 91.62 337 LEU A CA 1
ATOM 2651 C C . LEU A 1 337 ? -27.362 1.891 -0.599 1.00 91.62 337 LEU A C 1
ATOM 2653 O O . LEU A 1 337 ? -28.206 1.071 -0.236 1.00 91.62 337 LEU A O 1
ATOM 2657 N N . SER A 1 338 ? -27.186 3.052 0.040 1.00 94.19 338 SER A N 1
ATOM 2658 C CA . SER A 1 338 ? -28.024 3.516 1.156 1.00 94.19 338 SER A CA 1
ATOM 2659 C C . SER A 1 338 ? -27.863 5.021 1.393 1.00 94.19 338 SER A C 1
ATOM 2661 O O . SER A 1 338 ? -26.754 5.552 1.327 1.00 94.19 338 SER A O 1
ATOM 2663 N N . ASP A 1 339 ? -28.956 5.686 1.784 1.00 94.38 339 ASP A N 1
ATOM 2664 C CA . ASP A 1 339 ? -28.987 7.119 2.119 1.00 94.38 339 ASP A CA 1
ATOM 2665 C C . ASP A 1 339 ? -28.144 7.473 3.351 1.00 94.38 339 ASP A C 1
ATOM 2667 O O . ASP A 1 339 ? -27.705 8.616 3.522 1.00 94.38 339 ASP A O 1
ATOM 2671 N N . LYS A 1 340 ? -27.971 6.508 4.263 1.00 95.94 340 LYS A N 1
ATOM 2672 C CA . LYS A 1 340 ? -27.333 6.718 5.563 1.00 95.94 340 LYS A CA 1
ATOM 2673 C C . LYS A 1 340 ? -26.424 5.564 5.969 1.00 95.94 340 LYS A C 1
ATOM 2675 O O . LYS A 1 340 ? -26.796 4.395 5.864 1.00 95.94 340 LYS A O 1
ATOM 2680 N N . TRP A 1 341 ? -25.259 5.929 6.503 1.00 97.50 341 TRP A N 1
ATOM 2681 C CA . TRP A 1 341 ? -24.194 5.017 6.914 1.00 97.50 341 TRP A CA 1
ATOM 2682 C C . TRP A 1 341 ? -23.632 5.379 8.291 1.00 97.50 341 TRP A C 1
ATOM 2684 O O . TRP A 1 341 ? -23.506 6.554 8.650 1.00 97.50 341 TRP A O 1
ATOM 2694 N N . ARG A 1 342 ? -23.274 4.357 9.069 1.00 97.81 342 ARG A N 1
ATOM 2695 C CA . ARG A 1 342 ? -22.339 4.482 10.189 1.00 97.81 342 ARG A CA 1
ATOM 2696 C C . ARG A 1 342 ? -20.919 4.391 9.639 1.00 97.81 342 ARG A C 1
ATOM 2698 O O . ARG A 1 342 ? -20.603 3.442 8.929 1.00 97.81 342 ARG A O 1
ATOM 2705 N N . PHE A 1 343 ? -20.043 5.304 10.030 1.00 98.44 343 PHE A N 1
ATOM 2706 C CA . PHE A 1 343 ? -18.627 5.236 9.670 1.00 98.44 343 PHE A CA 1
ATOM 2707 C C . PHE A 1 343 ? -17.770 4.917 10.884 1.00 98.44 343 PHE A C 1
ATOM 2709 O O . PHE A 1 343 ? -17.899 5.581 11.903 1.00 98.44 343 PHE A O 1
ATOM 2716 N N . VAL A 1 344 ? -16.884 3.931 10.789 1.00 98.19 344 VAL A N 1
ATOM 2717 C CA . VAL A 1 344 ? -15.851 3.655 11.792 1.00 98.19 344 VAL A CA 1
ATOM 2718 C C . VAL A 1 344 ? -14.535 4.189 11.253 1.00 98.19 344 VAL A C 1
ATOM 2720 O O . VAL A 1 344 ? -14.064 3.731 10.214 1.00 98.19 344 VAL A O 1
ATOM 2723 N N . VAL A 1 345 ? -13.976 5.195 11.923 1.00 98.31 345 VAL A N 1
ATOM 2724 C CA . VAL A 1 345 ? -12.913 6.033 11.362 1.00 98.31 345 VAL A CA 1
ATOM 2725 C C . VAL A 1 345 ? -11.718 6.091 12.299 1.00 98.31 345 VAL A C 1
ATOM 2727 O O . VAL A 1 345 ? -11.849 6.451 13.470 1.00 98.31 345 VAL A O 1
ATOM 2730 N N . GLY A 1 346 ? -10.543 5.803 11.749 1.00 96.25 346 GLY A N 1
ATOM 2731 C CA . GLY A 1 346 ? -9.253 5.975 12.409 1.00 96.25 346 GLY A CA 1
ATOM 2732 C C . GLY A 1 346 ? -8.207 6.380 11.383 1.00 96.25 346 GLY A C 1
ATOM 2733 O O . GLY A 1 346 ? -8.008 5.686 10.386 1.00 96.25 346 GLY A O 1
ATOM 2734 N N . VAL A 1 347 ? -7.560 7.518 11.625 1.00 96.19 347 VAL A N 1
ATOM 2735 C CA . VAL A 1 347 ? -6.690 8.198 10.655 1.00 96.19 347 VAL A CA 1
ATOM 2736 C C . VAL A 1 347 ? -5.255 8.226 11.171 1.00 96.19 347 VAL A C 1
ATOM 2738 O O . VAL A 1 347 ? -5.020 8.365 12.372 1.00 96.19 347 VAL A O 1
ATOM 2741 N N . ASN A 1 348 ? -4.290 8.113 10.261 1.00 91.94 348 ASN A N 1
ATOM 2742 C CA . ASN A 1 348 ? -2.870 8.261 10.568 1.00 91.94 348 ASN A CA 1
ATOM 2743 C C . ASN A 1 348 ? -2.400 9.720 10.409 1.00 91.94 348 ASN A C 1
ATOM 2745 O O . ASN A 1 348 ? -2.899 10.469 9.572 1.00 91.94 348 ASN A O 1
ATOM 2749 N N . LYS A 1 349 ? -1.392 10.119 11.190 1.00 90.31 349 LYS A N 1
ATOM 2750 C CA . LYS A 1 349 ? -0.661 11.383 11.043 1.00 90.31 349 LYS A CA 1
ATOM 2751 C C . LYS A 1 349 ? -0.091 11.495 9.625 1.00 90.31 349 LYS A C 1
ATOM 2753 O O . LYS A 1 349 ? 0.431 10.514 9.096 1.00 90.31 349 LYS A O 1
ATOM 2758 N N . GLY A 1 350 ? -0.138 12.702 9.066 1.00 85.81 350 GLY A N 1
ATOM 2759 C CA . GLY A 1 350 ? 0.279 12.993 7.689 1.00 85.81 350 GLY A CA 1
ATOM 2760 C C . GLY A 1 350 ? -0.870 13.028 6.676 1.00 85.81 350 GLY A C 1
ATOM 2761 O O . GLY A 1 350 ? -0.629 13.370 5.525 1.00 85.81 350 GLY A O 1
ATOM 2762 N N . HIS A 1 351 ? -2.104 12.725 7.097 1.00 90.38 351 HIS A N 1
ATOM 2763 C CA . HIS A 1 351 ? -3.307 12.865 6.272 1.00 90.38 351 HIS A CA 1
ATOM 2764 C C . HIS A 1 351 ? -4.266 13.923 6.835 1.00 90.38 351 HIS A C 1
ATOM 2766 O O . HIS A 1 351 ? -4.287 14.190 8.041 1.00 90.38 351 HIS A O 1
ATOM 2772 N N . ASP A 1 352 ? -5.100 14.498 5.963 1.00 93.31 352 ASP A N 1
ATOM 2773 C CA . ASP A 1 352 ? -6.110 15.498 6.327 1.00 93.31 352 ASP A CA 1
ATOM 2774 C C . ASP A 1 352 ? -7.320 14.854 7.029 1.00 93.31 352 ASP A C 1
ATOM 2776 O O . ASP A 1 352 ? -8.375 14.607 6.439 1.00 93.31 352 ASP A O 1
ATOM 2780 N N . ALA A 1 353 ? -7.163 14.586 8.328 1.00 95.69 353 ALA A N 1
ATOM 2781 C CA . ALA A 1 353 ? -8.214 14.010 9.163 1.00 95.69 353 ALA A CA 1
ATOM 2782 C C . ALA A 1 353 ? -9.494 14.865 9.189 1.00 95.69 353 ALA A C 1
ATOM 2784 O O . ALA A 1 353 ? -10.595 14.314 9.209 1.00 95.69 353 ALA A O 1
ATOM 2785 N N . ARG A 1 354 ? -9.377 16.201 9.148 1.00 95.88 354 ARG A N 1
ATOM 2786 C CA . ARG A 1 354 ? -10.545 17.093 9.133 1.00 95.88 354 ARG A CA 1
ATOM 2787 C C . ARG A 1 354 ? -11.293 16.985 7.806 1.00 95.88 354 ARG A C 1
ATOM 2789 O O . ARG A 1 354 ? -12.516 16.857 7.817 1.00 95.88 354 ARG A O 1
ATOM 2796 N N . GLY A 1 355 ? -10.582 17.002 6.682 1.00 96.62 355 GLY A N 1
ATOM 2797 C CA . GLY A 1 355 ? -11.167 16.838 5.352 1.00 96.62 355 GLY A CA 1
ATOM 2798 C C . GLY A 1 355 ? -11.807 15.464 5.144 1.00 96.62 355 GLY A C 1
ATOM 2799 O O . GLY A 1 355 ? -12.883 15.387 4.552 1.00 96.62 355 GLY A O 1
ATOM 2800 N N . ILE A 1 356 ? -11.210 14.398 5.692 1.00 97.56 356 ILE A N 1
ATOM 2801 C CA . ILE A 1 356 ? -11.798 13.046 5.731 1.00 97.56 356 ILE A CA 1
ATOM 2802 C C . ILE A 1 356 ? -13.146 13.074 6.456 1.00 97.56 356 ILE A C 1
ATOM 2804 O O . ILE A 1 356 ? -14.155 12.670 5.885 1.00 97.56 356 ILE A O 1
ATOM 2808 N N . LEU A 1 357 ? -13.190 13.594 7.688 1.00 97.50 357 LEU A N 1
ATOM 2809 C CA . LEU A 1 357 ? -14.428 13.660 8.474 1.00 97.50 357 LEU A CA 1
ATOM 2810 C C . LEU A 1 357 ? -15.490 14.536 7.796 1.00 97.50 357 LEU A C 1
ATOM 2812 O O . LEU A 1 357 ? -16.664 14.170 7.758 1.00 97.50 357 LEU A O 1
ATOM 2816 N N . GLN A 1 358 ? -15.080 15.663 7.207 1.00 97.06 358 GLN A N 1
ATOM 2817 C CA . GLN A 1 358 ? -15.972 16.551 6.463 1.00 97.06 358 GLN A CA 1
ATOM 2818 C C . GLN A 1 358 ? -16.603 15.846 5.259 1.00 97.06 358 GLN A C 1
ATOM 2820 O O . GLN A 1 358 ? -17.806 16.000 5.034 1.00 97.06 358 GLN A O 1
ATOM 2825 N N . ALA A 1 359 ? -15.825 15.055 4.517 1.00 97.38 359 ALA A N 1
ATOM 2826 C CA . ALA A 1 359 ? -16.283 14.351 3.323 1.00 97.38 359 ALA A CA 1
ATOM 2827 C C . ALA A 1 359 ? -17.364 13.295 3.614 1.00 97.38 359 ALA A C 1
ATOM 2829 O O . ALA A 1 359 ? -18.175 13.022 2.735 1.00 97.38 359 ALA A O 1
ATOM 2830 N N . LEU A 1 360 ? -17.431 12.757 4.838 1.00 97.38 360 LEU A N 1
ATOM 2831 C CA . LEU A 1 360 ? -18.446 11.777 5.257 1.00 97.38 360 LEU A CA 1
ATOM 2832 C C . LEU A 1 360 ? -19.828 12.394 5.524 1.00 97.38 360 LEU A C 1
ATOM 2834 O O . LEU A 1 360 ? -20.843 11.697 5.460 1.00 97.38 360 LEU A O 1
ATOM 2838 N N . SER A 1 361 ? -19.882 13.699 5.812 1.00 94.69 361 SER A N 1
ATOM 2839 C CA . SER A 1 361 ? -21.096 14.420 6.233 1.00 94.69 361 SER A CA 1
ATOM 2840 C C . SER A 1 361 ? -22.359 14.168 5.388 1.00 94.69 361 SER A C 1
ATOM 2842 O O . SER A 1 361 ? -23.426 14.049 5.992 1.00 94.69 361 SER A O 1
ATOM 2844 N N . PRO A 1 362 ? -22.303 14.062 4.040 1.00 95.75 362 PRO A N 1
ATOM 2845 C CA . PRO A 1 362 ? -23.507 13.918 3.215 1.00 95.75 362 PRO A CA 1
ATOM 2846 C C . PRO A 1 362 ? -24.384 12.714 3.588 1.00 95.75 362 PRO A C 1
ATOM 2848 O O . PRO A 1 362 ? -25.608 12.836 3.650 1.00 95.75 362 PRO A O 1
ATOM 2851 N N . ILE A 1 363 ? -23.766 11.573 3.904 1.00 96.75 363 ILE A N 1
ATOM 2852 C CA . ILE A 1 363 ? -24.470 10.307 4.175 1.00 96.75 363 ILE A CA 1
ATOM 2853 C C . ILE A 1 363 ? -24.196 9.752 5.579 1.00 96.75 363 ILE A C 1
ATOM 2855 O O . ILE A 1 363 ? -24.692 8.686 5.935 1.00 96.75 363 ILE A O 1
ATOM 2859 N N . ALA A 1 364 ? -23.449 10.466 6.423 1.00 97.19 364 ALA A N 1
ATOM 2860 C CA . ALA A 1 364 ? -23.232 10.045 7.802 1.00 97.19 364 ALA A CA 1
ATOM 2861 C C . ALA A 1 364 ? -24.549 10.082 8.601 1.00 97.19 364 ALA A C 1
ATOM 2863 O O . ALA A 1 364 ? -25.248 11.101 8.662 1.00 97.19 364 ALA A O 1
ATOM 2864 N N . ALA A 1 365 ? -24.894 8.950 9.213 1.00 96.38 365 ALA A N 1
ATOM 2865 C CA . ALA A 1 365 ? -25.843 8.872 10.324 1.00 96.38 365 ALA A CA 1
ATOM 2866 C C . ALA A 1 365 ? -25.117 8.961 11.669 1.00 96.38 365 ALA A C 1
ATOM 2868 O O . ALA A 1 365 ? -25.607 9.593 12.598 1.00 96.38 365 ALA A O 1
ATOM 2869 N N . GLU A 1 366 ? -23.946 8.335 11.758 1.00 96.25 366 GLU A N 1
ATOM 2870 C CA . GLU A 1 366 ? -23.090 8.314 12.940 1.00 96.25 366 GLU A CA 1
ATOM 2871 C C . GLU A 1 366 ? -21.640 8.115 12.491 1.00 96.25 366 GLU A C 1
ATOM 2873 O O . GLU A 1 366 ? -21.376 7.356 11.556 1.00 96.25 366 GLU A O 1
ATOM 2878 N N . VAL A 1 367 ? -20.694 8.753 13.177 1.00 98.00 367 VAL A N 1
ATOM 2879 C CA . VAL A 1 367 ? -19.262 8.481 13.034 1.00 98.00 367 VAL A CA 1
ATOM 2880 C C . VAL A 1 367 ? -18.699 7.976 14.360 1.00 98.00 367 VAL A C 1
ATOM 2882 O O . VAL A 1 367 ? -18.840 8.595 15.410 1.00 98.00 367 VAL A O 1
ATOM 2885 N N . VAL A 1 368 ? -18.051 6.823 14.305 1.00 97.81 368 VAL A N 1
ATOM 2886 C CA . VAL A 1 368 ? -17.394 6.133 15.407 1.00 97.81 368 VAL A CA 1
ATOM 2887 C C . VAL A 1 368 ? -15.901 6.383 15.275 1.00 97.81 368 VAL A C 1
ATOM 2889 O O . VAL A 1 368 ? -15.234 5.776 14.439 1.00 97.81 368 VAL A O 1
ATOM 2892 N N . LEU A 1 369 ? -15.374 7.302 16.079 1.00 97.94 369 LEU A N 1
ATOM 2893 C CA . LEU A 1 369 ? -13.943 7.584 16.104 1.00 97.94 369 LEU A CA 1
ATOM 2894 C C . LEU A 1 369 ? -13.214 6.526 16.920 1.00 97.94 369 LEU A C 1
ATOM 2896 O O . LEU A 1 369 ? -13.573 6.276 18.071 1.00 97.94 369 LEU A O 1
ATOM 2900 N N . THR A 1 370 ? -12.168 5.958 16.338 1.00 94.12 370 THR A N 1
ATOM 2901 C CA . THR A 1 370 ? -11.309 4.956 16.966 1.00 94.12 370 THR A CA 1
ATOM 2902 C C . THR A 1 370 ? -9.865 5.106 16.471 1.00 94.12 370 THR A C 1
ATOM 2904 O O . THR A 1 370 ? -9.550 6.033 15.723 1.00 94.12 370 THR A O 1
ATOM 2907 N N . GLN A 1 371 ? -8.964 4.231 16.909 1.00 88.06 371 GLN A N 1
ATOM 2908 C CA . GLN A 1 371 ? -7.553 4.249 16.523 1.00 88.06 371 GLN A CA 1
ATOM 2909 C C . GLN A 1 371 ? -7.012 2.823 16.384 1.00 88.06 371 GLN A C 1
ATOM 2911 O O . GLN A 1 371 ? -7.400 1.932 17.137 1.00 88.06 371 GLN A O 1
ATOM 2916 N N . SER A 1 372 ? -6.099 2.612 15.435 1.00 82.81 372 SER A N 1
ATOM 2917 C CA . SER A 1 372 ? -5.336 1.365 15.331 1.00 82.81 372 SER A CA 1
ATOM 2918 C C . SER A 1 372 ? -4.123 1.387 16.273 1.00 82.81 372 SER A C 1
ATOM 2920 O O . SER A 1 372 ? -3.805 2.412 16.877 1.00 82.81 372 SER A O 1
ATOM 2922 N N . ALA A 1 373 ? -3.407 0.265 16.375 1.00 76.06 373 ALA A N 1
ATOM 2923 C CA . ALA A 1 373 ? -2.153 0.175 17.132 1.00 76.06 373 ALA A CA 1
ATOM 2924 C C . ALA A 1 373 ? -0.936 0.770 16.387 1.00 76.06 373 ALA A C 1
ATOM 2926 O O . ALA A 1 373 ? 0.195 0.681 16.866 1.00 76.06 373 ALA A O 1
ATOM 2927 N N . HIS A 1 374 ? -1.140 1.342 15.197 1.00 80.06 374 HIS A N 1
ATOM 2928 C CA . HIS A 1 374 ? -0.055 1.852 14.370 1.00 80.06 374 HIS A CA 1
ATOM 2929 C C . HIS A 1 374 ? 0.601 3.099 15.010 1.00 80.06 374 HIS A C 1
ATOM 2931 O O . HIS A 1 374 ? -0.123 3.974 15.485 1.00 80.06 374 HIS A O 1
ATOM 2937 N N . PRO A 1 375 ? 1.942 3.269 14.978 1.00 77.12 375 PRO A N 1
ATOM 2938 C CA . PRO A 1 375 ? 2.623 4.403 15.627 1.00 77.12 375 PRO A CA 1
ATOM 2939 C C . PRO A 1 375 ? 2.178 5.788 15.137 1.00 77.12 375 PRO A C 1
ATOM 2941 O O . PRO A 1 375 ? 2.224 6.771 15.880 1.00 77.12 375 PRO A O 1
ATOM 2944 N N . LYS A 1 376 ? 1.730 5.876 13.878 1.00 84.12 376 LYS A N 1
ATOM 2945 C CA . LYS A 1 376 ? 1.165 7.110 13.316 1.00 84.12 376 LYS A CA 1
ATOM 2946 C C . LYS A 1 376 ? -0.325 7.299 13.592 1.00 84.12 376 LYS A C 1
ATOM 2948 O O . LYS A 1 376 ? -0.836 8.330 13.177 1.00 84.12 376 LYS A O 1
ATOM 2953 N N . ALA A 1 377 ? -1.032 6.378 14.240 1.00 87.44 377 ALA A N 1
ATOM 2954 C CA . ALA A 1 377 ? -2.457 6.561 14.501 1.00 87.44 377 ALA A CA 1
ATOM 2955 C C . ALA A 1 377 ? -2.694 7.856 15.303 1.00 87.44 377 ALA A C 1
ATOM 2957 O O . ALA A 1 377 ? -2.004 8.143 16.286 1.00 87.44 377 ALA A O 1
ATOM 2958 N N . ILE A 1 378 ? -3.638 8.681 14.849 1.00 91.56 378 ILE A N 1
ATOM 2959 C CA . ILE A 1 378 ? -4.070 9.875 15.578 1.00 91.56 378 ILE A CA 1
ATOM 2960 C C . ILE A 1 378 ? -4.946 9.414 16.739 1.00 91.56 378 ILE A C 1
ATOM 2962 O O . ILE A 1 378 ? -5.813 8.558 16.563 1.00 91.56 378 ILE A O 1
ATOM 2966 N N . SER A 1 379 ? -4.733 9.993 17.924 1.00 90.25 379 SER A N 1
ATOM 2967 C CA . SER A 1 379 ? -5.508 9.598 19.092 1.00 90.25 379 SER A CA 1
ATOM 2968 C C . SER A 1 379 ? -6.990 9.939 18.938 1.00 90.25 379 SER A C 1
ATOM 2970 O O . SER A 1 379 ? -7.339 10.960 18.340 1.00 90.25 379 SER A O 1
ATOM 2972 N N . VAL A 1 380 ? -7.878 9.141 19.536 1.00 92.00 380 VAL A N 1
ATOM 2973 C CA . VAL A 1 380 ? -9.333 9.403 19.495 1.00 92.00 380 VAL A CA 1
ATOM 2974 C C . VAL A 1 380 ? -9.681 10.801 20.025 1.00 92.00 380 VAL A C 1
ATOM 2976 O O . VAL A 1 380 ? -10.543 11.480 19.468 1.00 92.00 380 VAL A O 1
ATOM 2979 N N . ALA A 1 381 ? -8.978 11.268 21.063 1.00 90.88 381 ALA A N 1
ATOM 2980 C CA . ALA A 1 381 ? -9.148 12.614 21.609 1.00 90.88 381 ALA A CA 1
ATOM 2981 C C . ALA A 1 381 ? -8.773 13.710 20.594 1.00 90.88 381 ALA A C 1
ATOM 2983 O O . ALA A 1 381 ? -9.510 14.685 20.446 1.00 90.88 381 ALA A O 1
ATOM 2984 N N . SER A 1 382 ? -7.671 13.528 19.862 1.00 93.44 382 SER A N 1
ATOM 2985 C CA . SER A 1 382 ? -7.243 14.452 18.807 1.00 93.44 382 SER A CA 1
ATOM 2986 C C . SER A 1 382 ? -8.142 14.390 17.572 1.00 93.44 382 SER A C 1
ATOM 2988 O O . SER A 1 382 ? -8.400 15.418 16.963 1.00 93.44 382 SER A O 1
ATOM 2990 N N . LEU A 1 383 ? -8.676 13.221 17.202 1.00 95.50 383 LEU A N 1
ATOM 2991 C CA . LEU A 1 383 ? -9.677 13.136 16.131 1.00 95.50 383 LEU A CA 1
ATOM 2992 C C . LEU A 1 383 ? -10.957 13.879 16.513 1.00 95.50 383 LEU A C 1
ATOM 2994 O O . LEU A 1 383 ? -11.527 14.591 15.690 1.00 95.50 383 LEU A O 1
ATOM 2998 N N . ARG A 1 384 ? -11.385 13.762 17.776 1.00 95.50 384 ARG A N 1
ATOM 2999 C CA . ARG A 1 384 ? -12.593 14.423 18.279 1.00 95.50 384 ARG A CA 1
ATOM 3000 C C . ARG A 1 384 ? -12.519 15.946 18.167 1.00 95.50 384 ARG A C 1
ATOM 3002 O O . ARG A 1 384 ? -13.539 16.565 17.887 1.00 95.50 384 ARG A O 1
ATOM 3009 N N . SER A 1 385 ? -11.347 16.554 18.358 1.00 95.19 385 SER A N 1
ATOM 3010 C CA . SER A 1 385 ? -11.183 18.010 18.220 1.00 95.19 385 SER A CA 1
ATOM 3011 C C . SER A 1 385 ? -11.213 18.502 16.767 1.00 95.19 385 SER A C 1
ATOM 3013 O O . SER A 1 385 ? -11.359 19.701 16.539 1.00 95.19 385 SER A O 1
ATOM 3015 N N . LEU A 1 386 ? -11.107 17.596 15.789 1.00 95.50 386 LEU A N 1
ATOM 3016 C CA . LEU A 1 386 ? -11.149 17.895 14.353 1.00 95.50 386 LEU A CA 1
ATOM 3017 C C . LEU A 1 386 ? -12.531 17.661 13.725 1.00 95.50 386 LEU A C 1
ATOM 3019 O O . LEU A 1 386 ? -12.702 17.894 12.528 1.00 95.50 386 LEU A O 1
ATOM 3023 N N . VAL A 1 387 ? -13.504 17.195 14.511 1.00 95.56 387 VAL A N 1
ATOM 3024 C CA . VAL A 1 387 ? -14.864 16.898 14.052 1.00 95.56 387 VAL A CA 1
ATOM 3025 C C . VAL A 1 387 ? -15.560 18.182 13.579 1.00 95.56 387 VAL A C 1
ATOM 3027 O O . VAL A 1 387 ? -15.656 19.137 14.353 1.00 95.56 387 VAL A O 1
ATOM 3030 N N . PRO A 1 388 ? -16.076 18.222 12.337 1.00 93.06 388 PRO A N 1
ATOM 3031 C CA . PRO A 1 388 ? -16.893 19.334 11.861 1.00 93.06 388 PRO A CA 1
ATOM 3032 C C . PRO A 1 388 ? -18.201 19.497 12.646 1.00 93.06 388 PRO A C 1
ATOM 3034 O O . PRO A 1 388 ? -18.775 18.524 13.138 1.00 93.06 388 PRO A O 1
ATOM 3037 N N . GLU A 1 389 ? -18.712 20.728 12.719 1.00 90.81 389 GLU A N 1
ATOM 3038 C CA . GLU A 1 389 ? -20.012 21.000 13.340 1.00 90.81 389 GLU A CA 1
ATOM 3039 C C . GLU A 1 389 ? -21.141 20.208 12.658 1.00 90.81 389 GLU A C 1
ATOM 3041 O O . GLU A 1 389 ? -21.192 20.087 11.436 1.00 90.81 389 GLU A O 1
ATOM 3046 N N . GLY A 1 390 ? -22.064 19.671 13.461 1.00 88.56 390 GLY A N 1
ATOM 3047 C CA . GLY A 1 390 ? -23.240 18.938 12.977 1.00 88.56 390 GLY A CA 1
ATOM 3048 C C . GLY A 1 390 ? -23.035 17.439 12.732 1.00 88.56 390 GLY A C 1
ATOM 3049 O O . GLY A 1 390 ? -24.020 16.729 12.528 1.00 88.56 390 GLY A O 1
ATOM 3050 N N . LEU A 1 391 ? -21.805 16.923 12.804 1.00 93.88 391 LEU A N 1
ATOM 3051 C CA . LEU A 1 391 ? -21.549 15.489 12.666 1.00 93.88 391 LEU A CA 1
ATOM 3052 C C . LEU A 1 391 ? -21.865 14.752 13.981 1.00 93.88 391 LEU A C 1
ATOM 3054 O O . LEU A 1 391 ? -21.323 15.078 15.039 1.00 93.88 391 LEU A O 1
ATOM 3058 N N . CYS A 1 392 ? -22.739 13.743 13.930 1.00 95.06 392 CYS A N 1
ATOM 3059 C CA . CYS A 1 392 ? -23.029 12.900 15.091 1.00 95.06 392 CYS A CA 1
ATOM 3060 C C . CYS A 1 392 ? -21.855 11.945 15.337 1.00 95.06 392 CYS A C 1
ATOM 3062 O O . CYS A 1 392 ? -21.589 11.073 14.508 1.00 95.06 392 CYS A O 1
ATOM 3064 N N . VAL A 1 393 ? -21.148 12.117 16.458 1.00 96.69 393 VAL A N 1
ATOM 3065 C CA . VAL A 1 393 ? -19.923 11.367 16.756 1.00 96.69 393 VAL A CA 1
ATOM 3066 C C . VAL A 1 393 ? -19.996 10.639 18.092 1.00 96.69 393 VAL A C 1
ATOM 3068 O O . VAL A 1 393 ? -20.300 11.240 19.124 1.00 96.69 393 VAL A O 1
ATOM 3071 N N . ARG A 1 394 ? -19.593 9.365 18.084 1.00 95.44 394 ARG A N 1
ATOM 3072 C CA . ARG A 1 394 ? -19.224 8.598 19.280 1.00 95.44 394 ARG A CA 1
ATOM 3073 C C . ARG A 1 394 ? -17.740 8.228 19.242 1.00 95.44 394 ARG A C 1
ATOM 3075 O O . ARG A 1 394 ? -17.148 8.100 18.175 1.00 95.44 394 ARG A O 1
ATOM 3082 N N . CYS A 1 395 ? -17.137 8.047 20.409 1.00 93.50 395 CYS A N 1
ATOM 3083 C CA . CYS A 1 395 ? -15.750 7.604 20.536 1.00 93.50 395 CYS A CA 1
ATOM 3084 C C . CYS A 1 395 ? -15.736 6.152 21.010 1.00 93.50 395 CYS A C 1
ATOM 3086 O O . CYS A 1 395 ? -16.392 5.850 22.004 1.00 93.50 395 CYS A O 1
ATOM 3088 N N . GLU A 1 396 ? -14.981 5.294 20.328 1.00 84.75 396 GLU A N 1
ATOM 3089 C CA . GLU A 1 396 ? -14.798 3.891 20.690 1.00 84.75 396 GLU A CA 1
ATOM 3090 C C . GLU A 1 396 ? -13.314 3.581 20.901 1.00 84.75 396 GLU A C 1
ATOM 3092 O O . GLU A 1 396 ? -12.474 3.786 20.019 1.00 84.75 396 GLU A O 1
ATOM 3097 N N . THR A 1 397 ? -12.999 3.086 22.094 1.00 75.00 397 THR A N 1
ATOM 3098 C CA . THR A 1 397 ? -11.634 2.773 22.542 1.00 75.00 397 THR A CA 1
ATOM 3099 C C . THR A 1 397 ? -11.477 1.318 22.982 1.00 75.00 397 THR A C 1
ATOM 3101 O O . THR A 1 397 ? -10.356 0.880 23.222 1.00 75.00 397 THR A O 1
ATOM 3104 N N . GLY A 1 398 ? -12.574 0.559 23.062 1.00 57.91 398 GLY A N 1
ATOM 3105 C CA . GLY A 1 398 ? -12.637 -0.844 23.468 1.00 57.91 398 GLY A CA 1
ATOM 3106 C C . GLY A 1 398 ? -12.440 -1.861 22.341 1.00 57.91 398 GLY A C 1
ATOM 3107 O O . GLY A 1 398 ? -12.671 -3.040 22.574 1.00 57.91 398 GLY A O 1
ATOM 3108 N N . GLY A 1 399 ? -12.016 -1.435 21.148 1.00 73.56 399 GLY A N 1
ATOM 3109 C CA . GLY A 1 399 ? -11.818 -2.308 19.986 1.00 73.56 399 GLY A CA 1
ATOM 3110 C C . GLY A 1 399 ? -12.989 -2.288 19.002 1.00 73.56 399 GLY A C 1
ATOM 3111 O O . GLY A 1 399 ? -13.842 -1.402 19.048 1.00 73.56 399 GLY A O 1
ATOM 3112 N N . LEU A 1 400 ? -12.998 -3.247 18.071 1.00 84.81 400 LEU A N 1
ATOM 3113 C CA . LEU A 1 400 ? -13.965 -3.308 16.968 1.00 84.81 400 LEU A CA 1
ATOM 3114 C C . LEU A 1 400 ? -14.934 -4.493 17.057 1.00 84.81 400 LEU A C 1
ATOM 3116 O O . LEU A 1 400 ? -15.638 -4.761 16.089 1.00 84.81 400 LEU A O 1
ATOM 3120 N N . ASP A 1 401 ? -15.015 -5.181 18.199 1.00 83.56 401 ASP A N 1
ATOM 3121 C CA . ASP A 1 401 ? -15.811 -6.412 18.359 1.00 83.56 401 ASP A CA 1
ATOM 3122 C C . ASP A 1 401 ? -17.293 -6.225 18.000 1.00 83.56 401 ASP A C 1
ATOM 3124 O O . ASP A 1 401 ? -17.938 -7.144 17.498 1.00 83.56 401 ASP A O 1
ATOM 3128 N N . PHE A 1 402 ? -17.821 -5.005 18.149 1.00 84.00 402 PHE A N 1
ATOM 3129 C CA . PHE A 1 402 ? -19.179 -4.647 17.728 1.00 84.00 402 PHE A CA 1
ATOM 3130 C C . PHE A 1 402 ? -19.429 -4.816 16.216 1.00 84.00 402 PHE A C 1
ATOM 3132 O O . PHE A 1 402 ? -20.580 -4.818 15.787 1.00 84.00 402 PHE A O 1
ATOM 3139 N N . LEU A 1 403 ? -18.383 -4.940 15.389 1.00 89.12 403 LEU A N 1
ATOM 3140 C CA . LEU A 1 403 ? -18.509 -5.248 13.961 1.00 89.12 403 LEU A CA 1
ATOM 3141 C C . LEU A 1 403 ? -18.964 -6.693 13.711 1.00 89.12 403 LEU A C 1
ATOM 3143 O O . LEU A 1 403 ? -19.573 -6.966 12.673 1.00 89.12 403 LEU A O 1
ATOM 3147 N N . THR A 1 404 ? -18.706 -7.613 14.647 1.00 86.88 404 THR A N 1
ATOM 3148 C CA . THR A 1 404 ? -19.123 -9.020 14.522 1.00 86.88 404 THR A CA 1
ATOM 3149 C C . THR A 1 404 ? -20.645 -9.160 14.555 1.00 86.88 404 THR A C 1
ATOM 3151 O O . THR A 1 404 ? -21.219 -9.965 13.818 1.00 86.88 404 THR A O 1
ATOM 3154 N N . GLU A 1 405 ? -21.319 -8.298 15.317 1.00 85.12 405 GLU A N 1
ATOM 3155 C CA . GLU A 1 405 ? -22.772 -8.257 15.415 1.00 85.12 405 GLU A CA 1
ATOM 3156 C C . GLU A 1 405 ? -23.411 -7.796 14.096 1.00 85.12 405 GLU A C 1
ATOM 3158 O O . GLU A 1 405 ? -22.995 -6.819 13.466 1.00 85.12 405 GLU A O 1
ATOM 3163 N N . VAL A 1 406 ? -24.466 -8.491 13.660 1.00 80.12 406 VAL A N 1
ATOM 3164 C CA . VAL A 1 406 ? -25.205 -8.112 12.451 1.00 80.12 406 VAL A CA 1
ATOM 3165 C C . VAL A 1 406 ? -26.068 -6.888 12.750 1.00 80.12 406 VAL A C 1
ATOM 3167 O O . VAL A 1 406 ? -27.126 -6.984 13.370 1.00 80.12 406 VAL A O 1
ATOM 3170 N N . SER A 1 407 ? -25.627 -5.725 12.272 1.00 80.69 407 SER A N 1
ATOM 3171 C CA . SER A 1 407 ? -26.398 -4.483 12.341 1.00 80.69 407 SER A CA 1
ATOM 3172 C C . SER A 1 407 ? -27.257 -4.286 11.090 1.00 80.69 407 SER A C 1
ATOM 3174 O O . SER A 1 407 ? -26.798 -4.506 9.968 1.00 80.69 407 SER A O 1
ATOM 3176 N N . GLN A 1 408 ? -28.497 -3.824 11.289 1.00 81.44 408 GLN A N 1
ATOM 3177 C CA . GLN A 1 408 ? -29.360 -3.327 10.207 1.00 81.44 408 GLN A CA 1
ATOM 3178 C C . GLN A 1 408 ? -28.874 -1.979 9.659 1.00 81.44 408 GLN A C 1
ATOM 3180 O O . GLN A 1 408 ? -29.197 -1.626 8.531 1.00 81.44 408 GLN A O 1
ATOM 3185 N N . GLN A 1 409 ? -28.095 -1.226 10.443 1.00 90.00 409 GLN A N 1
ATOM 3186 C CA . GLN A 1 409 ? -27.499 0.028 10.000 1.00 90.00 409 GLN A CA 1
ATOM 3187 C C . GLN A 1 409 ? -26.248 -0.266 9.154 1.00 90.00 409 GLN A C 1
ATOM 3189 O O . GLN A 1 409 ? -25.287 -0.831 9.694 1.00 90.00 409 GLN A O 1
ATOM 3194 N N . PRO A 1 410 ? -26.219 0.131 7.866 1.00 96.69 410 PRO A N 1
ATOM 3195 C CA . PRO A 1 410 ? -25.040 -0.024 7.023 1.00 96.69 410 PRO A CA 1
ATOM 3196 C C . PRO A 1 410 ? -23.831 0.657 7.663 1.00 96.69 410 PRO A C 1
ATOM 3198 O O . PRO A 1 410 ? -23.923 1.791 8.136 1.00 96.69 410 PRO A O 1
ATOM 3201 N N . THR A 1 411 ? -22.713 -0.057 7.731 1.00 97.81 411 THR A N 1
ATOM 3202 C CA . THR A 1 411 ? -21.486 0.364 8.405 1.00 97.81 411 THR A CA 1
ATOM 3203 C C . THR A 1 411 ? -20.313 0.295 7.432 1.00 97.81 411 THR A C 1
ATOM 3205 O O . THR A 1 411 ? -20.161 -0.682 6.705 1.00 97.81 411 THR A O 1
ATOM 3208 N N . CYS A 1 412 ? -19.468 1.320 7.420 1.00 98.19 412 CYS A N 1
ATOM 3209 C CA . CYS A 1 412 ? -18.236 1.340 6.641 1.00 98.19 412 CYS A CA 1
ATOM 3210 C C . CYS A 1 412 ? -17.035 1.633 7.549 1.00 98.19 412 CYS A C 1
ATOM 3212 O O . CYS A 1 412 ? -17.090 2.563 8.355 1.00 98.19 412 CYS A O 1
ATOM 3214 N N . VAL A 1 413 ? -15.969 0.835 7.444 1.00 98.44 413 VAL A N 1
ATOM 3215 C CA . VAL A 1 413 ? -14.706 1.044 8.174 1.00 98.44 413 VAL A CA 1
ATOM 3216 C C . VAL A 1 413 ? -13.681 1.664 7.231 1.00 98.44 413 VAL A C 1
ATOM 3218 O O . VAL A 1 413 ? -13.407 1.082 6.184 1.00 98.44 413 VAL A O 1
ATOM 3221 N N . LEU A 1 414 ? -13.112 2.817 7.603 1.00 98.25 414 LEU A N 1
ATOM 3222 C CA . LEU A 1 414 ? -12.152 3.544 6.766 1.00 98.25 414 LEU A CA 1
ATOM 3223 C C . LEU A 1 414 ? -11.174 4.440 7.547 1.00 98.25 414 LEU A C 1
ATOM 3225 O O . LEU A 1 414 ? -11.193 4.521 8.775 1.00 98.25 414 LEU A O 1
ATOM 3229 N N . GLY A 1 415 ? -10.323 5.162 6.818 1.00 95.19 415 GLY A N 1
ATOM 3230 C CA . GLY A 1 415 ? -9.402 6.175 7.345 1.00 95.19 415 GLY A CA 1
ATOM 3231 C C . GLY A 1 415 ? -7.951 5.707 7.411 1.00 95.19 415 GLY A C 1
ATOM 3232 O O . GLY A 1 415 ? -7.036 6.531 7.381 1.00 95.19 415 GLY A O 1
ATOM 3233 N N . SER A 1 416 ? -7.718 4.394 7.464 1.00 93.88 416 SER A N 1
ATOM 3234 C CA . SER A 1 416 ? -6.393 3.794 7.308 1.00 93.88 416 SER A CA 1
ATOM 3235 C C . SER A 1 416 ? -6.491 2.299 7.013 1.00 93.88 416 SER A C 1
ATOM 3237 O O . SER A 1 416 ? -7.338 1.598 7.565 1.00 93.88 416 SER A O 1
ATOM 3239 N N 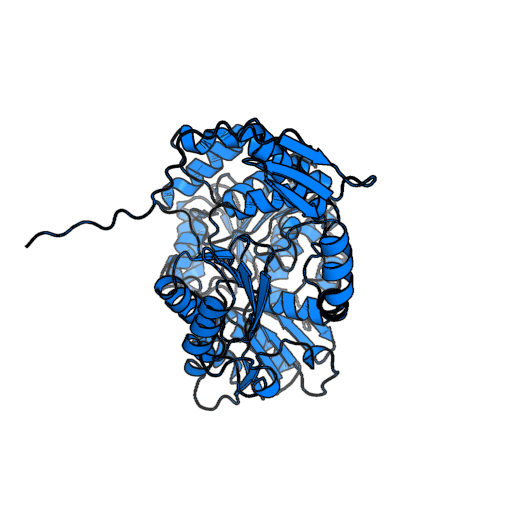. LEU A 1 417 ? -5.553 1.785 6.213 1.00 92.06 417 LEU A N 1
ATOM 3240 C CA . LEU A 1 417 ? -5.426 0.341 5.984 1.00 92.06 417 LEU A CA 1
ATOM 3241 C C . LEU A 1 417 ? -5.140 -0.447 7.269 1.00 92.06 417 LEU A C 1
ATOM 3243 O O . LEU A 1 417 ? -5.585 -1.576 7.396 1.00 92.06 417 LEU A O 1
ATOM 3247 N N . HIS A 1 418 ? -4.474 0.160 8.254 1.00 90.19 418 HIS A N 1
ATOM 3248 C CA . HIS A 1 418 ? -4.223 -0.469 9.554 1.00 90.19 418 HIS A CA 1
ATOM 3249 C C . HIS A 1 418 ? -5.506 -0.676 10.366 1.00 90.19 418 HIS A C 1
ATOM 3251 O O . HIS A 1 418 ? -5.645 -1.682 11.056 1.00 90.19 418 HIS A O 1
ATOM 3257 N N . LEU A 1 419 ? -6.453 0.269 10.300 1.00 93.06 419 LEU A N 1
ATOM 3258 C CA . LEU A 1 419 ? -7.762 0.075 10.919 1.00 93.06 419 LEU A CA 1
ATOM 3259 C C . LEU A 1 419 ? -8.574 -0.983 10.167 1.00 93.06 419 LEU A C 1
ATOM 3261 O O . LEU A 1 419 ? -9.247 -1.796 10.794 1.00 93.06 419 LEU A O 1
ATOM 3265 N N . VAL A 1 420 ? -8.487 -0.989 8.836 1.00 96.12 420 VAL A N 1
ATOM 3266 C CA . VAL A 1 420 ? -9.124 -2.013 8.003 1.00 96.12 420 VAL A CA 1
ATOM 3267 C C . VAL A 1 420 ? -8.570 -3.402 8.323 1.00 96.12 420 VAL A C 1
ATOM 3269 O O . VAL A 1 420 ? -9.359 -4.315 8.528 1.00 96.12 420 VAL A O 1
ATOM 3272 N N . ALA A 1 421 ? -7.252 -3.564 8.458 1.00 90.69 421 ALA A N 1
ATOM 3273 C CA . ALA A 1 421 ? -6.629 -4.818 8.881 1.00 90.69 421 ALA A CA 1
ATOM 3274 C C . ALA A 1 421 ? -7.162 -5.291 10.244 1.00 90.69 421 ALA A C 1
ATOM 3276 O O . ALA A 1 421 ? -7.584 -6.436 10.370 1.00 90.69 421 ALA A O 1
ATOM 3277 N N . LEU A 1 422 ? -7.261 -4.391 11.231 1.00 87.81 422 LEU A N 1
ATOM 3278 C CA . LEU A 1 422 ? -7.863 -4.717 12.529 1.00 87.81 422 LEU A CA 1
ATOM 3279 C C . LEU A 1 422 ? -9.327 -5.171 12.392 1.00 87.81 422 LEU A C 1
ATOM 3281 O O . LEU A 1 422 ? -9.745 -6.121 13.048 1.00 87.81 422 LEU A O 1
ATOM 3285 N N . ALA A 1 423 ? -10.115 -4.513 11.539 1.00 91.31 423 ALA A N 1
ATOM 3286 C CA . ALA A 1 423 ? -11.495 -4.921 11.291 1.00 91.31 423 ALA A CA 1
ATOM 3287 C C . ALA A 1 423 ? -11.568 -6.310 10.642 1.00 91.31 423 ALA A C 1
ATOM 3289 O O . ALA A 1 423 ? -12.393 -7.122 11.050 1.00 91.31 423 ALA A O 1
ATOM 3290 N N . ARG A 1 424 ? -10.688 -6.602 9.677 1.00 92.50 424 ARG A N 1
ATOM 3291 C CA . ARG A 1 424 ? -10.587 -7.921 9.035 1.00 92.50 424 ARG A CA 1
ATOM 3292 C C . ARG A 1 424 ? -10.246 -9.021 10.046 1.00 92.50 424 ARG A C 1
ATOM 3294 O O . ARG A 1 424 ? -10.865 -10.077 9.996 1.00 92.50 424 ARG A O 1
ATOM 3301 N N . GLU A 1 425 ? -9.325 -8.755 10.976 1.00 85.94 425 GLU A N 1
ATOM 3302 C CA . GLU A 1 425 ? -8.953 -9.684 12.058 1.00 85.94 425 GLU A CA 1
ATOM 3303 C C . GLU A 1 425 ? -10.127 -9.976 12.994 1.00 85.94 425 GLU A C 1
ATOM 3305 O O . GLU A 1 425 ? -10.416 -11.133 13.284 1.00 85.94 425 GLU A O 1
ATOM 3310 N N . VAL A 1 426 ? -10.844 -8.938 13.430 1.00 84.75 426 VAL A N 1
ATOM 3311 C CA . VAL A 1 426 ? -12.024 -9.089 14.299 1.00 84.75 426 VAL A CA 1
ATOM 3312 C C . VAL A 1 426 ? -13.154 -9.858 13.607 1.00 84.75 426 VAL A C 1
ATOM 3314 O O . VAL A 1 426 ? -13.915 -10.571 14.257 1.00 84.75 426 VAL A O 1
ATOM 3317 N N . LEU A 1 427 ? -13.269 -9.717 12.287 1.00 87.25 427 LEU A N 1
ATOM 3318 C CA . LEU A 1 427 ? -14.278 -10.387 11.467 1.00 87.25 427 LEU A CA 1
ATOM 3319 C C . LEU A 1 427 ? -13.852 -11.787 10.994 1.00 87.25 427 LEU A C 1
ATOM 3321 O O . LEU A 1 427 ? -14.627 -12.418 10.279 1.00 87.25 427 LEU A O 1
ATOM 3325 N N . ASP A 1 428 ? -12.658 -12.256 11.379 1.00 86.25 428 ASP A N 1
ATOM 3326 C CA . ASP A 1 428 ? -12.077 -13.543 10.968 1.00 86.25 428 ASP A CA 1
ATOM 3327 C C . ASP A 1 428 ? -12.075 -13.736 9.438 1.00 86.25 428 ASP A C 1
ATOM 3329 O O . ASP A 1 428 ? -12.416 -14.793 8.904 1.00 86.25 428 ASP A O 1
ATOM 3333 N N . LEU A 1 429 ? -11.747 -12.667 8.700 1.00 88.88 429 LEU A N 1
ATOM 3334 C CA . LEU A 1 429 ? -11.695 -12.729 7.241 1.00 88.88 429 LEU A CA 1
ATOM 3335 C C . LEU A 1 429 ? -10.426 -13.447 6.762 1.00 88.88 429 LEU A C 1
ATOM 3337 O O . LEU A 1 429 ? -9.369 -13.303 7.382 1.00 88.88 429 LEU A O 1
ATOM 3341 N N . PRO A 1 430 ? -10.486 -14.162 5.620 1.00 85.38 430 PRO A N 1
ATOM 3342 C CA . PRO A 1 430 ? -9.324 -14.850 5.071 1.00 85.38 430 PRO A CA 1
ATOM 3343 C C . PRO A 1 430 ? -8.153 -13.891 4.855 1.00 85.38 430 PRO A C 1
ATOM 3345 O O . PRO A 1 430 ? -8.309 -12.860 4.200 1.00 85.38 430 PRO A O 1
ATOM 3348 N N . GLY A 1 431 ? -6.976 -14.236 5.368 1.00 78.94 431 GLY A N 1
ATOM 3349 C CA . GLY A 1 431 ? -5.775 -13.423 5.232 1.00 78.94 431 GLY A CA 1
ATOM 3350 C C . GLY A 1 431 ? -4.528 -14.148 5.719 1.00 78.94 431 GLY A C 1
ATOM 3351 O O . GLY A 1 431 ? -4.597 -15.165 6.412 1.00 78.94 431 GLY A O 1
ATOM 3352 N N . GLU A 1 432 ? -3.371 -13.616 5.349 1.00 73.38 432 GLU A N 1
ATOM 3353 C CA . GLU A 1 432 ? -2.089 -14.134 5.801 1.00 73.38 432 GLU A CA 1
ATOM 3354 C C . GLU A 1 432 ? -1.770 -13.612 7.202 1.00 73.38 432 GLU A C 1
ATOM 3356 O O . GLU A 1 432 ? -1.593 -12.417 7.411 1.00 73.38 432 GLU A O 1
ATOM 3361 N N . ALA A 1 433 ? -1.644 -14.509 8.176 1.00 64.06 433 ALA A N 1
ATOM 3362 C CA . ALA A 1 433 ? -1.276 -14.134 9.534 1.00 64.06 433 ALA A CA 1
ATOM 3363 C C . ALA A 1 433 ? 0.194 -14.460 9.823 1.00 64.06 433 ALA A C 1
ATOM 3365 O O . ALA A 1 433 ? 0.675 -15.586 9.623 1.00 64.06 433 ALA A O 1
ATOM 3366 N N .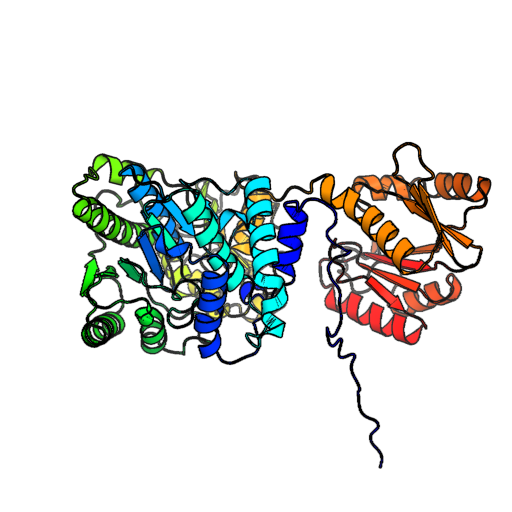 ASP A 1 434 ? 0.900 -13.502 10.420 1.00 61.06 434 ASP A N 1
ATOM 3367 C CA . ASP A 1 434 ? 2.150 -13.772 11.127 1.00 61.06 434 ASP A CA 1
ATOM 3368 C C . ASP A 1 434 ? 1.823 -14.423 12.479 1.00 61.06 434 ASP A C 1
ATOM 3370 O O . ASP A 1 434 ? 1.942 -13.829 13.547 1.00 61.06 434 ASP A O 1
ATOM 3374 N N . SER A 1 435 ? 1.368 -15.678 12.440 1.00 44.84 435 SER A N 1
ATOM 3375 C CA . SER A 1 435 ? 1.200 -16.486 13.648 1.00 44.84 435 SER A CA 1
ATOM 3376 C C . SER A 1 435 ? 2.532 -16.600 14.394 1.00 44.84 435 SER A C 1
ATOM 3378 O O . SER A 1 435 ? 3.562 -16.899 13.789 1.00 44.84 435 SER A O 1
ATOM 3380 N N . PHE A 1 436 ? 2.529 -16.376 15.712 1.00 42.53 436 PHE A N 1
ATOM 3381 C CA . PHE A 1 436 ? 3.706 -16.587 16.557 1.00 42.53 436 PHE A CA 1
ATOM 3382 C C . PHE A 1 436 ? 4.131 -18.062 16.490 1.00 42.53 436 PHE A C 1
ATOM 3384 O O . PHE A 1 436 ? 3.474 -18.936 17.051 1.00 42.53 436 PHE A O 1
ATOM 3391 N N . GLY A 1 437 ? 5.227 -18.347 15.786 1.00 40.44 437 GLY A N 1
ATOM 3392 C CA . GLY A 1 437 ? 5.807 -19.687 15.731 1.00 40.44 437 GLY A CA 1
ATOM 3393 C C . GLY A 1 437 ? 6.608 -20.016 16.994 1.00 40.44 437 GLY A C 1
ATOM 3394 O O . GLY A 1 437 ? 7.184 -19.128 17.627 1.00 40.44 437 GLY A O 1
ATOM 3395 N N . GLU A 1 438 ? 6.710 -21.308 17.321 1.00 37.31 438 GLU A N 1
ATOM 3396 C CA . GLU A 1 438 ? 7.554 -21.842 18.408 1.00 37.31 438 GLU A CA 1
ATOM 3397 C C . GLU A 1 438 ? 9.045 -21.458 18.283 1.00 37.31 438 GLU A C 1
ATOM 3399 O O . GLU A 1 438 ? 9.781 -21.484 19.270 1.00 37.31 438 GLU A O 1
ATOM 3404 N N . ASP A 1 439 ? 9.482 -21.023 17.100 1.00 39.06 439 ASP A N 1
ATOM 3405 C CA . ASP A 1 439 ? 10.864 -20.636 16.806 1.00 39.06 439 ASP A CA 1
ATOM 3406 C C . ASP A 1 439 ? 11.296 -19.320 17.473 1.00 39.06 439 ASP A C 1
ATOM 3408 O O . ASP A 1 439 ? 12.438 -19.208 17.918 1.00 39.06 439 ASP A O 1
ATOM 3412 N N . VAL A 1 440 ? 10.392 -18.340 17.630 1.00 42.50 440 VAL A N 1
ATOM 3413 C CA . VAL A 1 440 ? 10.690 -17.072 18.341 1.00 42.50 440 VAL A CA 1
ATOM 3414 C C . VAL A 1 440 ? 10.943 -17.324 19.831 1.00 42.50 440 VAL A C 1
ATOM 3416 O O . VAL A 1 440 ? 11.705 -16.608 20.478 1.00 42.50 440 VAL A O 1
ATOM 3419 N N . ILE A 1 441 ? 10.342 -18.386 20.367 1.00 43.88 441 ILE A N 1
ATOM 3420 C CA . ILE A 1 441 ? 10.411 -18.791 21.775 1.00 43.88 441 ILE A CA 1
ATOM 3421 C C . ILE A 1 441 ? 11.747 -19.485 22.101 1.00 43.88 441 ILE A C 1
ATOM 3423 O O . ILE A 1 441 ? 12.228 -19.388 23.229 1.00 43.88 441 ILE A O 1
ATOM 3427 N N . LEU A 1 442 ? 12.381 -20.143 21.123 1.00 44.09 442 LEU A N 1
ATOM 3428 C CA . LEU A 1 442 ? 13.691 -20.797 21.276 1.00 44.09 442 LEU A CA 1
ATOM 3429 C C . LEU A 1 442 ? 14.873 -19.806 21.233 1.00 44.09 442 LEU A C 1
ATOM 3431 O O . LEU A 1 442 ? 15.968 -20.112 21.707 1.00 44.09 442 LEU A O 1
ATOM 3435 N N . GLU A 1 443 ? 14.675 -18.606 20.685 1.00 50.69 443 GLU A N 1
ATOM 3436 C CA . GLU A 1 443 ? 15.744 -17.619 20.486 1.00 50.69 443 GLU A CA 1
ATOM 3437 C C . GLU A 1 443 ? 16.189 -16.912 21.761 1.00 50.69 443 GLU A C 1
ATOM 3439 O O . GLU A 1 443 ? 17.383 -16.668 21.928 1.00 50.69 443 GLU A O 1
ATOM 3444 N N . SER A 1 444 ? 15.263 -16.615 22.673 1.00 51.47 444 SER A N 1
ATOM 3445 C CA . SER A 1 444 ? 15.555 -15.851 23.893 1.00 51.47 444 SER A CA 1
ATOM 3446 C C . SER A 1 444 ? 16.582 -16.549 24.791 1.00 51.47 444 SER A C 1
ATOM 3448 O O . SER A 1 444 ? 17.500 -15.903 25.295 1.00 51.47 444 SER A O 1
ATOM 3450 N N . LEU A 1 445 ? 16.484 -17.875 24.933 1.00 58.25 445 LEU A N 1
ATOM 3451 C CA . LEU A 1 445 ? 17.450 -18.669 25.698 1.00 58.25 445 LEU A CA 1
ATOM 3452 C C . LEU A 1 445 ? 18.791 -18.804 24.969 1.00 58.25 445 LEU A C 1
ATOM 3454 O O . LEU A 1 445 ? 19.843 -18.710 25.591 1.00 58.25 445 LEU A O 1
ATOM 3458 N N . ARG A 1 446 ? 18.789 -18.916 23.639 1.00 58.09 446 ARG A N 1
ATOM 3459 C CA . ARG A 1 446 ? 20.033 -19.005 22.861 1.00 58.09 446 ARG A CA 1
ATOM 3460 C C . ARG A 1 446 ? 20.815 -17.689 22.831 1.00 58.09 446 ARG A C 1
ATOM 3462 O O . ARG A 1 446 ? 22.044 -17.709 22.835 1.00 58.09 446 ARG A O 1
ATOM 3469 N N . CYS A 1 447 ? 20.124 -16.549 22.833 1.00 51.03 447 CYS A N 1
ATOM 3470 C CA . CYS A 1 447 ? 20.743 -15.234 23.012 1.00 51.03 447 CYS A CA 1
ATOM 3471 C C . CYS A 1 447 ? 21.422 -15.117 24.383 1.00 51.03 447 CYS A C 1
ATOM 3473 O O . CYS A 1 447 ? 22.542 -14.614 24.462 1.00 51.03 447 CYS A O 1
ATOM 3475 N N . LEU A 1 448 ? 20.779 -15.629 25.437 1.00 60.31 448 LEU A N 1
ATOM 3476 C CA . LEU A 1 448 ? 21.357 -15.687 26.778 1.00 60.31 448 LEU A CA 1
ATOM 3477 C C . LEU A 1 448 ? 22.633 -16.541 26.804 1.00 60.31 448 LEU A C 1
ATOM 3479 O O . LEU A 1 448 ? 23.656 -16.067 27.283 1.00 60.31 448 LEU A O 1
ATOM 3483 N N . GLU A 1 449 ? 22.623 -17.744 26.220 1.00 63.88 449 GLU A N 1
ATOM 3484 C CA . GLU A 1 449 ? 23.825 -18.593 26.127 1.00 63.88 449 GLU A CA 1
ATOM 3485 C C . GLU A 1 449 ? 24.992 -17.888 25.420 1.00 63.88 449 GLU A C 1
ATOM 3487 O O . GLU A 1 449 ? 26.143 -17.976 25.850 1.00 63.88 449 GLU A O 1
ATOM 3492 N N . ILE A 1 450 ? 24.710 -17.183 24.318 1.00 58.75 450 ILE A N 1
ATOM 3493 C CA . ILE A 1 450 ? 25.723 -16.430 23.567 1.00 58.75 450 ILE A CA 1
ATOM 3494 C C . ILE A 1 450 ? 26.282 -15.290 24.422 1.00 58.75 450 ILE A C 1
ATOM 3496 O O . ILE A 1 450 ? 27.502 -15.129 24.478 1.00 58.75 450 ILE A O 1
ATOM 3500 N N . ALA A 1 451 ? 25.419 -14.541 25.112 1.00 52.19 451 ALA A N 1
ATOM 3501 C CA . ALA A 1 451 ? 25.836 -13.479 26.021 1.00 52.19 451 ALA A CA 1
ATOM 3502 C C . ALA A 1 451 ? 26.702 -14.029 27.166 1.00 52.19 451 ALA A C 1
ATOM 3504 O O . ALA A 1 451 ? 27.762 -13.475 27.447 1.00 52.19 451 ALA A O 1
ATOM 3505 N N . CYS A 1 452 ? 26.324 -15.163 27.765 1.00 65.69 452 CYS A N 1
ATOM 3506 C CA . CYS A 1 452 ? 27.121 -15.832 28.793 1.00 65.69 452 CYS A CA 1
ATOM 3507 C C . CYS A 1 452 ? 28.518 -16.204 28.278 1.00 65.69 452 CYS A C 1
ATOM 3509 O O . CYS A 1 452 ? 29.514 -15.877 28.921 1.00 65.69 452 CYS A O 1
ATOM 3511 N N . ARG A 1 453 ? 28.618 -16.788 27.073 1.00 70.50 453 ARG A N 1
ATOM 3512 C CA . ARG A 1 453 ? 29.917 -17.087 26.439 1.00 70.50 453 ARG A CA 1
ATOM 3513 C C . ARG A 1 453 ? 30.761 -15.835 26.208 1.00 70.50 453 ARG A C 1
ATOM 3515 O O . ARG A 1 453 ? 31.965 -15.876 26.431 1.00 70.50 453 ARG A O 1
ATOM 3522 N N . GLN A 1 454 ? 30.152 -14.744 25.746 1.00 54.97 454 GLN A N 1
ATOM 3523 C CA . GLN A 1 454 ? 30.858 -13.483 25.484 1.00 54.97 454 GLN A CA 1
ATOM 3524 C C . GLN A 1 454 ? 31.367 -12.822 26.764 1.00 54.97 454 GLN A C 1
ATOM 3526 O O . GLN A 1 454 ? 32.444 -12.233 26.766 1.00 54.97 454 GLN A O 1
ATOM 3531 N N . LEU A 1 455 ? 30.601 -12.934 27.845 1.00 63.53 455 LEU A N 1
ATOM 3532 C CA . LEU A 1 455 ? 30.910 -12.325 29.134 1.00 63.53 455 LEU A CA 1
ATOM 3533 C C . LEU A 1 455 ? 31.776 -13.225 30.033 1.00 63.53 455 LEU A C 1
ATOM 3535 O O . LEU A 1 455 ? 32.107 -12.821 31.144 1.00 63.53 455 LEU A O 1
ATOM 3539 N N . GLY A 1 456 ? 32.140 -14.434 29.584 1.00 66.75 456 GLY A N 1
ATOM 3540 C CA . GLY A 1 456 ? 32.894 -15.402 30.391 1.00 66.75 456 GLY A CA 1
ATOM 3541 C C . GLY A 1 456 ? 32.109 -15.937 31.595 1.00 66.75 456 GLY A C 1
ATOM 3542 O O . GLY A 1 456 ? 32.700 -16.357 32.585 1.00 66.75 456 GLY A O 1
ATOM 3543 N N . VAL A 1 457 ? 30.780 -15.892 31.520 1.00 74.75 457 VAL A N 1
ATOM 3544 C CA . VAL A 1 457 ? 29.854 -16.297 32.581 1.00 74.75 457 VAL A CA 1
ATOM 3545 C C . VAL A 1 457 ? 29.478 -17.761 32.352 1.00 74.75 457 VAL A C 1
ATOM 3547 O O . VAL A 1 457 ? 29.074 -18.136 31.247 1.00 74.75 457 VAL A O 1
ATOM 3550 N N . GLY A 1 458 ? 29.627 -18.600 33.381 1.00 74.56 458 GLY A N 1
ATOM 3551 C CA . GLY A 1 458 ? 29.273 -20.018 33.302 1.00 74.56 458 GLY A CA 1
ATOM 3552 C C . GLY A 1 458 ? 27.778 -20.187 33.044 1.00 74.56 458 GLY A C 1
ATOM 3553 O O . GLY A 1 458 ? 26.977 -19.404 33.546 1.00 74.56 458 GLY A O 1
ATOM 3554 N N . TYR A 1 459 ? 27.376 -21.176 32.250 1.00 79.62 459 TYR A N 1
ATOM 3555 C CA . TYR A 1 459 ? 25.962 -21.496 32.089 1.00 79.62 459 TYR A CA 1
ATOM 3556 C C . TYR A 1 459 ? 25.759 -22.983 31.776 1.00 79.62 459 TYR A C 1
ATOM 3558 O O . TYR A 1 459 ? 26.613 -23.609 31.148 1.00 79.62 459 TYR A O 1
ATOM 3566 N N . GLU A 1 460 ? 24.624 -23.542 32.191 1.00 83.31 460 GLU A N 1
ATOM 3567 C CA . GLU A 1 460 ? 24.237 -24.927 31.910 1.00 83.31 460 GLU A CA 1
ATOM 3568 C C . GLU A 1 460 ? 22.718 -25.073 31.765 1.00 83.31 460 GLU A C 1
ATOM 3570 O O . GLU A 1 460 ? 21.945 -24.395 32.441 1.00 83.31 460 GLU A O 1
ATOM 3575 N N . ALA A 1 461 ? 22.271 -25.974 30.890 1.00 72.75 461 ALA A N 1
ATOM 3576 C CA . ALA A 1 461 ? 20.869 -26.372 30.853 1.00 72.75 461 ALA A CA 1
ATOM 3577 C C . ALA A 1 461 ? 20.587 -27.312 32.035 1.00 72.75 461 ALA A C 1
ATOM 3579 O O . ALA A 1 461 ? 21.221 -28.357 32.154 1.00 72.75 461 ALA A O 1
ATOM 3580 N N . VAL A 1 462 ? 19.633 -26.958 32.897 1.00 71.75 462 VAL A N 1
ATOM 3581 C CA . VAL A 1 462 ? 19.309 -27.718 34.126 1.00 71.75 462 VAL A CA 1
ATOM 3582 C C . VAL A 1 462 ? 17.979 -28.463 34.052 1.00 71.75 462 VAL A C 1
ATOM 3584 O O . VAL A 1 462 ? 17.509 -29.026 35.035 1.00 71.75 462 VAL A O 1
ATOM 3587 N N . SER A 1 463 ? 17.359 -28.475 32.877 1.00 61.50 463 SER A N 1
ATOM 3588 C CA . SER A 1 463 ? 16.121 -29.210 32.600 1.00 61.50 463 SER A CA 1
ATOM 3589 C C . SER A 1 463 ? 16.339 -30.134 31.408 1.00 61.50 463 SER A C 1
ATOM 3591 O O . SER A 1 463 ? 17.067 -29.786 30.477 1.00 61.50 463 SER A O 1
ATOM 3593 N N . ALA A 1 464 ? 15.719 -31.315 31.443 1.00 50.06 464 ALA A N 1
ATOM 3594 C CA . ALA A 1 464 ? 15.902 -32.358 30.431 1.00 50.06 464 ALA A CA 1
ATOM 3595 C C . ALA A 1 464 ? 15.420 -31.942 29.028 1.00 50.06 464 ALA A C 1
ATOM 3597 O O . ALA A 1 464 ? 15.895 -32.469 28.027 1.00 50.06 464 ALA A O 1
ATOM 3598 N N . ASP A 1 465 ? 14.495 -30.988 28.958 1.00 48.59 465 ASP A N 1
ATOM 3599 C CA . ASP A 1 465 ? 13.952 -30.405 27.732 1.00 48.59 465 ASP A CA 1
ATOM 3600 C C . ASP A 1 465 ? 14.712 -29.144 27.269 1.00 48.59 465 ASP A C 1
ATOM 3602 O O . ASP A 1 465 ? 14.358 -28.557 26.246 1.00 48.59 465 ASP A O 1
ATOM 3606 N N . GLY A 1 466 ? 15.764 -28.732 27.992 1.00 55.38 466 GLY A N 1
ATOM 3607 C CA . GLY A 1 466 ? 16.584 -27.558 27.672 1.00 55.38 466 GLY A CA 1
ATOM 3608 C C . GLY A 1 466 ? 15.900 -26.217 27.952 1.00 55.38 466 GLY A C 1
ATOM 3609 O O . GLY A 1 466 ? 16.380 -25.173 27.514 1.00 55.38 466 GLY A O 1
ATOM 3610 N N . ASN A 1 467 ? 14.784 -26.228 28.679 1.00 55.38 467 ASN A N 1
ATOM 3611 C CA . ASN A 1 467 ? 13.945 -25.058 28.908 1.00 55.38 467 ASN A CA 1
ATOM 3612 C C . ASN A 1 467 ? 14.391 -24.198 30.087 1.00 55.38 467 ASN A C 1
ATOM 3614 O O . ASN A 1 467 ? 13.856 -23.122 30.286 1.00 55.38 467 ASN A O 1
ATOM 3618 N N . VAL A 1 468 ? 15.347 -24.644 30.883 1.00 55.75 468 VAL A N 1
ATOM 3619 C CA . VAL A 1 468 ? 15.894 -23.905 32.015 1.00 55.75 468 VAL A CA 1
ATOM 3620 C C . VAL A 1 468 ? 17.392 -23.817 31.847 1.00 55.75 468 VAL A C 1
ATOM 3622 O O . VAL A 1 468 ? 18.062 -24.849 31.821 1.00 55.75 468 VAL A O 1
ATOM 3625 N N . ILE A 1 469 ? 17.907 -22.594 31.770 1.00 64.94 469 ILE A N 1
ATOM 3626 C CA . ILE A 1 469 ? 19.342 -22.322 31.746 1.00 64.94 469 ILE A CA 1
ATOM 3627 C C . ILE A 1 469 ? 19.739 -21.707 33.081 1.00 64.94 469 ILE A C 1
ATOM 3629 O O . ILE A 1 469 ? 19.228 -20.654 33.459 1.00 64.94 469 ILE A O 1
ATOM 3633 N N . ARG A 1 470 ? 20.656 -22.362 33.792 1.00 74.50 470 ARG A N 1
ATOM 3634 C CA . ARG A 1 470 ? 21.388 -21.785 34.917 1.00 74.50 470 ARG A CA 1
ATOM 3635 C C . ARG A 1 470 ? 22.536 -20.954 34.366 1.00 74.50 470 ARG A C 1
ATOM 3637 O O . ARG A 1 470 ? 23.269 -21.432 33.513 1.00 74.50 470 ARG A O 1
ATOM 3644 N N . VAL A 1 471 ? 22.712 -19.745 34.874 1.00 72.94 471 VAL A N 1
ATOM 3645 C CA . VAL A 1 471 ? 23.822 -18.839 34.578 1.00 72.94 471 VAL A CA 1
ATOM 3646 C C . VAL A 1 471 ? 24.535 -18.520 35.891 1.00 72.94 471 VAL A C 1
ATOM 3648 O O . VAL A 1 471 ? 23.901 -18.089 36.850 1.00 72.94 471 VAL A O 1
ATOM 3651 N N . GLU A 1 472 ? 25.841 -18.744 35.955 1.00 65.38 472 GLU A N 1
ATOM 3652 C CA . GLU A 1 472 ? 26.679 -18.546 37.137 1.00 65.38 472 GLU A CA 1
ATOM 3653 C C . GLU A 1 472 ? 27.411 -17.214 37.071 1.00 65.38 472 GLU A C 1
ATOM 3655 O O . GLU A 1 472 ? 28.343 -17.044 36.284 1.00 65.38 472 GLU A O 1
ATOM 3660 N N . ARG A 1 473 ? 27.036 -16.279 37.946 1.00 56.34 473 ARG A N 1
ATOM 3661 C CA . ARG A 1 473 ? 27.716 -14.991 38.078 1.00 56.34 473 ARG A CA 1
ATOM 3662 C C . ARG A 1 473 ? 28.072 -14.734 39.534 1.00 56.34 473 ARG A C 1
ATOM 3664 O O . ARG A 1 473 ? 27.199 -14.774 40.392 1.00 56.34 473 ARG A O 1
ATOM 3671 N N . GLU A 1 474 ? 29.347 -14.449 39.804 1.00 59.97 474 GLU A N 1
ATOM 3672 C CA . GLU A 1 474 ? 29.822 -14.001 41.129 1.00 59.97 474 GLU A CA 1
ATOM 3673 C C . GLU A 1 474 ? 29.383 -14.933 42.286 1.00 59.97 474 GLU A C 1
ATOM 3675 O O . GLU A 1 474 ? 29.105 -14.491 43.396 1.00 59.97 474 GLU A O 1
ATOM 3680 N N . GLY A 1 475 ? 29.292 -16.243 42.021 1.00 57.09 475 GLY A N 1
ATOM 3681 C CA . GLY A 1 475 ? 28.878 -17.250 43.005 1.00 57.09 475 GLY A CA 1
ATOM 3682 C C . GLY A 1 475 ? 27.365 -17.376 43.238 1.00 57.09 475 GLY A C 1
ATOM 3683 O O . GLY A 1 475 ? 26.963 -18.204 44.053 1.00 57.09 475 GLY A O 1
ATOM 3684 N N . LYS A 1 476 ? 26.517 -16.617 42.525 1.00 51.97 476 LYS A N 1
ATOM 3685 C CA . LYS A 1 476 ? 25.049 -16.736 42.575 1.00 51.97 476 LYS A CA 1
ATOM 3686 C C . LYS A 1 476 ? 24.500 -17.350 41.268 1.00 51.97 476 LYS A C 1
ATOM 3688 O O . LYS A 1 476 ? 24.773 -16.815 40.189 1.00 51.97 476 LYS A O 1
ATOM 3693 N N . PRO A 1 477 ? 23.727 -18.454 41.325 1.00 56.22 477 PRO A N 1
ATOM 3694 C CA . PRO A 1 477 ? 23.089 -19.031 40.145 1.00 56.22 477 PRO A CA 1
ATOM 3695 C C . PRO A 1 477 ? 21.785 -18.295 39.798 1.00 56.22 477 PRO A C 1
ATOM 3697 O O . PRO A 1 477 ? 20.895 -18.160 40.636 1.00 56.22 477 PRO A O 1
ATOM 3700 N N . LEU A 1 478 ? 21.649 -17.858 38.546 1.00 56.03 478 LEU A N 1
ATOM 3701 C CA . LEU A 1 478 ? 20.419 -17.298 37.978 1.00 56.03 478 LEU A CA 1
ATOM 3702 C C . LEU A 1 478 ? 19.781 -18.318 37.035 1.00 56.03 478 LEU A C 1
ATOM 3704 O O . LEU A 1 478 ? 20.452 -18.823 36.142 1.00 56.03 478 LEU A O 1
ATOM 3708 N N . TYR A 1 479 ? 18.493 -18.611 37.206 1.00 58.41 479 TYR A N 1
ATOM 3709 C CA . TYR A 1 479 ? 17.779 -19.593 36.387 1.00 58.41 479 TYR A CA 1
ATOM 3710 C C . TYR A 1 479 ? 16.798 -18.906 35.437 1.00 58.41 479 TYR A C 1
ATOM 3712 O O . TYR A 1 479 ? 15.952 -18.119 35.859 1.00 58.41 479 TYR A O 1
ATOM 3720 N N . PHE A 1 480 ? 16.894 -19.229 34.150 1.00 57.12 480 PHE A N 1
ATOM 3721 C CA . PHE A 1 480 ? 16.078 -18.654 33.085 1.00 57.12 480 PHE A CA 1
ATOM 3722 C C . PHE A 1 480 ? 15.197 -19.735 32.470 1.00 57.12 480 PHE A C 1
ATOM 3724 O O . PHE A 1 480 ? 15.713 -20.666 31.860 1.00 57.12 480 PHE A O 1
ATOM 3731 N N . LEU A 1 481 ? 13.878 -19.608 32.633 1.00 52.62 481 LEU A N 1
ATOM 3732 C CA . LEU A 1 481 ? 12.872 -20.557 32.145 1.00 52.62 481 LEU A CA 1
ATOM 3733 C C . LEU A 1 481 ? 12.339 -20.151 30.753 1.00 52.62 481 LEU A C 1
ATOM 3735 O O . LEU A 1 481 ? 11.991 -18.992 30.522 1.00 52.62 481 LEU A O 1
ATOM 3739 N N . ARG A 1 482 ? 12.188 -21.124 29.849 1.00 56.56 482 ARG A N 1
ATOM 3740 C CA . ARG A 1 482 ? 11.463 -21.042 28.578 1.00 56.56 482 ARG A CA 1
ATOM 3741 C C . ARG A 1 482 ? 9.988 -20.944 28.908 1.00 56.56 482 ARG A C 1
ATOM 3743 O O . ARG A 1 482 ? 9.411 -21.875 29.461 1.00 56.56 482 ARG A O 1
ATOM 3750 N N . ASN A 1 483 ? 9.351 -19.856 28.504 1.00 45.47 483 ASN A N 1
ATOM 3751 C CA . ASN A 1 483 ? 7.900 -19.805 28.483 1.00 45.47 483 ASN A CA 1
ATOM 3752 C C . ASN A 1 483 ? 7.423 -19.582 27.047 1.00 45.47 483 ASN A C 1
ATOM 3754 O O . ASN A 1 483 ? 7.908 -18.675 26.371 1.00 45.47 483 ASN A O 1
ATOM 3758 N N . LYS A 1 484 ? 6.487 -20.427 26.589 1.00 38.91 484 LYS A N 1
ATOM 3759 C CA . LYS A 1 484 ? 5.869 -20.348 25.256 1.00 38.91 484 LYS A CA 1
ATOM 3760 C C . LYS A 1 484 ? 5.190 -18.992 25.060 1.00 38.91 484 LYS A C 1
ATOM 3762 O O . LYS A 1 484 ? 5.315 -18.413 23.996 1.00 38.91 484 LYS A O 1
ATOM 3767 N N . HIS A 1 485 ? 4.601 -18.430 26.113 1.00 41.38 485 HIS A N 1
ATOM 3768 C CA . HIS A 1 485 ? 4.199 -17.026 26.179 1.00 41.38 485 HIS A CA 1
ATOM 3769 C C . HIS A 1 485 ? 4.222 -16.617 27.650 1.00 41.38 485 HIS A C 1
ATOM 3771 O O . HIS A 1 485 ? 3.370 -17.087 28.403 1.00 41.38 485 HIS A O 1
ATOM 3777 N N . PRO A 1 486 ? 5.163 -15.774 28.106 1.00 35.00 486 PRO A N 1
ATOM 3778 C CA . PRO A 1 486 ? 5.269 -15.501 29.531 1.00 35.00 486 PRO A CA 1
ATOM 3779 C C . PRO A 1 486 ? 4.051 -14.784 30.133 1.00 35.00 486 PRO A C 1
ATOM 3781 O O . PRO A 1 486 ? 3.929 -14.785 31.350 1.00 35.00 486 PRO A O 1
ATOM 3784 N N . PHE A 1 487 ? 3.134 -14.240 29.318 1.00 43.84 487 PHE A N 1
ATOM 3785 C CA . PHE A 1 487 ? 2.019 -13.407 29.780 1.00 43.84 487 PHE A CA 1
ATOM 3786 C C . PHE A 1 487 ? 0.797 -13.472 28.834 1.00 43.84 487 PHE A C 1
ATOM 3788 O O . PHE A 1 487 ? 0.478 -12.489 28.174 1.00 43.84 487 PHE A O 1
ATOM 3795 N N . ASN A 1 488 ? 0.125 -14.625 28.708 1.00 36.44 488 ASN A N 1
ATOM 3796 C CA . ASN A 1 488 ? -1.268 -14.636 28.220 1.00 36.44 488 ASN A CA 1
ATOM 3797 C C . ASN A 1 488 ? -2.223 -14.576 29.425 1.00 36.44 488 ASN A C 1
ATOM 3799 O O . ASN A 1 488 ? -1.865 -15.056 30.501 1.00 36.44 488 ASN A O 1
ATOM 3803 N N . ASP A 1 489 ? -3.418 -14.008 29.272 1.00 35.50 489 ASP A N 1
ATOM 3804 C CA . ASP A 1 489 ? -4.338 -13.757 30.396 1.00 35.50 489 ASP A CA 1
ATOM 3805 C C . ASP A 1 489 ? -4.791 -15.054 31.104 1.00 35.50 489 ASP A C 1
ATOM 3807 O O . ASP A 1 489 ? -5.007 -15.071 32.314 1.00 35.50 489 ASP A O 1
ATOM 3811 N N . TYR A 1 490 ? -4.827 -16.177 30.381 1.00 33.78 490 TYR A N 1
ATOM 3812 C CA . TYR A 1 490 ? -5.234 -17.491 30.894 1.00 33.78 490 TYR A CA 1
ATOM 3813 C C . TYR A 1 490 ? -4.167 -18.159 31.788 1.00 33.78 490 TYR A C 1
ATOM 3815 O O . TYR A 1 490 ? -4.467 -18.731 32.835 1.00 33.78 490 TYR A O 1
ATOM 3823 N N . VAL A 1 491 ? -2.895 -18.056 31.405 1.00 36.97 491 VAL A N 1
ATOM 3824 C CA . VAL A 1 491 ? -1.728 -18.596 32.114 1.00 36.97 491 VAL A CA 1
ATOM 3825 C C . VAL A 1 491 ? -1.269 -17.623 33.194 1.00 36.97 491 VAL A C 1
ATOM 3827 O O . VAL A 1 491 ? -0.838 -18.068 34.248 1.00 36.97 491 VAL A O 1
ATOM 3830 N N . SER A 1 492 ? -1.433 -16.314 32.986 1.00 36.75 492 SER A N 1
ATOM 3831 C CA . SER A 1 492 ? -1.221 -15.286 34.014 1.00 36.75 492 SER A CA 1
ATOM 3832 C C . SER A 1 492 ? -2.229 -15.433 35.149 1.00 36.75 492 SER A C 1
ATOM 3834 O O . SER A 1 492 ? -1.838 -15.303 36.302 1.00 36.75 492 SER A O 1
ATOM 3836 N N . GLY A 1 493 ? -3.484 -15.787 34.839 1.00 32.38 493 GLY A N 1
ATOM 3837 C CA . GLY A 1 493 ? -4.498 -16.151 35.830 1.00 32.38 493 GLY A CA 1
ATOM 3838 C C . GLY A 1 493 ? -4.095 -17.377 36.651 1.00 32.38 493 GLY A C 1
ATOM 3839 O O . GLY A 1 493 ? -4.046 -17.294 37.872 1.00 32.38 493 GLY A O 1
ATOM 3840 N N . LYS A 1 494 ? -3.675 -18.472 36.001 1.00 31.67 494 LYS A N 1
ATOM 3841 C CA . LYS A 1 494 ? -3.230 -19.690 36.707 1.00 31.67 494 LYS A CA 1
ATOM 3842 C C . LYS A 1 494 ? -1.895 -19.557 37.455 1.00 31.67 494 LYS A C 1
ATOM 3844 O O . LYS A 1 494 ? -1.733 -20.151 38.514 1.00 31.67 494 LYS A O 1
ATOM 3849 N N . LEU A 1 495 ? -0.931 -18.797 36.929 1.00 33.84 495 LEU A N 1
ATOM 3850 C CA . LEU A 1 495 ? 0.337 -18.488 37.610 1.00 33.84 495 LEU A CA 1
ATOM 3851 C C . LEU A 1 495 ? 0.135 -17.511 38.769 1.00 33.84 495 LEU A C 1
ATOM 3853 O O . LEU A 1 495 ? 0.863 -17.588 39.751 1.00 33.84 495 LEU A O 1
ATOM 3857 N N . ALA A 1 496 ? -0.822 -16.584 38.660 1.00 35.75 496 ALA A N 1
ATOM 3858 C CA . ALA A 1 496 ? -1.203 -15.700 39.756 1.00 35.75 496 ALA A CA 1
ATOM 3859 C C . ALA A 1 496 ? -1.973 -16.453 40.849 1.00 35.75 496 ALA A C 1
ATOM 3861 O O . ALA A 1 496 ? -1.737 -16.186 42.025 1.00 35.75 496 ALA A O 1
ATOM 3862 N N . GLU A 1 497 ? -2.827 -17.408 40.471 1.00 33.75 497 GLU A N 1
ATOM 3863 C CA . GLU A 1 497 ? -3.529 -18.293 41.407 1.00 33.75 497 GLU A CA 1
ATOM 3864 C C . GLU A 1 497 ? -2.576 -19.223 42.165 1.00 33.75 497 GLU A C 1
ATOM 3866 O O . GLU A 1 497 ? -2.859 -19.547 43.315 1.00 33.75 497 GLU A O 1
ATOM 3871 N N . ASP A 1 498 ? -1.426 -19.590 41.583 1.00 42.53 498 ASP A N 1
ATOM 3872 C CA . ASP A 1 498 ? -0.503 -20.552 42.197 1.00 42.53 498 ASP A CA 1
ATOM 3873 C C . ASP A 1 498 ? 0.932 -20.032 42.407 1.00 42.53 498 ASP A C 1
ATOM 3875 O O . ASP A 1 498 ? 1.934 -20.732 42.227 1.00 42.53 498 ASP A O 1
ATOM 3879 N N . LYS A 1 499 ? 1.052 -18.768 42.838 1.00 46.28 499 LYS A N 1
ATOM 3880 C CA . LYS A 1 499 ? 2.332 -18.230 43.337 1.00 46.28 499 LYS A CA 1
ATOM 3881 C C . LYS A 1 499 ? 2.774 -18.920 44.630 1.00 46.28 499 LYS A C 1
ATOM 3883 O O . LYS A 1 499 ? 3.972 -19.041 44.865 1.00 46.28 499 LYS A O 1
ATOM 3888 N N . GLY A 1 500 ? 1.831 -19.409 45.439 1.00 41.84 500 GLY A N 1
ATOM 3889 C CA . GLY A 1 500 ? 2.117 -20.157 46.667 1.00 41.84 500 GLY A CA 1
ATOM 3890 C C . GLY A 1 500 ? 2.939 -21.418 46.403 1.00 41.84 500 GLY A C 1
ATOM 3891 O O . GLY A 1 500 ? 3.991 -21.590 47.016 1.00 41.84 500 GLY A O 1
ATOM 3892 N N . TYR A 1 501 ? 2.535 -22.237 45.426 1.00 39.84 501 TYR A N 1
ATOM 3893 C CA . TYR A 1 501 ? 3.253 -23.459 45.064 1.00 39.84 501 TYR A CA 1
ATOM 3894 C C . TYR A 1 501 ? 4.636 -23.181 44.466 1.00 39.84 501 TYR A C 1
ATOM 3896 O O . TYR A 1 501 ? 5.587 -23.897 44.766 1.00 39.84 501 TYR A O 1
ATOM 3904 N N . GLN A 1 502 ? 4.807 -22.110 43.682 1.00 44.38 502 GLN A N 1
ATOM 3905 C CA . GLN A 1 502 ? 6.128 -21.733 43.158 1.00 44.38 502 GLN A CA 1
ATOM 3906 C C . GLN A 1 502 ? 7.078 -21.216 44.241 1.00 44.38 502 GLN A C 1
ATOM 3908 O O . GLN A 1 502 ? 8.237 -21.625 44.264 1.00 44.38 502 GLN A O 1
ATOM 3913 N N . TYR A 1 503 ? 6.606 -20.367 45.162 1.00 52.34 503 TYR A N 1
ATOM 3914 C CA . TYR A 1 503 ? 7.406 -19.952 46.319 1.00 52.34 503 TYR A CA 1
ATOM 3915 C C . TYR A 1 503 ? 7.770 -21.149 47.204 1.00 52.34 503 TYR A C 1
ATOM 3917 O O . TYR A 1 503 ? 8.888 -21.221 47.708 1.00 52.34 503 TYR A O 1
ATOM 3925 N N . GLU A 1 504 ? 6.864 -22.116 47.356 1.00 44.72 504 GLU A N 1
ATOM 3926 C CA . GLU A 1 504 ? 7.095 -23.319 48.152 1.00 44.72 504 GLU A CA 1
ATOM 3927 C C . GLU A 1 504 ? 8.090 -24.278 47.475 1.00 44.72 504 GLU A C 1
ATOM 3929 O O . GLU A 1 504 ? 9.006 -24.773 48.128 1.00 44.72 504 GLU A O 1
ATOM 3934 N N . VAL A 1 505 ? 7.979 -24.499 46.161 1.00 41.03 505 VAL A N 1
ATOM 3935 C CA . VAL A 1 505 ? 8.895 -25.349 45.378 1.00 41.03 505 VAL A CA 1
ATOM 3936 C C . VAL A 1 505 ? 10.285 -24.719 45.264 1.00 41.03 505 VAL A C 1
ATOM 3938 O O . VAL A 1 505 ? 11.285 -25.400 45.493 1.00 41.03 505 VAL A O 1
ATOM 3941 N N . PHE A 1 506 ? 10.373 -23.422 44.965 1.00 48.06 506 PHE A N 1
ATOM 3942 C CA . PHE A 1 506 ? 11.655 -22.725 44.830 1.00 48.06 506 PHE A CA 1
ATOM 3943 C C . PHE A 1 506 ? 12.299 -22.409 46.182 1.00 48.06 506 PHE A C 1
ATOM 3945 O O . PHE A 1 506 ? 13.514 -22.545 46.313 1.00 48.06 506 PHE A O 1
ATOM 3952 N N . GLY A 1 507 ? 11.502 -22.119 47.214 1.00 49.78 507 GLY A N 1
ATOM 3953 C CA . GLY A 1 507 ? 11.973 -22.006 48.595 1.00 49.78 507 GLY A CA 1
ATOM 3954 C C . GLY A 1 507 ? 12.521 -23.330 49.132 1.00 49.78 507 GLY A C 1
ATOM 3955 O O . GLY A 1 507 ? 13.607 -23.353 49.704 1.00 49.78 507 GLY A O 1
ATOM 3956 N N . ARG A 1 508 ? 11.847 -24.461 48.862 1.00 46.12 508 ARG A N 1
ATOM 3957 C CA . ARG A 1 508 ? 12.362 -25.811 49.183 1.00 46.12 508 ARG A CA 1
ATOM 3958 C C . ARG A 1 508 ? 13.651 -26.156 48.435 1.00 46.12 508 ARG A C 1
ATOM 3960 O O . ARG A 1 508 ? 14.446 -26.942 48.941 1.00 46.12 508 ARG A O 1
ATOM 3967 N N . ALA A 1 509 ? 13.861 -25.570 47.257 1.00 40.88 509 ALA A N 1
ATOM 3968 C CA . ALA A 1 509 ? 15.074 -25.724 46.457 1.00 40.88 509 ALA A CA 1
ATOM 3969 C C . ALA A 1 509 ? 16.155 -24.663 46.758 1.00 40.88 509 ALA A C 1
ATOM 3971 O O . ALA A 1 509 ? 17.208 -24.680 46.122 1.00 40.88 509 ALA A O 1
ATOM 3972 N N . ASN A 1 510 ? 15.922 -23.759 47.720 1.00 48.84 510 ASN A N 1
ATOM 3973 C CA . ASN A 1 510 ? 16.825 -22.663 48.090 1.00 48.84 510 ASN A CA 1
ATOM 3974 C C . ASN A 1 510 ? 17.172 -21.717 46.913 1.00 48.84 510 ASN A C 1
ATOM 3976 O O . ASN A 1 510 ? 18.285 -21.199 46.815 1.00 48.84 510 ASN A O 1
ATOM 3980 N N . ILE A 1 511 ? 16.221 -21.522 45.993 1.00 42.59 511 ILE A N 1
ATOM 3981 C CA . ILE A 1 511 ? 16.347 -20.674 44.802 1.00 42.59 511 ILE A CA 1
ATOM 3982 C C . ILE A 1 511 ? 15.754 -19.295 45.110 1.00 42.59 511 ILE A C 1
ATOM 3984 O O . ILE A 1 511 ? 14.562 -19.175 45.394 1.00 42.59 511 ILE A O 1
ATOM 3988 N N . THR A 1 512 ? 16.573 -18.243 45.011 1.00 49.97 512 THR A N 1
ATOM 3989 C CA . THR A 1 512 ? 16.115 -16.854 45.158 1.00 49.97 512 THR A CA 1
ATOM 3990 C C . THR A 1 512 ? 15.240 -16.462 43.971 1.00 49.97 512 THR A C 1
ATOM 3992 O O . THR A 1 512 ? 15.687 -16.464 42.824 1.00 49.97 512 THR A O 1
ATOM 3995 N N . VAL A 1 513 ? 13.990 -16.102 44.247 1.00 54.81 513 VAL A N 1
ATOM 3996 C CA . VAL A 1 513 ? 13.031 -15.625 43.245 1.00 54.81 513 VAL A CA 1
ATOM 3997 C C . VAL A 1 513 ? 12.867 -14.108 43.351 1.00 54.81 513 VAL A C 1
ATOM 3999 O O . VAL A 1 513 ? 12.826 -13.584 44.466 1.00 54.81 513 VAL A O 1
ATOM 4002 N N . PRO A 1 514 ? 12.770 -13.376 42.225 1.00 61.44 514 PRO A N 1
ATOM 4003 C CA . PRO A 1 514 ? 12.599 -11.932 42.268 1.00 61.44 514 PRO A CA 1
ATOM 4004 C C . PRO A 1 514 ? 11.281 -11.576 42.947 1.00 61.44 514 PRO A C 1
ATOM 4006 O O . PRO A 1 514 ? 10.217 -12.116 42.612 1.00 61.44 514 PRO A O 1
ATOM 4009 N N . ARG A 1 515 ? 11.332 -10.614 43.869 1.00 69.00 515 ARG A N 1
ATOM 4010 C CA . ARG A 1 515 ? 10.108 -10.021 44.403 1.00 69.00 515 ARG A CA 1
ATOM 4011 C C . ARG A 1 515 ? 9.433 -9.276 43.269 1.00 69.00 515 ARG A C 1
ATOM 4013 O O . ARG A 1 515 ? 10.044 -8.430 42.625 1.00 69.00 515 ARG A O 1
ATOM 4020 N N . THR A 1 516 ? 8.186 -9.638 43.003 1.00 70.12 516 THR A N 1
ATOM 4021 C CA . THR A 1 516 ? 7.417 -9.105 41.884 1.00 70.12 516 THR A CA 1
ATOM 4022 C C . THR A 1 516 ? 6.150 -8.464 42.414 1.00 70.12 516 THR A C 1
ATOM 4024 O O . THR A 1 516 ? 5.375 -9.110 43.117 1.00 70.12 516 THR A O 1
ATOM 4027 N N . MET A 1 517 ? 5.925 -7.218 42.024 1.00 79.19 517 MET A N 1
ATOM 4028 C CA . MET A 1 517 ? 4.740 -6.448 42.345 1.00 79.19 517 MET A CA 1
ATOM 4029 C C . MET A 1 517 ? 4.038 -6.050 41.058 1.00 79.19 517 MET A C 1
ATOM 4031 O O . MET A 1 517 ? 4.660 -5.650 40.073 1.00 79.19 517 MET A O 1
ATOM 4035 N N . THR A 1 518 ? 2.722 -6.198 41.071 1.00 78.25 518 THR A N 1
ATOM 4036 C CA . THR A 1 518 ? 1.857 -5.814 39.965 1.00 78.25 518 THR A CA 1
ATOM 4037 C C . THR A 1 518 ? 1.065 -4.602 40.410 1.00 78.25 518 THR A C 1
ATOM 4039 O O . THR A 1 518 ? 0.298 -4.683 41.369 1.00 78.25 518 THR A O 1
ATOM 4042 N N . VAL A 1 519 ? 1.258 -3.482 39.723 1.00 81.06 519 VAL A N 1
ATOM 4043 C CA . VAL A 1 519 ? 0.566 -2.234 40.046 1.00 81.06 519 VAL A CA 1
ATOM 4044 C C . VAL A 1 519 ? -0.330 -1.824 38.897 1.00 81.06 519 VAL A C 1
ATOM 4046 O O . VAL A 1 519 ? 0.031 -1.940 37.724 1.00 81.06 519 VAL A O 1
ATOM 4049 N N . PHE A 1 520 ? -1.533 -1.384 39.241 1.00 80.19 520 PHE A N 1
ATOM 4050 C CA . PHE A 1 520 ? -2.478 -0.869 38.265 1.00 80.19 520 PHE A CA 1
ATOM 4051 C C . PHE A 1 520 ? -2.194 0.612 38.023 1.00 80.19 520 PHE A C 1
ATOM 4053 O O . PHE A 1 520 ? -1.921 1.339 38.979 1.00 80.19 520 PHE A O 1
ATOM 4060 N N . ASN A 1 521 ? -2.276 1.069 36.772 1.00 84.12 521 ASN A N 1
ATOM 4061 C CA . ASN A 1 521 ? -2.096 2.479 36.439 1.00 84.12 521 ASN A CA 1
ATOM 4062 C C . ASN A 1 521 ? -3.159 3.320 37.188 1.00 84.12 521 ASN A C 1
ATOM 4064 O O . ASN A 1 521 ? -4.351 3.174 36.900 1.00 84.12 521 ASN A O 1
ATOM 4068 N N . PRO A 1 522 ? -2.782 4.214 38.120 1.00 83.19 522 PRO A N 1
ATOM 4069 C CA . PRO A 1 522 ? -3.740 4.999 38.900 1.00 83.19 522 PRO A CA 1
ATOM 4070 C C . PRO A 1 522 ? -4.453 6.063 38.048 1.00 83.19 522 PRO A C 1
ATOM 4072 O O . PRO A 1 522 ? -5.575 6.464 38.367 1.00 83.19 522 PRO A O 1
ATOM 4075 N N . LEU A 1 523 ? -3.843 6.463 36.925 1.00 78.44 523 LEU A N 1
ATOM 4076 C CA . LEU A 1 523 ? -4.386 7.402 35.938 1.00 78.44 523 LEU A CA 1
ATOM 4077 C C . LEU A 1 523 ? -5.302 6.728 34.901 1.00 78.44 523 LEU A C 1
ATOM 4079 O O . LEU A 1 523 ? -5.808 7.394 34.000 1.00 78.44 523 LEU A O 1
ATOM 4083 N N . SER A 1 524 ? -5.533 5.418 35.019 1.00 71.12 524 SER A N 1
ATOM 4084 C CA . SER A 1 524 ? -6.481 4.685 34.173 1.00 71.12 524 SER A CA 1
ATOM 4085 C C . SER A 1 524 ? -7.932 5.161 34.350 1.00 71.12 524 SER A C 1
ATOM 4087 O O . SER A 1 524 ? -8.312 5.748 35.371 1.00 71.12 524 SER A O 1
ATOM 4089 N N . ASP A 1 525 ? -8.753 4.880 33.331 1.00 65.75 525 ASP A N 1
ATOM 4090 C CA . ASP A 1 525 ? -10.185 5.200 33.270 1.00 65.75 525 ASP A CA 1
ATOM 4091 C C . ASP A 1 525 ? -10.938 4.732 34.533 1.00 65.75 525 ASP A C 1
ATOM 4093 O O . ASP A 1 525 ? -10.695 3.643 35.058 1.00 65.75 525 ASP A O 1
ATOM 4097 N N . ARG A 1 526 ? -11.892 5.552 34.999 1.00 71.62 526 ARG A N 1
ATOM 4098 C CA . ARG A 1 526 ? -12.706 5.304 36.203 1.00 71.62 526 ARG A CA 1
ATOM 4099 C C . ARG A 1 526 ? -13.432 3.957 36.205 1.00 71.62 526 ARG A C 1
ATOM 4101 O O . ARG A 1 526 ? -13.686 3.395 37.266 1.00 71.62 526 ARG A O 1
ATOM 4108 N N . ARG A 1 527 ? -13.741 3.383 35.039 1.00 58.78 527 ARG A N 1
ATOM 4109 C CA . ARG A 1 527 ? -14.342 2.037 34.931 1.00 58.78 527 ARG A CA 1
ATOM 4110 C C . ARG A 1 527 ? -13.465 0.938 35.542 1.00 58.78 527 ARG A C 1
ATOM 4112 O O . ARG A 1 527 ? -13.982 -0.119 35.904 1.00 58.78 527 ARG A O 1
ATOM 4119 N N . PHE A 1 528 ? -12.165 1.188 35.693 1.00 61.97 528 PHE A N 1
ATOM 4120 C CA . PHE A 1 528 ? -11.215 0.271 36.310 1.00 61.97 528 PHE A CA 1
ATOM 4121 C C . PHE A 1 528 ? -10.868 0.621 37.760 1.00 61.97 528 PHE A C 1
ATOM 4123 O O . PHE A 1 528 ? -9.985 -0.017 38.327 1.00 61.97 528 PHE A O 1
ATOM 4130 N N . ASP A 1 529 ? -11.575 1.565 38.395 1.00 72.56 529 ASP A N 1
ATOM 4131 C CA . ASP A 1 529 ? -11.317 1.962 39.788 1.00 72.56 529 ASP A CA 1
ATOM 4132 C C . ASP A 1 529 ? -11.335 0.760 40.748 1.00 72.56 529 ASP A C 1
ATOM 4134 O O . ASP A 1 529 ? -10.536 0.700 41.675 1.00 72.56 529 ASP A O 1
ATOM 4138 N N . ARG A 1 530 ? -12.159 -0.262 40.469 1.00 68.44 530 ARG A N 1
ATOM 4139 C CA . ARG A 1 530 ? -12.204 -1.513 41.252 1.00 68.44 530 ARG A CA 1
ATOM 4140 C C . ARG A 1 530 ? -10.921 -2.357 41.202 1.00 68.44 530 ARG A C 1
ATOM 4142 O O . ARG A 1 530 ? -10.777 -3.272 42.002 1.00 68.44 530 ARG A O 1
ATOM 4149 N N . TYR A 1 531 ? -10.037 -2.096 40.241 1.00 63.53 531 TYR A N 1
ATOM 4150 C CA . TYR A 1 531 ? -8.759 -2.790 40.050 1.00 63.53 531 TYR A CA 1
ATOM 4151 C C . TYR A 1 531 ? -7.557 -1.934 40.457 1.00 63.53 531 TYR A C 1
ATOM 4153 O O . TYR A 1 531 ? -6.433 -2.438 40.476 1.00 63.53 531 TYR A O 1
ATOM 4161 N N . LYS A 1 532 ? -7.770 -0.650 40.780 1.00 76.94 532 LYS A N 1
ATOM 4162 C CA . LYS A 1 532 ? -6.701 0.242 41.224 1.00 76.94 532 LYS A CA 1
ATOM 4163 C C . LYS A 1 532 ? -6.182 -0.227 42.573 1.00 76.94 532 LYS A C 1
ATOM 4165 O O . LYS A 1 532 ? -6.904 -0.232 43.563 1.00 76.94 532 LYS A O 1
ATOM 4170 N N . THR A 1 533 ? -4.911 -0.610 42.600 1.00 79.00 533 THR A N 1
ATOM 4171 C CA . THR A 1 533 ? -4.221 -0.983 43.839 1.00 79.00 533 THR A CA 1
ATOM 4172 C C . THR A 1 533 ? -3.662 0.230 44.579 1.00 79.00 533 THR A C 1
ATOM 4174 O O . THR A 1 533 ? -3.399 0.145 45.771 1.00 79.00 533 THR A O 1
ATOM 4177 N N . HIS A 1 534 ? -3.518 1.364 43.887 1.00 91.31 534 HIS A N 1
ATOM 4178 C CA . HIS A 1 534 ? -2.921 2.594 44.397 1.00 91.31 534 HIS A CA 1
ATOM 4179 C C . HIS A 1 534 ? -3.715 3.812 43.910 1.00 91.31 534 HIS A C 1
ATOM 4181 O O . HIS A 1 534 ? -4.256 3.795 42.801 1.00 91.31 534 HIS A O 1
ATOM 4187 N N . ALA A 1 535 ? -3.782 4.869 44.726 1.00 86.62 535 ALA A N 1
ATOM 4188 C CA . ALA A 1 535 ? -4.508 6.093 44.378 1.00 86.62 535 ALA A CA 1
ATOM 4189 C C . ALA A 1 535 ? -3.681 7.032 43.482 1.00 86.62 535 ALA A C 1
ATOM 4191 O O . ALA A 1 535 ? -4.247 7.804 42.708 1.00 86.62 535 ALA A O 1
ATOM 4192 N N . SER A 1 536 ? -2.351 6.952 43.550 1.00 90.12 536 SER A N 1
ATOM 4193 C CA . SER A 1 536 ? -1.432 7.789 42.780 1.00 90.12 536 SER A CA 1
ATOM 4194 C C . SER A 1 536 ? -0.125 7.070 42.429 1.00 90.12 536 SER A C 1
ATOM 4196 O O . SER A 1 536 ? 0.212 6.029 42.993 1.00 90.12 536 SER A O 1
ATOM 4198 N N . VAL A 1 537 ? 0.641 7.646 41.495 1.00 91.94 537 VAL A N 1
ATOM 4199 C CA . VAL A 1 537 ? 2.003 7.179 41.171 1.00 91.94 537 VAL A CA 1
ATOM 4200 C C . VAL A 1 537 ? 2.929 7.305 42.384 1.00 91.94 537 VAL A C 1
ATOM 4202 O O . VAL A 1 537 ? 3.774 6.441 42.601 1.00 91.94 537 VAL A O 1
ATOM 4205 N N . ALA A 1 538 ? 2.748 8.339 43.209 1.00 94.06 538 ALA A N 1
ATOM 4206 C CA . ALA A 1 538 ? 3.519 8.513 44.437 1.00 94.06 538 ALA A CA 1
ATOM 4207 C C . ALA A 1 538 ? 3.302 7.351 45.420 1.00 94.06 538 ALA A C 1
ATOM 4209 O O . ALA A 1 538 ? 4.269 6.870 46.009 1.00 94.06 538 ALA A O 1
ATOM 4210 N N . ASP A 1 539 ? 2.066 6.854 45.533 1.00 93.62 539 ASP A N 1
ATOM 4211 C CA . ASP A 1 539 ? 1.754 5.711 46.397 1.00 93.62 539 ASP A CA 1
ATOM 4212 C C . ASP A 1 539 ? 2.445 4.437 45.903 1.00 93.62 539 ASP A C 1
ATOM 4214 O O . ASP A 1 539 ? 3.016 3.704 46.704 1.00 93.62 539 ASP A O 1
ATOM 4218 N N . ILE A 1 540 ? 2.466 4.212 44.582 1.00 93.06 540 ILE A N 1
ATOM 4219 C CA . ILE A 1 540 ? 3.192 3.087 43.973 1.00 93.06 540 ILE A CA 1
ATOM 4220 C C . ILE A 1 540 ? 4.678 3.156 44.328 1.00 93.06 540 ILE A C 1
ATOM 4222 O O . ILE A 1 540 ? 5.258 2.162 44.754 1.00 93.06 540 ILE A O 1
ATOM 4226 N N . VAL A 1 541 ? 5.310 4.321 44.159 1.00 94.19 541 VAL A N 1
ATOM 4227 C CA . VAL A 1 541 ? 6.740 4.501 44.464 1.00 94.19 541 VAL A CA 1
ATOM 4228 C C . VAL A 1 541 ? 7.020 4.235 45.941 1.00 94.19 541 VAL A C 1
ATOM 4230 O O . VAL A 1 541 ? 7.990 3.549 46.259 1.00 94.19 541 VAL A O 1
ATOM 4233 N N . SER A 1 542 ? 6.165 4.736 46.837 1.00 94.31 542 SER A N 1
ATOM 4234 C CA . SER A 1 542 ? 6.281 4.484 48.275 1.00 94.31 542 SER A CA 1
ATOM 4235 C C . SER A 1 542 ? 6.218 2.988 48.591 1.00 94.31 542 SER A C 1
ATOM 4237 O O . SER A 1 542 ? 7.035 2.495 49.369 1.00 94.31 542 SER A O 1
ATOM 4239 N N . ASP A 1 543 ? 5.294 2.259 47.961 1.00 92.38 543 ASP A N 1
ATOM 4240 C CA . ASP A 1 543 ? 5.124 0.821 48.173 1.00 92.38 543 ASP A CA 1
ATOM 4241 C C . ASP A 1 543 ? 6.328 0.017 47.654 1.00 92.38 543 ASP A C 1
ATOM 4243 O O . ASP A 1 543 ? 6.831 -0.879 48.338 1.00 92.38 543 ASP A O 1
ATOM 4247 N N . VAL A 1 544 ? 6.878 0.407 46.494 1.00 89.56 544 VAL A N 1
ATOM 4248 C CA . VAL A 1 544 ? 8.133 -0.160 45.970 1.00 89.56 544 VAL A CA 1
ATOM 4249 C C . VAL A 1 544 ? 9.273 0.057 46.961 1.00 89.56 544 VAL A C 1
ATOM 4251 O O . VAL A 1 544 ? 9.944 -0.902 47.322 1.00 89.56 544 VAL A O 1
ATOM 4254 N N . VAL A 1 545 ? 9.487 1.289 47.433 1.00 90.94 545 VAL A N 1
ATOM 4255 C CA . VAL A 1 545 ? 10.591 1.622 48.354 1.00 90.94 545 VAL A CA 1
ATOM 4256 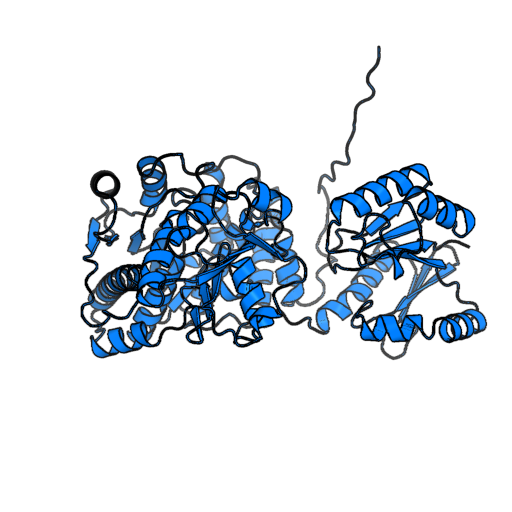C C . VAL A 1 545 ? 10.490 0.840 49.667 1.00 90.94 545 VAL A C 1
ATOM 4258 O O . VAL A 1 545 ? 11.511 0.482 50.252 1.00 90.94 545 VAL A O 1
ATOM 4261 N N . GLN A 1 546 ? 9.272 0.567 50.136 1.00 89.94 546 GLN A N 1
ATOM 4262 C CA . GLN A 1 546 ? 9.043 -0.159 51.381 1.00 89.94 546 GLN A CA 1
ATOM 4263 C C . GLN A 1 546 ? 9.284 -1.673 51.248 1.00 89.94 546 GLN A C 1
ATOM 4265 O O . GLN A 1 546 ? 9.745 -2.301 52.204 1.00 89.94 546 GLN A O 1
ATOM 4270 N N . HIS A 1 547 ? 8.981 -2.266 50.089 1.00 83.00 547 HIS A N 1
ATOM 4271 C CA . HIS A 1 547 ? 8.940 -3.726 49.925 1.00 83.00 547 HIS A CA 1
ATOM 4272 C C . HIS A 1 547 ? 10.026 -4.294 49.001 1.00 83.00 547 HIS A C 1
ATOM 4274 O O . HIS A 1 547 ? 10.216 -5.518 48.945 1.00 83.00 547 HIS A O 1
ATOM 4280 N N . MET A 1 548 ? 10.743 -3.428 48.284 1.00 83.81 548 MET A N 1
ATOM 4281 C CA . MET A 1 548 ? 11.729 -3.791 47.272 1.00 83.81 548 MET A CA 1
ATOM 4282 C C . MET A 1 548 ? 13.026 -2.996 47.408 1.00 83.81 548 MET A C 1
ATOM 4284 O O . MET A 1 548 ? 13.033 -1.800 47.683 1.00 83.81 548 MET A O 1
ATOM 4288 N N . SER A 1 549 ? 14.137 -3.672 47.129 1.00 82.06 549 SER A N 1
ATOM 4289 C CA . SER A 1 549 ? 15.452 -3.047 47.000 1.00 82.06 549 SER A CA 1
ATOM 4290 C C . SER A 1 549 ? 15.688 -2.605 45.559 1.00 82.06 549 SER A C 1
ATOM 4292 O O . SER A 1 549 ? 15.411 -3.355 44.622 1.00 82.06 549 SER A O 1
ATOM 4294 N N . PHE A 1 550 ? 16.256 -1.414 45.378 1.00 74.88 550 PHE A N 1
ATOM 4295 C CA . PHE A 1 550 ? 16.773 -0.989 44.079 1.00 74.88 550 PHE A CA 1
ATOM 4296 C C . PHE A 1 550 ? 18.051 -1.771 43.715 1.00 74.88 550 PHE A C 1
ATOM 4298 O O . PHE A 1 550 ? 18.809 -2.157 44.610 1.00 74.88 550 PHE A O 1
ATOM 4305 N N . PRO A 1 551 ? 18.332 -1.986 42.417 1.00 69.75 551 PRO A N 1
ATOM 4306 C CA . PRO A 1 551 ? 17.575 -1.500 41.265 1.00 69.75 551 PRO A CA 1
ATOM 4307 C C . PRO A 1 551 ? 16.301 -2.313 41.003 1.00 69.75 551 PRO A C 1
ATOM 4309 O O . PRO A 1 551 ? 16.265 -3.526 41.222 1.00 69.75 551 PRO A O 1
ATOM 4312 N N . VAL A 1 552 ? 15.271 -1.641 40.488 1.00 73.25 552 VAL A N 1
ATOM 4313 C CA . VAL A 1 552 ? 14.008 -2.277 40.097 1.00 73.25 552 VAL A CA 1
ATOM 4314 C C . VAL A 1 552 ? 13.847 -2.264 38.586 1.00 73.25 552 VAL A C 1
ATOM 4316 O O . VAL A 1 552 ? 14.164 -1.285 37.909 1.00 73.25 552 VAL A O 1
ATOM 4319 N N . VAL A 1 553 ? 13.343 -3.371 38.052 1.00 70.75 553 VAL A N 1
ATOM 4320 C CA . VAL A 1 553 ? 12.946 -3.477 36.650 1.00 70.75 553 VAL A CA 1
ATOM 4321 C C . VAL A 1 553 ? 11.467 -3.142 36.554 1.00 70.75 553 VAL A C 1
ATOM 4323 O O . VAL A 1 553 ? 10.640 -3.792 37.192 1.00 70.75 553 VAL A O 1
ATOM 4326 N N . LEU A 1 554 ? 11.143 -2.145 35.741 1.00 73.81 554 LEU A N 1
ATOM 4327 C CA . LEU A 1 554 ? 9.782 -1.731 35.437 1.00 73.81 554 LEU A CA 1
ATOM 4328 C C . LEU A 1 554 ? 9.428 -2.139 34.009 1.00 73.81 554 LEU A C 1
ATOM 4330 O O . LEU A 1 554 ? 10.173 -1.857 33.070 1.00 73.81 554 LEU A O 1
ATOM 4334 N N . LYS A 1 555 ? 8.279 -2.788 33.831 1.00 67.56 555 LYS A N 1
ATOM 4335 C CA . LYS A 1 555 ? 7.837 -3.278 32.525 1.00 67.56 555 LYS A CA 1
ATOM 4336 C C . LYS A 1 555 ? 6.340 -3.061 32.292 1.00 67.56 555 LYS A C 1
ATOM 4338 O O . LYS A 1 555 ? 5.527 -3.289 33.187 1.00 67.56 555 LYS A O 1
ATOM 4343 N N . ARG A 1 556 ? 5.971 -2.696 31.057 1.00 68.62 556 ARG A N 1
ATOM 4344 C CA . ARG A 1 556 ? 4.570 -2.688 30.585 1.00 68.62 556 ARG A CA 1
ATOM 4345 C C . ARG A 1 556 ? 4.042 -4.120 30.401 1.00 68.62 556 ARG A C 1
ATOM 4347 O O . ARG A 1 556 ? 4.745 -4.978 29.864 1.00 68.62 556 ARG A O 1
ATOM 4354 N N . ASN A 1 557 ? 2.810 -4.397 30.836 1.00 54.69 557 ASN A N 1
ATOM 4355 C CA . ASN A 1 557 ? 2.243 -5.754 30.797 1.00 54.69 557 ASN A CA 1
ATOM 4356 C C . ASN A 1 557 ? 1.884 -6.253 29.372 1.00 54.69 557 ASN A C 1
ATOM 4358 O O . ASN A 1 557 ? 1.578 -7.431 29.206 1.00 54.69 557 ASN A O 1
ATOM 4362 N N . ARG A 1 558 ? 1.989 -5.420 28.321 1.00 47.34 558 ARG A N 1
ATOM 4363 C CA . ARG A 1 558 ? 1.930 -5.850 26.908 1.00 47.34 558 ARG A CA 1
ATOM 4364 C C . ARG A 1 558 ? 3.138 -5.357 26.097 1.00 47.34 558 ARG A C 1
ATOM 4366 O O . ARG A 1 558 ? 3.688 -4.292 26.353 1.00 47.34 558 ARG A O 1
ATOM 4373 N N . GLY A 1 559 ? 3.544 -6.160 25.106 1.00 41.69 559 GLY A N 1
ATOM 4374 C CA . GLY A 1 559 ? 4.629 -5.864 24.160 1.00 41.69 559 GLY A CA 1
ATOM 4375 C C . GLY A 1 559 ? 5.775 -6.885 24.198 1.00 41.69 559 GLY A C 1
ATOM 4376 O O . GLY A 1 559 ? 6.414 -7.100 25.226 1.00 41.69 559 GLY A O 1
ATOM 4377 N N . SER A 1 560 ? 6.039 -7.535 23.061 1.00 34.16 560 SER A N 1
ATOM 4378 C CA . SER A 1 560 ? 7.183 -8.442 22.836 1.00 34.16 560 SER A CA 1
ATOM 4379 C C . SER A 1 560 ? 8.405 -7.731 22.231 1.00 34.16 560 SER A C 1
ATOM 4381 O O . SER A 1 560 ? 9.423 -8.360 21.949 1.00 34.16 560 SER A O 1
ATOM 4383 N N . MET A 1 561 ? 8.319 -6.414 22.042 1.00 34.59 561 MET A N 1
ATOM 4384 C CA . MET A 1 561 ? 9.421 -5.567 21.596 1.00 34.59 561 MET A CA 1
ATOM 4385 C C . MET A 1 561 ? 10.205 -5.084 22.822 1.00 34.59 561 MET A C 1
ATOM 4387 O O . MET A 1 561 ? 9.612 -4.760 23.844 1.00 34.59 561 MET A O 1
ATOM 4391 N N . ALA A 1 562 ? 11.530 -4.954 22.720 1.00 31.62 562 ALA A N 1
ATOM 4392 C CA . ALA A 1 562 ? 12.387 -4.401 23.781 1.00 31.62 562 ALA A CA 1
ATOM 4393 C C . ALA A 1 562 ? 12.089 -2.921 24.140 1.00 31.62 562 ALA A C 1
ATOM 4395 O O . ALA A 1 562 ? 12.788 -2.326 24.956 1.00 31.62 562 ALA A O 1
ATOM 4396 N N . ARG A 1 563 ? 11.055 -2.313 23.542 1.00 41.62 563 ARG A N 1
ATOM 4397 C CA . ARG A 1 563 ? 10.519 -1.002 23.915 1.00 41.62 563 ARG A CA 1
ATOM 4398 C C . ARG A 1 563 ? 9.529 -1.215 25.072 1.00 41.62 563 ARG A C 1
ATOM 4400 O O . ARG A 1 563 ? 8.461 -1.774 24.854 1.00 41.62 563 ARG A O 1
ATOM 4407 N N . GLY A 1 564 ? 9.884 -0.802 26.293 1.00 52.03 564 GLY A N 1
ATOM 4408 C CA . GLY A 1 564 ? 8.981 -0.867 27.457 1.00 52.03 564 GLY A CA 1
ATOM 4409 C C . GLY A 1 564 ? 9.509 -1.598 28.696 1.00 52.03 564 GLY A C 1
ATOM 4410 O O . GLY A 1 564 ? 8.712 -1.896 29.586 1.00 52.03 564 GLY A O 1
ATOM 4411 N N . VAL A 1 565 ? 10.812 -1.898 28.755 1.00 57.12 565 VAL A N 1
ATOM 4412 C CA . VAL A 1 565 ? 11.510 -2.360 29.966 1.00 57.12 565 VAL A CA 1
ATOM 4413 C C . VAL A 1 565 ? 12.483 -1.272 30.404 1.00 57.12 565 VAL A C 1
ATOM 4415 O O . VAL A 1 565 ? 13.301 -0.820 29.605 1.00 57.12 565 VAL A O 1
ATOM 4418 N N . TYR A 1 566 ? 12.396 -0.866 31.662 1.00 64.31 566 TYR A N 1
ATOM 4419 C CA . TYR A 1 566 ? 13.179 0.215 32.247 1.00 64.31 566 TYR A CA 1
ATOM 4420 C C . TYR A 1 566 ? 13.856 -0.288 33.518 1.00 64.31 566 TYR A C 1
ATOM 4422 O O . TYR A 1 566 ? 13.305 -1.131 34.226 1.00 64.31 566 TYR A O 1
ATOM 4430 N N . LEU A 1 567 ? 15.061 0.203 33.783 1.00 71.88 567 LEU A N 1
ATOM 4431 C CA . LEU A 1 567 ? 15.805 -0.094 34.998 1.00 71.88 567 LEU A CA 1
ATOM 4432 C C . LEU A 1 567 ? 15.929 1.200 35.783 1.00 71.88 567 LEU A C 1
ATOM 4434 O O . LEU A 1 567 ? 16.599 2.122 35.327 1.00 71.88 567 LEU A O 1
ATOM 4438 N N . GLU A 1 568 ? 15.314 1.237 36.953 1.00 80.69 568 GLU A N 1
ATOM 4439 C CA . GLU A 1 568 ? 15.337 2.410 37.814 1.00 80.69 568 GLU A CA 1
ATOM 4440 C C . GLU A 1 568 ? 16.187 2.099 39.045 1.00 80.69 568 GLU A C 1
ATOM 4442 O O . GLU A 1 568 ? 16.127 1.002 39.610 1.00 80.69 568 GLU A O 1
ATOM 4447 N N . THR A 1 569 ? 17.045 3.045 39.427 1.00 82.19 569 THR A N 1
ATOM 4448 C CA . THR A 1 569 ? 18.064 2.834 40.474 1.00 82.19 569 THR A CA 1
ATOM 4449 C C . THR A 1 569 ? 17.764 3.585 41.766 1.00 82.19 569 THR A C 1
ATOM 4451 O O . THR A 1 569 ? 18.405 3.333 42.784 1.00 82.19 569 THR A O 1
ATOM 4454 N N . ASN A 1 570 ? 16.780 4.481 41.742 1.00 88.31 570 ASN A N 1
ATOM 4455 C CA . ASN A 1 570 ? 16.325 5.250 42.889 1.00 88.31 570 ASN A CA 1
ATOM 4456 C C . ASN A 1 570 ? 14.837 5.616 42.734 1.00 88.31 570 ASN A C 1
ATOM 4458 O O . ASN A 1 570 ? 14.230 5.427 41.677 1.00 88.31 570 ASN A O 1
ATOM 4462 N N . ALA A 1 571 ? 14.249 6.128 43.814 1.00 92.75 571 ALA A N 1
ATOM 4463 C CA . ALA A 1 571 ? 12.828 6.449 43.879 1.00 92.75 571 ALA A CA 1
ATOM 4464 C C . ALA A 1 571 ? 12.418 7.641 42.994 1.00 92.75 571 ALA A C 1
ATOM 4466 O O . ALA A 1 571 ? 11.284 7.670 42.522 1.00 92.75 571 ALA A O 1
ATOM 4467 N N . GLU A 1 572 ? 13.313 8.608 42.768 1.00 93.00 572 GLU A N 1
ATOM 4468 C CA . GLU A 1 572 ? 13.031 9.801 41.960 1.00 93.00 572 GLU A CA 1
ATOM 4469 C C . GLU A 1 572 ? 12.887 9.432 40.478 1.00 93.00 572 GLU A C 1
ATOM 4471 O O . GLU A 1 572 ? 11.872 9.753 39.856 1.00 93.00 572 GLU A O 1
ATOM 4476 N N . ASP A 1 573 ? 13.833 8.653 39.949 1.00 84.25 573 ASP A N 1
ATOM 4477 C CA . ASP A 1 573 ? 13.790 8.156 38.571 1.00 84.25 573 ASP A CA 1
ATOM 4478 C C . ASP A 1 573 ? 12.599 7.208 38.354 1.00 84.25 573 ASP A C 1
ATOM 4480 O O . ASP A 1 573 ? 11.880 7.310 37.357 1.00 84.25 573 ASP A O 1
ATOM 4484 N N . LEU A 1 574 ? 12.313 6.342 39.337 1.00 91.19 574 LEU A N 1
ATOM 4485 C CA . LEU A 1 574 ? 11.132 5.477 39.315 1.00 91.19 574 LEU A CA 1
ATOM 4486 C C . LEU A 1 574 ? 9.830 6.284 39.267 1.00 91.19 574 LEU A C 1
ATOM 4488 O O . LEU A 1 574 ? 8.914 5.917 38.530 1.00 91.19 574 LEU A O 1
ATOM 4492 N N . HIS A 1 575 ? 9.743 7.375 40.029 1.00 94.06 575 HIS A N 1
ATOM 4493 C CA . HIS A 1 575 ? 8.581 8.257 40.018 1.00 94.06 575 HIS A CA 1
ATOM 4494 C C . HIS A 1 575 ? 8.388 8.905 38.648 1.00 94.06 575 HIS A C 1
ATOM 4496 O O . HIS A 1 575 ? 7.303 8.797 38.078 1.00 94.06 575 HIS A O 1
ATOM 4502 N N . ALA A 1 576 ? 9.437 9.527 38.101 1.00 87.44 576 ALA A N 1
ATOM 4503 C CA . ALA A 1 576 ? 9.391 10.152 36.780 1.00 87.44 576 ALA A CA 1
ATOM 4504 C C . ALA A 1 576 ? 8.987 9.136 35.702 1.00 87.44 576 ALA A C 1
ATOM 4506 O O . ALA A 1 576 ? 8.076 9.384 34.911 1.00 87.44 576 ALA A O 1
ATOM 4507 N N . ARG A 1 577 ? 9.581 7.938 35.736 1.00 89.00 577 ARG A N 1
ATOM 4508 C CA . ARG A 1 577 ? 9.261 6.869 34.794 1.00 89.00 577 ARG A CA 1
ATOM 4509 C C . ARG A 1 577 ? 7.817 6.402 34.907 1.00 89.00 577 ARG A C 1
ATOM 4511 O O . ARG A 1 577 ? 7.145 6.264 33.889 1.00 89.00 577 ARG A O 1
ATOM 4518 N N . LEU A 1 578 ? 7.340 6.108 36.115 1.00 88.00 578 LEU A N 1
ATOM 4519 C CA . LEU A 1 578 ? 5.958 5.680 36.323 1.00 88.00 578 LEU A CA 1
ATOM 4520 C C . LEU A 1 578 ? 4.979 6.768 35.892 1.00 88.00 578 LEU A C 1
ATOM 4522 O O . LEU A 1 578 ? 3.946 6.435 35.319 1.00 88.00 578 LEU A O 1
ATOM 4526 N N . GLN A 1 579 ? 5.311 8.041 36.111 1.00 87.12 579 GLN A N 1
ATOM 4527 C CA . GLN A 1 579 ? 4.502 9.166 35.660 1.00 87.12 579 GLN A CA 1
ATOM 4528 C C . GLN A 1 579 ? 4.391 9.184 34.131 1.00 87.12 579 GLN A C 1
ATOM 4530 O O . GLN A 1 579 ? 3.274 9.173 33.615 1.00 87.12 579 GLN A O 1
ATOM 4535 N N . ASP A 1 580 ? 5.515 9.110 33.414 1.00 79.62 580 ASP A N 1
ATOM 4536 C CA . ASP A 1 580 ? 5.539 9.047 31.948 1.00 79.62 580 ASP A CA 1
ATOM 4537 C C . ASP A 1 580 ? 4.738 7.847 31.436 1.00 79.62 580 ASP A C 1
ATOM 4539 O O . ASP A 1 580 ? 3.854 7.982 30.592 1.00 79.62 580 ASP A O 1
ATOM 4543 N N . LEU A 1 581 ? 4.980 6.662 32.005 1.00 77.12 581 LEU A N 1
ATOM 4544 C CA . LEU A 1 581 ? 4.281 5.441 31.616 1.00 77.12 581 LEU A CA 1
ATOM 4545 C C . LEU A 1 581 ? 2.780 5.512 31.890 1.00 77.12 581 LEU A C 1
ATOM 4547 O O . LEU A 1 581 ? 1.988 5.055 31.068 1.00 77.12 581 LEU A O 1
ATOM 4551 N N . CYS A 1 582 ? 2.363 6.081 33.018 1.00 78.25 582 CYS A N 1
ATOM 4552 C CA . CYS A 1 582 ? 0.953 6.195 33.372 1.00 78.25 582 CYS A CA 1
ATOM 4553 C C . CYS A 1 582 ? 0.225 7.256 32.531 1.00 78.25 582 CYS A C 1
ATOM 4555 O O . CYS A 1 582 ? -0.952 7.064 32.228 1.00 78.25 582 CYS A O 1
ATOM 4557 N N . VAL A 1 583 ? 0.910 8.336 32.133 1.00 71.62 583 VAL A N 1
ATOM 4558 C CA . VAL A 1 583 ? 0.359 9.423 31.303 1.00 71.62 583 VAL A CA 1
ATOM 4559 C C . VAL A 1 583 ? 0.308 9.030 29.823 1.00 71.62 583 VAL A C 1
ATOM 4561 O O . VAL A 1 583 ? -0.724 9.207 29.176 1.00 71.62 583 VAL A O 1
ATOM 4564 N N . GLU A 1 584 ? 1.381 8.453 29.281 1.00 61.25 584 GLU A N 1
ATOM 4565 C CA . GLU A 1 584 ? 1.442 8.022 27.878 1.00 61.25 584 GLU A CA 1
ATOM 4566 C C . GLU A 1 584 ? 0.530 6.824 27.586 1.00 61.25 584 GLU A C 1
ATOM 4568 O O . GLU A 1 584 ? 0.031 6.683 26.471 1.00 61.25 584 GLU A O 1
ATOM 4573 N N . SER A 1 585 ? 0.286 5.955 28.573 1.00 56.66 585 SER A N 1
ATOM 4574 C CA . SER A 1 585 ? -0.440 4.688 28.376 1.00 56.66 585 SER A CA 1
ATOM 4575 C C . SER A 1 585 ? -1.955 4.811 28.222 1.00 56.66 585 SER A C 1
ATOM 4577 O O . SER A 1 585 ? -2.612 3.772 28.220 1.00 56.66 585 SER A O 1
ATOM 4579 N N . SER A 1 586 ? -2.496 6.030 28.077 1.00 46.12 586 SER A N 1
ATOM 4580 C CA . SER A 1 586 ? -3.920 6.383 27.936 1.00 46.12 586 SER A CA 1
ATOM 4581 C C . SER A 1 586 ? -4.748 5.473 26.997 1.00 46.12 586 SER A C 1
ATOM 4583 O O . SER A 1 586 ? -5.152 5.903 25.922 1.00 46.12 586 SER A O 1
ATOM 4585 N N . LEU A 1 587 ? -5.054 4.246 27.467 1.00 48.25 587 LEU A N 1
ATOM 4586 C CA . LEU A 1 587 ? -6.003 3.204 27.011 1.00 48.25 587 LEU A CA 1
ATOM 4587 C C . LEU A 1 587 ? -5.452 1.791 26.677 1.00 48.25 587 LEU A C 1
ATOM 4589 O O . LEU A 1 587 ? -6.280 0.923 26.414 1.00 48.25 587 LEU A O 1
ATOM 4593 N N . PHE A 1 588 ? -4.146 1.481 26.745 1.00 46.62 588 PHE A N 1
ATOM 4594 C CA . PHE A 1 588 ? -3.660 0.131 26.344 1.00 46.62 588 PHE A CA 1
ATOM 4595 C C . PHE A 1 588 ? -2.842 -0.657 27.383 1.00 46.62 588 PHE A C 1
ATOM 4597 O O . PHE A 1 588 ? -2.880 -1.887 27.356 1.00 46.62 588 PHE A O 1
ATOM 4604 N N . ASP A 1 589 ? -2.171 0.007 28.330 1.00 56.94 589 ASP A N 1
ATOM 4605 C CA . ASP A 1 589 ? -1.304 -0.643 29.328 1.00 56.94 589 ASP A CA 1
ATOM 4606 C C . ASP A 1 589 ? -1.754 -0.302 30.759 1.00 56.94 589 ASP A C 1
ATOM 4608 O O . ASP A 1 589 ? -1.218 0.585 31.420 1.00 56.94 589 ASP A O 1
ATOM 4612 N N . ASN A 1 590 ? -2.771 -1.015 31.249 1.00 66.12 590 ASN A N 1
ATOM 4613 C CA . ASN A 1 590 ? -3.376 -0.752 32.564 1.00 66.12 590 ASN A CA 1
ATOM 4614 C C . ASN A 1 590 ? -2.580 -1.324 33.744 1.00 66.12 590 ASN A C 1
ATOM 4616 O O . ASN A 1 590 ? -2.859 -1.003 34.897 1.00 66.12 590 ASN A O 1
ATOM 4620 N N . VAL A 1 591 ? -1.624 -2.205 33.462 1.00 67.19 591 VAL A N 1
ATOM 4621 C CA . VAL A 1 591 ? -0.879 -2.955 34.467 1.00 67.19 591 VAL A CA 1
ATOM 4622 C C . VAL A 1 591 ? 0.609 -2.798 34.197 1.00 67.19 591 VAL A C 1
ATOM 4624 O O . VAL A 1 591 ? 1.074 -2.979 33.069 1.00 67.19 591 VAL A O 1
ATOM 4627 N N . LEU A 1 592 ? 1.350 -2.481 35.250 1.00 73.94 592 LEU A N 1
ATOM 4628 C CA . LEU A 1 592 ? 2.800 -2.388 35.250 1.00 73.94 592 LEU A CA 1
ATOM 4629 C C . LEU A 1 592 ? 3.365 -3.471 36.168 1.00 73.94 592 LEU A C 1
ATOM 4631 O O . LEU A 1 592 ? 2.828 -3.754 37.243 1.00 73.94 592 LEU A O 1
ATOM 4635 N N . LEU A 1 593 ? 4.453 -4.086 35.722 1.00 74.00 593 LEU A N 1
ATOM 4636 C CA . LEU A 1 593 ? 5.198 -5.076 36.483 1.00 74.00 593 LEU A CA 1
ATOM 4637 C C . LEU A 1 593 ? 6.455 -4.422 37.051 1.00 74.00 593 LEU A C 1
ATOM 4639 O O . LEU A 1 593 ? 7.239 -3.854 36.292 1.00 74.00 593 LEU A O 1
ATOM 4643 N N . ILE A 1 594 ? 6.648 -4.535 38.362 1.00 80.19 594 ILE A N 1
ATOM 4644 C CA . ILE A 1 594 ? 7.840 -4.066 39.071 1.00 80.19 594 ILE A CA 1
ATOM 4645 C C . ILE A 1 594 ? 8.533 -5.276 39.685 1.00 80.19 594 ILE A C 1
ATOM 4647 O O . ILE A 1 594 ? 7.891 -6.080 40.363 1.00 80.19 594 ILE A O 1
ATOM 4651 N N . GLN A 1 595 ? 9.828 -5.439 39.423 1.00 77.62 595 GLN A N 1
ATOM 4652 C CA . GLN A 1 595 ? 10.604 -6.582 39.901 1.00 77.62 595 GLN A CA 1
ATOM 4653 C C . GLN A 1 595 ? 11.902 -6.134 40.561 1.00 77.62 595 GLN A C 1
ATOM 4655 O O . GLN A 1 595 ? 12.663 -5.365 39.975 1.00 77.62 595 GLN A O 1
ATOM 4660 N N . ALA A 1 596 ? 12.181 -6.675 41.745 1.00 75.56 596 ALA A N 1
ATOM 4661 C CA . ALA A 1 596 ? 13.460 -6.541 42.428 1.00 75.56 596 ALA A CA 1
ATOM 4662 C C . ALA A 1 596 ? 14.168 -7.897 42.472 1.00 75.56 596 ALA A C 1
ATOM 4664 O O . ALA A 1 596 ? 13.620 -8.893 42.950 1.00 75.56 596 ALA A O 1
ATOM 4665 N N . TYR A 1 597 ? 15.394 -7.927 41.952 1.00 62.31 597 TYR A N 1
ATOM 4666 C CA . TYR A 1 597 ? 16.207 -9.139 41.803 1.00 62.31 597 TYR A CA 1
ATOM 4667 C C . TYR A 1 597 ? 17.264 -9.294 42.908 1.00 62.31 597 TYR A C 1
ATOM 4669 O O . TYR A 1 597 ? 18.117 -10.175 42.816 1.00 62.31 597 TYR A O 1
ATOM 4677 N N . VAL A 1 598 ? 17.226 -8.443 43.938 1.00 54.81 598 VAL A N 1
ATOM 4678 C CA . VAL A 1 598 ? 18.267 -8.373 44.969 1.00 54.81 598 VAL A CA 1
ATOM 4679 C C . VAL A 1 598 ? 17.676 -8.608 46.360 1.00 54.81 598 VAL A C 1
ATOM 4681 O O . VAL A 1 598 ? 17.063 -7.712 46.938 1.00 54.81 598 VAL A O 1
ATOM 4684 N N . GLU A 1 599 ? 17.922 -9.811 46.885 1.00 48.59 599 GLU A N 1
ATOM 4685 C CA . GLU A 1 599 ? 18.296 -10.032 48.291 1.00 48.59 599 GLU A CA 1
ATOM 4686 C C . GLU A 1 599 ? 19.690 -10.686 48.347 1.00 48.59 599 GLU A C 1
ATOM 4688 O O . GLU A 1 599 ? 20.001 -11.589 47.520 1.00 48.59 599 GLU A O 1
#

Sequence (599 aa):
MRSIGSSWWKWTVSGYNNTLFWKGKMNYFRSNRFLNTLPDWETGEPIEGALENYLPRVRALLHRMDNPQVRFDSVIVGGTNGKGTVSYLLSELLRAAGFRVGLYTSPHLHTVRERICVDGEVLARDVWAEGVAHFYEKSRDFEREGWGAFSKFEALTVLATHHFARANVDWAVFEVGLGGQFDATNAWDSKVAVLTAIHLDHVDVLGNTLCEIAADKVHIARSGRPLFTGSGQVAEVLKLLERECALRGAVLQVVDEEMDDMADQPVTFRENAALSVAVARHIVDGRGMALPDERVRDVVLNLALPGRFEVVRKTLILDGAHNPDAVRALVRDLQVLSDKWRFVVGVNKGHDARGILQALSPIAAEVVLTQSAHPKAISVASLRSLVPEGLCVRCETGGLDFLTEVSQQPTCVLGSLHLVALAREVLDLPGEADSFGEDVILESLRCLEIACRQLGVGYEAVSADGNVIRVEREGKPLYFLRNKHPFNDYVSGKLAEDKGYQYEVFGRANITVPRTMTVFNPLSDRRFDRYKTHASVADIVSDVVQHMSFPVVLKRNRGSMARGVYLETNAEDLHARLQDLCVESSLFDNVLLIQAYVE

Radius of gyration: 27.41 Å; chains: 1; bounding box: 62×64×82 Å

pLDDT: mean 81.12, std 20.25, range [20.73, 98.88]